Protein AF-A0A7J0BN53-F1 (afdb_monomer)

Radius of gyration: 25.48 Å; Cα contacts (8 Å, |Δi|>4): 730; chains: 1; bounding box: 55×75×59 Å

Structure (mmCIF, N/CA/C/O backbone):
data_AF-A0A7J0BN53-F1
#
_entry.id   AF-A0A7J0BN53-F1
#
loop_
_atom_site.group_PDB
_atom_site.id
_atom_site.type_symbol
_atom_site.label_atom_id
_atom_site.label_alt_id
_atom_site.label_comp_id
_atom_site.label_asym_id
_atom_site.label_entity_id
_atom_site.label_seq_id
_atom_site.pdbx_PDB_ins_code
_atom_site.Cartn_x
_atom_site.Cartn_y
_atom_site.Cartn_z
_atom_site.occupancy
_atom_site.B_iso_or_equiv
_atom_site.auth_seq_id
_atom_site.auth_comp_id
_atom_site.auth_asym_id
_atom_site.auth_atom_id
_atom_site.pdbx_PDB_model_num
ATOM 1 N N . MET A 1 1 ? 22.235 28.025 18.176 1.00 31.69 1 MET A N 1
ATOM 2 C CA . MET A 1 1 ? 21.928 28.427 16.786 1.00 31.69 1 MET A CA 1
ATOM 3 C C . MET A 1 1 ? 21.086 27.318 16.185 1.00 31.69 1 MET A C 1
ATOM 5 O O . MET A 1 1 ? 21.623 26.313 15.747 1.00 31.69 1 MET A O 1
ATOM 9 N N . GLY A 1 2 ? 19.771 27.432 16.381 1.00 27.69 2 GLY A N 1
ATOM 10 C CA . GLY A 1 2 ? 18.796 26.384 16.089 1.00 27.69 2 GLY A CA 1
ATOM 11 C C . GLY A 1 2 ? 18.442 26.322 14.608 1.00 27.69 2 GLY A C 1
ATOM 12 O O . GLY A 1 2 ? 18.461 27.334 13.913 1.00 27.69 2 GLY A O 1
ATOM 13 N N . MET A 1 3 ? 18.154 25.098 14.176 1.00 25.12 3 MET A N 1
ATOM 14 C CA . MET A 1 3 ? 17.828 24.659 12.826 1.00 25.12 3 MET A CA 1
ATOM 15 C C . MET A 1 3 ? 16.825 25.570 12.112 1.00 25.12 3 MET A C 1
ATOM 17 O O . MET A 1 3 ? 15.647 25.621 12.457 1.00 25.12 3 MET A O 1
ATOM 21 N N . ILE A 1 4 ? 17.292 26.210 11.043 1.00 26.47 4 ILE A N 1
ATOM 22 C CA . ILE A 1 4 ? 16.443 26.659 9.944 1.00 26.47 4 ILE A CA 1
ATOM 23 C C . ILE A 1 4 ? 16.169 25.405 9.108 1.00 26.47 4 ILE A C 1
ATOM 25 O O . ILE A 1 4 ? 16.934 25.057 8.211 1.00 26.47 4 ILE A O 1
ATOM 29 N N . VAL A 1 5 ? 15.120 24.663 9.466 1.00 30.67 5 VAL A N 1
ATOM 30 C CA . VAL A 1 5 ? 14.575 23.608 8.604 1.00 30.67 5 VAL A CA 1
ATOM 31 C C . VAL A 1 5 ? 13.958 24.300 7.386 1.00 30.67 5 VAL A C 1
ATOM 33 O O . VAL A 1 5 ? 13.208 25.264 7.529 1.00 30.67 5 VAL A O 1
ATOM 36 N N . SER A 1 6 ? 14.378 23.877 6.193 1.00 30.30 6 SER A N 1
ATOM 37 C CA . SER A 1 6 ? 14.307 24.676 4.966 1.00 30.30 6 SER A CA 1
ATOM 38 C C . SER A 1 6 ? 12.881 25.097 4.543 1.00 30.30 6 SER A C 1
ATOM 40 O O . SER A 1 6 ? 11.946 24.299 4.639 1.00 30.30 6 SER A O 1
ATOM 42 N N . PRO A 1 7 ? 12.704 26.314 3.990 1.00 29.11 7 PRO A N 1
ATOM 43 C CA . PRO A 1 7 ? 11.420 26.808 3.475 1.00 29.11 7 PRO A CA 1
ATOM 44 C C . PRO A 1 7 ? 10.870 26.014 2.274 1.00 29.11 7 PRO A C 1
ATOM 46 O O . PRO A 1 7 ? 9.691 26.137 1.956 1.00 29.11 7 PRO A O 1
ATOM 49 N N . LEU A 1 8 ? 11.682 25.162 1.637 1.00 31.66 8 LEU A N 1
ATOM 50 C CA . LEU A 1 8 ? 11.282 24.322 0.501 1.00 31.66 8 LEU A CA 1
ATOM 51 C C . LEU A 1 8 ? 10.323 23.191 0.906 1.00 31.66 8 LEU A C 1
ATOM 53 O O . LEU A 1 8 ? 9.391 22.897 0.162 1.00 31.66 8 LEU A O 1
ATOM 57 N N . ARG A 1 9 ? 10.477 22.629 2.116 1.00 38.94 9 ARG A N 1
ATOM 58 C CA . ARG A 1 9 ? 9.587 21.574 2.639 1.00 38.94 9 ARG A CA 1
ATOM 59 C C . ARG A 1 9 ? 8.156 22.079 2.851 1.00 38.94 9 ARG A C 1
ATOM 61 O O . ARG A 1 9 ? 7.205 21.359 2.586 1.00 38.94 9 ARG A O 1
ATOM 68 N N . ASN A 1 10 ? 8.003 23.342 3.257 1.00 37.62 10 ASN A N 1
ATOM 69 C CA . ASN A 1 10 ? 6.691 23.974 3.420 1.00 37.62 10 ASN A CA 1
ATOM 70 C C . ASN A 1 10 ? 6.034 24.320 2.077 1.00 37.62 10 ASN A C 1
ATOM 72 O O . ASN A 1 10 ? 4.812 24.294 1.990 1.00 37.62 10 ASN A O 1
ATOM 76 N N . ILE A 1 11 ? 6.820 24.628 1.038 1.00 39.84 11 ILE A N 1
ATOM 77 C CA . ILE A 1 11 ? 6.302 24.955 -0.300 1.00 39.84 11 ILE A CA 1
ATOM 78 C C . ILE A 1 11 ? 5.797 23.690 -1.012 1.00 39.84 11 ILE A C 1
ATOM 80 O O . ILE A 1 11 ? 4.721 23.732 -1.597 1.00 39.84 11 ILE A O 1
ATOM 84 N N . ALA A 1 12 ? 6.505 22.560 -0.906 1.00 40.72 12 ALA A N 1
ATOM 85 C CA . ALA A 1 12 ? 6.058 21.276 -1.461 1.00 40.72 12 ALA A CA 1
ATOM 86 C C . ALA A 1 12 ? 4.798 20.740 -0.754 1.00 40.72 12 ALA A C 1
ATOM 88 O O . ALA A 1 12 ? 3.837 20.381 -1.432 1.00 40.72 12 ALA A O 1
ATOM 89 N N . LEU A 1 13 ? 4.738 20.830 0.587 1.00 43.53 13 LEU A N 1
ATOM 90 C CA . LEU A 1 13 ? 3.511 20.571 1.358 1.00 43.53 13 LEU A CA 1
ATOM 91 C C . LEU A 1 13 ? 2.359 21.459 0.863 1.00 43.53 13 LEU A C 1
ATOM 93 O O . LEU A 1 13 ? 1.251 20.984 0.670 1.00 43.53 13 LEU A O 1
ATOM 97 N N . LEU A 1 14 ? 2.619 22.747 0.613 1.00 41.28 14 LEU A N 1
ATOM 98 C CA . LEU A 1 14 ? 1.638 23.692 0.067 1.00 41.28 14 LEU A CA 1
ATOM 99 C C . LEU A 1 14 ? 1.156 23.312 -1.345 1.00 41.28 14 LEU A C 1
ATOM 101 O O . LEU A 1 14 ? -0.019 23.519 -1.635 1.00 41.28 14 LEU A O 1
ATOM 105 N N . PHE A 1 15 ? 2.008 22.746 -2.205 1.00 42.41 15 PHE A N 1
ATOM 106 C CA . PHE A 1 15 ? 1.629 22.267 -3.545 1.00 42.41 15 PHE A CA 1
ATOM 107 C C . PHE A 1 15 ? 0.834 20.954 -3.508 1.00 42.41 15 PHE A C 1
ATOM 109 O O . PHE A 1 15 ? -0.191 20.856 -4.178 1.00 42.41 15 PHE A O 1
ATOM 116 N N . ALA A 1 16 ? 1.227 20.002 -2.660 1.00 45.97 16 ALA A N 1
ATOM 117 C CA . ALA A 1 16 ? 0.448 18.810 -2.312 1.00 45.97 16 ALA A CA 1
ATOM 118 C C . ALA A 1 16 ? -0.959 19.168 -1.791 1.00 45.97 16 ALA A C 1
ATOM 120 O O . ALA A 1 16 ? -1.972 18.582 -2.169 1.00 45.97 16 ALA A O 1
ATOM 121 N N . ILE A 1 17 ? -1.019 20.212 -0.965 1.00 47.09 17 ILE A N 1
ATOM 122 C CA . ILE A 1 17 ? -2.234 20.765 -0.372 1.00 47.09 17 ILE A CA 1
ATOM 123 C C . ILE A 1 17 ? -3.079 21.559 -1.389 1.00 47.09 17 ILE A C 1
ATOM 125 O O . ILE A 1 17 ? -4.299 21.610 -1.253 1.00 47.09 17 ILE A O 1
ATOM 129 N N . LEU A 1 18 ? -2.484 22.155 -2.429 1.00 38.28 18 LEU A N 1
ATOM 130 C CA . LEU A 1 18 ? -3.218 22.854 -3.497 1.00 38.28 18 LEU A CA 1
ATOM 131 C C . LEU A 1 18 ? -4.052 21.896 -4.368 1.00 38.28 18 LEU A C 1
ATOM 133 O O . LEU A 1 18 ? -5.080 22.312 -4.904 1.00 38.28 18 LEU A O 1
ATOM 137 N N . ILE A 1 19 ? -3.682 20.612 -4.445 1.00 47.91 19 ILE A N 1
ATOM 138 C CA . ILE A 1 19 ? -4.464 19.561 -5.126 1.00 47.91 19 ILE A CA 1
ATOM 139 C C . ILE A 1 19 ? -5.799 19.290 -4.396 1.00 47.91 19 ILE A C 1
ATOM 141 O O . ILE A 1 19 ? -6.758 18.826 -5.007 1.00 47.91 19 ILE A O 1
ATOM 145 N N . LEU A 1 20 ? -5.942 19.697 -3.125 1.00 47.75 20 LEU A N 1
ATOM 146 C CA . LEU A 1 20 ? -7.216 19.636 -2.386 1.00 47.75 20 LEU A CA 1
ATOM 147 C C . LEU A 1 20 ? -8.288 20.611 -2.918 1.00 47.75 20 LEU A C 1
ATOM 149 O O . LEU A 1 20 ? -9.418 20.569 -2.437 1.00 47.75 20 LEU A O 1
ATOM 153 N N . CYS A 1 21 ? -7.959 21.483 -3.881 1.00 45.25 21 CYS A N 1
ATOM 154 C CA . CYS A 1 21 ? -8.864 22.504 -4.426 1.00 45.25 21 CYS A CA 1
ATOM 155 C C . CYS A 1 21 ? -9.414 22.209 -5.833 1.00 45.25 21 CYS A C 1
ATOM 157 O O . CYS A 1 21 ? -10.263 22.967 -6.306 1.00 45.25 21 CYS A O 1
ATOM 159 N N . ALA A 1 22 ? -8.947 21.171 -6.528 1.00 36.03 22 ALA A N 1
ATOM 160 C CA . ALA A 1 22 ? -9.351 20.920 -7.911 1.00 36.03 22 ALA A CA 1
ATOM 161 C C . ALA A 1 22 ? -10.411 19.805 -7.992 1.00 36.03 22 ALA A C 1
ATOM 163 O O . ALA A 1 22 ? -10.065 18.632 -8.006 1.00 36.03 22 ALA A O 1
ATOM 164 N N . CYS A 1 23 ? -11.684 20.228 -8.096 1.00 35.75 23 CYS A N 1
ATOM 165 C CA . CYS A 1 23 ? -12.903 19.447 -8.418 1.00 35.75 23 CYS A CA 1
ATOM 166 C C . CYS A 1 23 ? -13.444 18.577 -7.251 1.00 35.75 23 CYS A C 1
ATOM 168 O O . CYS A 1 23 ? -12.688 17.856 -6.629 1.00 35.75 23 CYS A O 1
ATOM 170 N N . SER A 1 24 ? -14.720 18.583 -6.831 1.00 36.88 24 SER A N 1
ATOM 171 C CA . SER A 1 24 ? -16.016 18.963 -7.426 1.00 36.88 24 SER A CA 1
ATOM 172 C C . SER A 1 24 ? -16.977 19.560 -6.357 1.00 36.88 24 SER A C 1
ATOM 174 O O . SER A 1 24 ? -16.783 19.376 -5.159 1.00 36.88 24 SER A O 1
ATOM 176 N N . GLY A 1 25 ? -17.955 20.378 -6.774 1.00 37.12 25 GLY A N 1
ATOM 177 C CA . GLY A 1 25 ? -18.523 21.466 -5.956 1.00 37.12 25 GLY A CA 1
ATOM 178 C C . GLY A 1 25 ? -19.849 21.260 -5.201 1.00 37.12 25 GLY A C 1
ATOM 179 O O . GLY A 1 25 ? -20.620 20.335 -5.442 1.00 37.12 25 GLY A O 1
ATOM 180 N N . GLY A 1 26 ? -20.122 22.256 -4.351 1.00 32.41 26 GLY A N 1
ATOM 181 C CA . GLY A 1 26 ? -21.407 22.658 -3.767 1.00 32.41 26 GLY A CA 1
ATOM 182 C C . GLY A 1 26 ? -21.219 24.033 -3.089 1.00 32.41 26 GLY A C 1
ATOM 183 O O . GLY A 1 26 ? -20.193 24.212 -2.433 1.00 32.41 26 GLY A O 1
ATOM 184 N N . PRO A 1 27 ? -22.101 25.033 -3.285 1.00 34.97 27 PRO A N 1
ATOM 185 C CA . PRO A 1 27 ? -21.855 26.395 -2.815 1.00 34.97 27 PRO A CA 1
ATOM 186 C C . PRO A 1 27 ? -22.121 26.508 -1.307 1.00 34.97 27 PRO A C 1
ATOM 188 O O . PRO A 1 27 ? -23.239 26.267 -0.858 1.00 34.97 27 PRO A O 1
ATOM 191 N N . GLY A 1 28 ? -21.109 26.907 -0.533 1.00 36.97 28 GLY A N 1
ATOM 192 C CA . GLY A 1 28 ? -21.339 27.582 0.748 1.00 36.97 28 GLY A CA 1
ATOM 193 C C . GLY A 1 28 ? -21.868 28.998 0.492 1.00 36.97 28 GLY A C 1
ATOM 194 O O . GLY A 1 28 ? -21.529 29.596 -0.533 1.00 36.97 28 GLY A O 1
ATOM 195 N N . GLU A 1 29 ? -22.695 29.524 1.396 1.00 41.50 29 GLU A N 1
ATOM 196 C CA . GLU A 1 29 ? -23.428 30.802 1.281 1.00 41.50 29 GLU A CA 1
ATOM 197 C C . GLU A 1 29 ? -22.530 32.059 1.104 1.00 41.50 29 GLU A C 1
ATOM 199 O O . GLU A 1 29 ? -23.030 33.166 0.918 1.00 41.50 29 GLU A O 1
ATOM 204 N N . ASP A 1 30 ? -21.206 31.891 1.079 1.00 40.16 30 ASP A N 1
ATOM 205 C CA . ASP A 1 30 ? -20.190 32.938 1.199 1.00 40.16 30 ASP A CA 1
ATOM 206 C C . ASP A 1 30 ? -19.269 33.072 -0.034 1.00 40.16 30 ASP A C 1
ATOM 208 O O . ASP A 1 30 ? -18.421 33.963 -0.087 1.00 40.16 30 ASP A O 1
ATOM 212 N N . GLY A 1 31 ? -19.367 32.186 -1.032 1.00 43.84 31 GLY A N 1
ATOM 213 C CA . GLY A 1 31 ? -18.614 32.323 -2.291 1.00 43.84 31 GLY A CA 1
ATOM 214 C C . GLY A 1 31 ? -17.081 32.175 -2.210 1.00 43.84 31 GLY A C 1
ATOM 215 O O . GLY A 1 31 ? -16.400 32.467 -3.193 1.00 43.84 31 GLY A O 1
ATOM 216 N N . GLN A 1 32 ? -16.511 31.690 -1.099 1.00 47.44 32 GLN A N 1
ATOM 217 C CA . GLN A 1 32 ? -15.105 31.264 -1.029 1.00 47.44 32 GLN A CA 1
ATOM 218 C C . GLN A 1 32 ? -14.986 29.874 -0.397 1.00 47.44 32 GLN A C 1
ATOM 220 O O . GLN A 1 32 ? -15.110 29.724 0.816 1.00 47.44 32 GLN A O 1
ATOM 225 N N . ASN A 1 33 ? -14.690 28.851 -1.205 1.00 55.78 33 ASN A N 1
ATOM 226 C CA . ASN A 1 33 ? -14.294 27.544 -0.679 1.00 55.78 33 ASN A CA 1
ATOM 227 C C . ASN A 1 33 ? -12.961 27.695 0.067 1.00 55.78 33 ASN A C 1
ATOM 229 O O . ASN A 1 33 ? -11.905 27.860 -0.550 1.00 55.78 33 ASN A O 1
ATOM 233 N N . LYS A 1 34 ? -13.002 27.656 1.403 1.00 68.25 34 LYS A N 1
ATOM 234 C CA . LYS A 1 34 ? -11.794 27.535 2.222 1.00 68.25 34 LYS A CA 1
ATOM 235 C C . LYS A 1 34 ? -11.172 26.162 1.948 1.00 68.25 34 LYS A C 1
ATOM 237 O O . LYS A 1 34 ? -11.885 25.162 2.012 1.00 68.25 34 LYS A O 1
ATOM 242 N N . PRO A 1 35 ? -9.869 26.079 1.647 1.00 68.94 35 PRO A N 1
ATOM 243 C CA . PRO A 1 35 ? -9.236 24.788 1.426 1.00 68.94 35 PRO A CA 1
ATOM 244 C C . PRO A 1 35 ? -9.184 23.987 2.734 1.00 68.94 35 PRO A C 1
ATOM 246 O O . PRO A 1 35 ? -9.057 24.582 3.805 1.00 68.94 35 PRO A O 1
ATOM 249 N N . LEU A 1 36 ? -9.244 22.651 2.647 1.00 75.94 36 LEU A N 1
ATOM 250 C CA . LEU A 1 36 ? -9.410 21.746 3.802 1.00 75.94 36 LEU A CA 1
ATOM 251 C C . LEU A 1 36 ? -8.432 22.034 4.957 1.00 75.94 36 LEU A C 1
ATOM 253 O O . LEU A 1 36 ? -8.841 22.098 6.109 1.00 75.94 36 LEU A O 1
ATOM 257 N N . TYR A 1 37 ? -7.162 22.307 4.649 1.00 74.06 37 TYR A N 1
ATOM 258 C CA . TYR A 1 37 ? -6.110 22.617 5.631 1.00 74.06 37 TYR A CA 1
ATOM 259 C C . TYR A 1 37 ? -6.270 23.964 6.367 1.00 74.06 37 TYR A C 1
ATOM 261 O O . TYR A 1 37 ? -5.542 24.240 7.321 1.00 74.06 37 TYR A O 1
ATOM 269 N N . ARG A 1 38 ? -7.160 24.846 5.893 1.00 78.12 38 ARG A N 1
ATOM 270 C CA . ARG A 1 38 ? -7.490 26.137 6.524 1.00 78.12 38 ARG A CA 1
ATOM 271 C C . ARG A 1 38 ? -8.828 26.121 7.249 1.00 78.12 38 ARG A C 1
ATOM 273 O O . ARG A 1 38 ? -9.174 27.136 7.854 1.00 78.12 38 ARG A O 1
ATOM 280 N N . MET A 1 39 ? -9.579 25.028 7.160 1.00 86.00 39 MET A N 1
ATOM 281 C CA . MET A 1 39 ? -10.822 24.894 7.905 1.00 86.00 39 MET A CA 1
ATOM 282 C C . MET A 1 39 ? -10.509 24.722 9.392 1.00 86.00 39 MET A C 1
ATOM 284 O O . MET A 1 39 ? -9.505 24.113 9.759 1.00 86.00 39 MET A O 1
ATOM 288 N N . SER A 1 40 ? -11.352 25.271 10.261 1.00 91.94 40 SER A N 1
ATOM 289 C CA . SER A 1 40 ? -11.293 24.958 11.688 1.00 91.94 40 SER A CA 1
ATOM 290 C C . SER A 1 40 ? -11.886 23.570 11.953 1.00 91.94 40 SER A C 1
ATOM 292 O O . SER A 1 40 ? -12.632 23.026 11.137 1.00 91.94 40 SER A O 1
ATOM 294 N N . VAL A 1 41 ? -11.592 22.982 13.114 1.00 93.12 41 VAL A N 1
ATOM 295 C CA . VAL A 1 41 ? -12.184 21.685 13.483 1.00 93.12 41 VAL A CA 1
ATOM 296 C C . VAL A 1 41 ? -13.706 21.782 13.651 1.00 93.12 41 VAL A C 1
ATOM 298 O O . VAL A 1 41 ? -14.416 20.818 13.387 1.00 93.12 41 VAL A O 1
ATOM 301 N N . GLU A 1 42 ? -14.225 22.950 14.036 1.00 94.75 42 GLU A N 1
ATOM 302 C CA . GLU A 1 42 ? -15.662 23.231 14.111 1.00 94.75 42 GLU A CA 1
ATOM 303 C C . GLU A 1 42 ? -16.309 23.301 12.725 1.00 94.75 42 GLU A C 1
ATOM 305 O O . GLU A 1 42 ? -17.416 22.796 12.551 1.00 94.75 42 GLU A O 1
ATOM 310 N N . GLU A 1 43 ? -15.618 23.893 11.744 1.00 92.38 43 GLU A N 1
ATOM 311 C CA . GLU A 1 43 ? -16.060 23.910 10.344 1.00 92.38 43 GLU A CA 1
ATOM 312 C C . GLU A 1 43 ? -16.004 22.505 9.727 1.00 92.38 43 GLU A C 1
ATOM 314 O O . GLU A 1 43 ? -16.870 22.142 8.934 1.00 92.38 43 GLU A O 1
ATOM 319 N N . MET A 1 44 ? -15.000 21.704 10.101 1.00 91.75 44 MET A N 1
ATOM 320 C CA . MET A 1 44 ? -14.838 20.340 9.601 1.00 91.75 44 MET A CA 1
ATOM 321 C C . MET A 1 44 ? -15.834 19.362 10.230 1.00 91.75 44 MET A C 1
ATOM 323 O O . MET A 1 44 ? -16.378 18.519 9.534 1.00 91.75 44 MET A O 1
ATOM 327 N N . PHE A 1 45 ? -16.110 19.462 11.528 1.00 93.56 45 PHE A N 1
ATOM 328 C CA . PHE A 1 45 ? -16.999 18.545 12.248 1.00 93.56 45 PHE A CA 1
ATOM 329 C C . PHE A 1 45 ? -18.175 19.312 12.865 1.00 93.56 45 PHE A C 1
ATOM 331 O O . PHE A 1 45 ? -18.274 19.407 14.092 1.00 93.56 45 PHE A O 1
ATOM 338 N N . PRO A 1 46 ? -19.079 19.893 12.055 1.00 93.44 46 PRO A N 1
ATOM 339 C CA . PRO A 1 46 ? -20.179 20.697 12.572 1.00 93.44 46 PRO A CA 1
ATOM 340 C C . PRO A 1 46 ? -21.117 19.842 13.431 1.00 93.44 46 PRO A C 1
ATOM 342 O O . PRO A 1 46 ? -21.432 18.703 13.088 1.00 93.44 46 PRO A O 1
ATOM 345 N N . ASN A 1 47 ? -21.579 20.406 14.551 1.00 93.94 47 ASN A N 1
ATOM 346 C CA . ASN A 1 47 ? -22.480 19.756 15.516 1.00 93.94 47 ASN A CA 1
ATOM 347 C C . ASN A 1 47 ? -21.943 18.455 16.156 1.00 93.94 47 ASN A C 1
ATOM 349 O O . ASN A 1 47 ? -22.723 17.680 16.702 1.00 93.94 47 ASN A O 1
ATOM 353 N N . GLN A 1 48 ? -20.624 18.236 16.136 1.00 95.19 48 GLN A N 1
ATOM 354 C CA . GLN A 1 48 ? -19.952 17.056 16.704 1.00 95.19 48 GLN A CA 1
ATOM 355 C C . GLN A 1 48 ? -18.939 17.472 17.796 1.00 95.19 48 GLN A C 1
ATOM 357 O O . GLN A 1 48 ? -17.724 17.405 17.602 1.00 95.19 48 GLN A O 1
ATOM 362 N N . PRO A 1 49 ? -19.402 18.004 18.948 1.00 96.62 49 PRO A N 1
ATOM 363 C CA . PRO A 1 49 ? -18.529 18.650 19.933 1.00 96.62 49 PRO A CA 1
ATOM 364 C C . PRO A 1 49 ? -17.583 17.688 20.667 1.00 96.62 49 PRO A C 1
ATOM 366 O O . PRO A 1 49 ? -16.550 18.134 21.176 1.00 96.62 49 PRO A O 1
ATOM 369 N N . LEU A 1 50 ? -17.913 16.395 20.759 1.00 96.56 50 LEU A N 1
ATOM 370 C CA . LEU A 1 50 ? -17.026 15.391 21.356 1.00 96.56 50 LEU A CA 1
ATOM 371 C C . LEU A 1 50 ? -15.871 15.059 20.406 1.00 96.56 50 LEU A C 1
ATOM 373 O O . LEU A 1 50 ? -14.715 15.064 20.823 1.00 96.56 50 LEU A O 1
ATOM 377 N N . GLU A 1 51 ? -16.163 14.882 19.121 1.00 97.31 51 GLU A N 1
ATOM 378 C CA . GLU A 1 51 ? -15.194 14.617 18.056 1.00 97.31 51 GLU A CA 1
ATOM 379 C C . GLU A 1 51 ? -14.264 15.818 17.851 1.00 97.31 51 GLU A C 1
ATOM 381 O O . GLU A 1 51 ? -13.049 15.654 17.749 1.00 97.31 51 GLU A O 1
ATOM 386 N N . GLN A 1 52 ? -14.803 17.042 17.887 1.00 97.94 52 GLN A N 1
ATOM 387 C CA . GLN A 1 52 ? -14.003 18.270 17.852 1.00 97.94 52 GLN A CA 1
ATOM 388 C C . GLN A 1 52 ? -12.991 18.326 19.006 1.00 97.94 52 GLN A C 1
ATOM 390 O O . GLN A 1 52 ? -11.824 18.667 18.804 1.00 97.94 52 GLN A O 1
ATOM 395 N N . GLN A 1 53 ? -13.422 18.005 20.231 1.00 97.81 53 GLN A N 1
ATOM 396 C CA . GLN A 1 53 ? -12.532 17.970 21.395 1.00 97.81 53 GLN A CA 1
ATOM 397 C C . GLN A 1 53 ? -11.499 16.851 21.289 1.00 97.81 53 GLN A C 1
ATOM 399 O O . GLN A 1 53 ? -10.344 17.060 21.670 1.00 97.81 53 GLN A O 1
ATOM 404 N N . LEU A 1 54 ? -11.903 15.696 20.758 1.00 97.62 54 LEU A N 1
ATOM 405 C CA . LEU A 1 54 ? -11.040 14.539 20.559 1.00 97.62 54 LEU A CA 1
ATOM 406 C C . LEU A 1 54 ? -9.939 14.878 19.557 1.00 97.62 54 LEU A C 1
ATOM 408 O O . LEU A 1 54 ? -8.766 14.665 19.853 1.00 97.62 54 LEU A O 1
ATOM 412 N N . LEU A 1 55 ? -10.282 15.505 18.431 1.00 96.94 55 LEU A N 1
ATOM 413 C CA . LEU A 1 55 ? -9.313 15.952 17.433 1.00 96.94 55 LEU A CA 1
ATOM 414 C C . LEU A 1 55 ? -8.356 17.009 17.978 1.00 96.94 55 LEU A C 1
ATOM 416 O O . LEU A 1 55 ? -7.152 16.901 17.762 1.00 96.94 55 LEU A O 1
ATOM 420 N N . LYS A 1 56 ? -8.847 17.994 18.742 1.00 97.44 56 LYS A N 1
ATOM 421 C CA . LYS A 1 56 ? -7.970 18.973 19.413 1.00 97.44 56 LYS A CA 1
ATOM 422 C C . LYS A 1 56 ? -6.985 18.290 20.364 1.00 97.44 56 LYS A C 1
ATOM 424 O O . LYS A 1 56 ? -5.814 18.658 20.383 1.00 97.44 56 LYS A O 1
ATOM 429 N N . ALA A 1 57 ? -7.446 17.306 21.139 1.00 97.50 57 ALA A N 1
ATOM 430 C CA . ALA A 1 57 ? -6.595 16.541 22.047 1.00 97.50 57 ALA A CA 1
ATOM 431 C C . ALA A 1 57 ? -5.558 15.704 21.284 1.00 97.50 57 ALA A C 1
ATOM 433 O O . ALA A 1 57 ? -4.381 15.728 21.638 1.00 97.50 57 ALA A O 1
ATOM 434 N N . ALA A 1 58 ? -5.965 15.035 20.202 1.00 94.69 58 ALA A N 1
ATOM 435 C CA . ALA A 1 58 ? -5.081 14.209 19.388 1.00 94.69 58 ALA A CA 1
ATOM 436 C C . ALA A 1 58 ? -4.012 15.047 18.658 1.00 94.69 58 ALA A C 1
ATOM 438 O O . ALA A 1 58 ? -2.836 14.695 18.703 1.00 94.69 58 ALA A O 1
ATOM 439 N N . VAL A 1 59 ? -4.378 16.206 18.090 1.00 96.00 59 VAL A N 1
ATOM 440 C CA . VAL A 1 59 ? -3.421 17.173 17.506 1.00 96.00 59 VAL A CA 1
ATOM 441 C C . VAL A 1 59 ? -2.429 17.675 18.563 1.00 96.00 59 VAL A C 1
ATOM 443 O O . VAL A 1 59 ? -1.240 17.818 18.282 1.00 96.00 59 VAL A O 1
ATOM 446 N N . ALA A 1 60 ? -2.893 17.918 19.792 1.00 95.88 60 ALA A N 1
ATOM 447 C CA . ALA A 1 60 ? -2.044 18.356 20.900 1.00 95.88 60 ALA A CA 1
ATOM 448 C C . ALA A 1 60 ? -1.185 17.232 21.518 1.00 95.88 60 ALA A C 1
ATOM 450 O O . ALA A 1 60 ? -0.297 17.527 22.315 1.00 95.88 60 ALA A O 1
ATOM 451 N N . GLY A 1 61 ? -1.434 15.962 21.176 1.00 91.75 61 GLY A N 1
ATOM 452 C CA . GLY A 1 61 ? -0.782 14.804 21.795 1.00 91.75 61 GLY A CA 1
ATOM 453 C C . GLY A 1 61 ? -1.267 14.487 23.218 1.00 91.75 61 GLY A C 1
ATOM 454 O O . GLY A 1 61 ? -0.593 13.765 23.950 1.00 91.75 61 GLY A O 1
ATOM 455 N N . ASP A 1 62 ? -2.425 15.007 23.638 1.00 96.44 62 ASP A N 1
ATOM 456 C CA . ASP A 1 62 ? -3.026 14.722 24.948 1.00 96.44 62 ASP A CA 1
ATOM 457 C C . ASP A 1 62 ? -3.793 13.388 24.914 1.00 96.44 62 ASP A C 1
ATOM 459 O O . ASP A 1 62 ? -5.025 13.339 24.882 1.00 96.44 62 ASP A O 1
ATOM 463 N N . LEU A 1 63 ? -3.041 12.283 24.881 1.00 89.88 63 LEU A N 1
ATOM 464 C CA . LEU A 1 63 ? -3.581 10.929 24.691 1.00 89.88 63 LEU A CA 1
ATOM 465 C C . LEU A 1 63 ? -4.547 10.509 25.810 1.00 89.88 63 LEU A C 1
ATOM 467 O O . LEU A 1 63 ? -5.552 9.854 25.549 1.00 89.88 63 LEU A O 1
ATOM 471 N N . LYS A 1 64 ? -4.306 10.964 27.048 1.00 90.12 64 LYS A N 1
ATOM 472 C CA . LYS A 1 64 ? -5.208 10.710 28.184 1.00 90.12 64 LYS A CA 1
ATOM 473 C C . LYS A 1 64 ? -6.576 11.347 27.963 1.00 90.12 64 LYS A C 1
ATOM 475 O O . LYS A 1 64 ? -7.601 10.753 28.289 1.00 90.12 64 LYS A O 1
ATOM 480 N N . LYS A 1 65 ? -6.601 12.563 27.414 1.00 96.31 65 LYS A N 1
ATOM 481 C CA . LYS A 1 65 ? -7.852 13.234 27.069 1.00 96.31 65 LYS A CA 1
ATOM 482 C C . LYS A 1 65 ? -8.533 12.582 25.869 1.00 96.31 65 LYS A C 1
ATOM 484 O O . LYS A 1 65 ? -9.758 12.507 25.868 1.00 96.31 65 LYS A O 1
ATOM 489 N N . VAL A 1 66 ? -7.772 12.079 24.891 1.00 90.44 66 VAL A N 1
ATOM 490 C CA . VAL A 1 66 ? -8.326 11.261 23.797 1.00 90.44 66 VAL A CA 1
ATOM 491 C C . VAL A 1 66 ? -9.057 10.042 24.365 1.00 90.44 66 VAL A C 1
ATOM 493 O O . VAL A 1 66 ? -10.228 9.843 24.048 1.00 90.44 66 VAL A O 1
ATOM 496 N N . ASP A 1 67 ? -8.419 9.293 25.266 1.00 82.31 67 ASP A N 1
ATOM 497 C CA . ASP A 1 67 ? -9.010 8.110 25.903 1.00 82.31 67 ASP A CA 1
ATOM 498 C C . ASP A 1 67 ? -10.310 8.439 26.644 1.00 82.31 67 ASP A C 1
ATOM 500 O O . ASP A 1 67 ? -11.341 7.809 26.399 1.00 82.31 67 ASP A O 1
ATOM 504 N N . ALA A 1 68 ? -10.283 9.483 27.476 1.00 91.81 68 ALA A N 1
ATOM 505 C CA . ALA A 1 68 ? -11.447 9.928 28.234 1.00 91.81 68 ALA A CA 1
ATOM 506 C C . ALA A 1 68 ? -12.606 10.382 27.329 1.00 91.81 68 ALA A C 1
ATOM 508 O O . ALA A 1 68 ? -13.772 10.195 27.669 1.00 91.81 68 ALA A O 1
ATOM 509 N N . LEU A 1 69 ? -12.324 10.999 26.179 1.00 94.25 69 LEU A N 1
ATOM 510 C CA . LEU A 1 69 ? -13.365 11.437 25.243 1.00 94.25 69 LEU A CA 1
ATOM 511 C C . LEU A 1 69 ? -14.011 10.255 24.515 1.00 94.25 69 LEU A C 1
ATOM 513 O O . LEU A 1 69 ? -15.230 10.241 24.360 1.00 94.25 69 LEU A O 1
ATOM 517 N N . ILE A 1 70 ? -13.223 9.248 24.134 1.00 83.12 70 ILE A N 1
ATOM 518 C CA . ILE A 1 70 ? -13.736 8.002 23.546 1.00 83.12 70 ILE A CA 1
ATOM 519 C C . ILE A 1 70 ? -14.607 7.252 24.562 1.00 83.12 70 ILE A C 1
ATOM 521 O O . ILE A 1 70 ? -15.698 6.804 24.225 1.00 83.12 70 ILE A O 1
ATOM 525 N N . GLU A 1 71 ? -14.173 7.167 25.822 1.00 87.94 71 GLU A N 1
ATOM 526 C CA . GLU A 1 71 ? -14.955 6.561 26.913 1.00 87.94 71 GLU A CA 1
ATOM 527 C C . GLU A 1 71 ? -16.267 7.309 27.192 1.00 87.94 71 GLU A C 1
ATOM 529 O O . GLU A 1 71 ? -17.271 6.690 27.536 1.00 87.94 71 GLU A O 1
ATOM 534 N N . ASN A 1 72 ? -16.287 8.626 26.972 1.00 93.12 72 ASN A N 1
ATOM 535 C CA . ASN A 1 72 ? -17.492 9.456 27.048 1.00 93.12 72 ASN A CA 1
ATOM 536 C C . ASN A 1 72 ? -18.360 9.411 25.773 1.00 93.12 72 ASN A C 1
ATOM 538 O O . ASN A 1 72 ? -19.309 10.187 25.654 1.00 93.12 72 ASN A O 1
ATOM 542 N N . GLY A 1 73 ? -18.066 8.508 24.833 1.00 86.88 73 GLY A N 1
ATOM 543 C CA . GLY A 1 73 ? -18.906 8.235 23.669 1.00 86.88 73 GLY A CA 1
ATOM 544 C C . GLY A 1 73 ? -18.550 9.008 22.400 1.00 86.88 73 GLY A C 1
ATOM 545 O O . GLY A 1 73 ? -19.358 9.010 21.473 1.00 86.88 73 GLY A O 1
ATOM 546 N N . ALA A 1 74 ? -17.376 9.647 22.324 1.00 93.19 74 ALA A N 1
ATOM 547 C CA . ALA A 1 74 ? -16.896 10.208 21.060 1.00 93.19 74 ALA A CA 1
ATOM 548 C C . ALA A 1 74 ? -16.767 9.099 20.001 1.00 93.19 74 ALA A C 1
ATOM 550 O O . ALA A 1 74 ? -16.145 8.060 20.241 1.00 93.19 74 ALA A O 1
ATOM 551 N N . ASN A 1 75 ? -17.331 9.322 18.815 1.00 89.19 75 ASN A N 1
ATOM 552 C CA . ASN A 1 75 ? -17.265 8.361 17.726 1.00 89.19 75 ASN A CA 1
ATOM 553 C C . ASN A 1 75 ? -15.906 8.448 17.017 1.00 89.19 75 ASN A C 1
ATOM 555 O O . ASN A 1 75 ? -15.647 9.354 16.226 1.00 89.19 75 ASN A O 1
ATOM 559 N N . ILE A 1 76 ? -15.052 7.453 17.262 1.00 87.88 76 ILE A N 1
ATOM 560 C CA . ILE A 1 76 ? -13.699 7.364 16.694 1.00 87.88 76 ILE A CA 1
ATOM 561 C C . ILE A 1 76 ? -13.674 7.283 15.152 1.00 87.88 76 ILE A C 1
ATOM 563 O O . ILE A 1 76 ? -12.676 7.644 14.533 1.00 87.88 76 ILE A O 1
ATOM 567 N N . ASN A 1 77 ? -14.787 6.874 14.531 1.00 89.31 77 ASN A N 1
ATOM 568 C CA . ASN A 1 77 ? -14.967 6.753 13.079 1.00 89.31 77 ASN A CA 1
ATOM 569 C C . ASN A 1 77 ? -15.942 7.796 12.513 1.00 89.31 77 ASN A C 1
ATOM 571 O O . ASN A 1 77 ? -16.539 7.600 11.451 1.00 89.31 77 ASN A O 1
ATOM 575 N N . ALA A 1 78 ? -16.137 8.902 13.231 1.00 90.06 78 ALA A N 1
ATOM 576 C CA . ALA A 1 78 ? -16.945 10.011 12.757 1.00 90.06 78 ALA A CA 1
ATOM 577 C C . ALA A 1 78 ? -16.409 10.605 11.448 1.00 90.06 78 ALA A C 1
ATOM 579 O O . ALA A 1 78 ? -15.210 10.567 11.151 1.00 90.06 78 ALA A O 1
ATOM 580 N N . ARG A 1 79 ? -17.330 11.187 10.676 1.00 91.12 79 ARG A N 1
ATOM 581 C CA . ARG A 1 79 ? -17.048 11.828 9.392 1.00 91.12 79 ARG A CA 1
ATOM 582 C C . ARG A 1 79 ? -17.449 13.295 9.453 1.00 91.12 79 ARG A C 1
ATOM 584 O O . ARG A 1 79 ? -18.567 13.630 9.852 1.00 91.12 79 ARG A O 1
ATOM 591 N N . GLY A 1 80 ? -16.516 14.149 9.067 1.00 89.19 80 GLY A N 1
ATOM 592 C CA . GLY A 1 80 ? -16.711 15.580 8.922 1.00 89.19 80 GLY A CA 1
ATOM 593 C C . GLY A 1 80 ? -17.194 15.966 7.525 1.00 89.19 80 GLY A C 1
ATOM 594 O O . GLY A 1 80 ? -17.631 15.134 6.723 1.00 89.19 80 GLY A O 1
ATOM 595 N N . ALA A 1 81 ? -17.079 17.255 7.224 1.00 87.50 81 ALA A N 1
ATOM 596 C CA . ALA A 1 81 ? -17.234 17.811 5.894 1.00 87.50 81 ALA A CA 1
ATOM 597 C C . ALA A 1 81 ? -16.286 17.106 4.912 1.00 87.50 81 ALA A C 1
ATOM 599 O O . ALA A 1 81 ? -15.189 16.680 5.276 1.00 87.50 81 ALA A O 1
ATOM 600 N N . TYR A 1 82 ? -16.733 16.945 3.663 1.00 83.19 82 TYR A N 1
ATOM 601 C CA . TYR A 1 82 ? -15.999 16.200 2.625 1.00 83.19 82 TYR A CA 1
ATOM 602 C C . TYR A 1 82 ? -15.652 14.759 3.035 1.00 83.19 82 TYR A C 1
ATOM 604 O O . TYR A 1 82 ? -14.710 14.176 2.514 1.00 83.19 82 TYR A O 1
ATOM 612 N N . GLY A 1 83 ? -16.392 14.229 4.020 1.00 87.56 83 GLY A N 1
ATOM 613 C CA . GLY A 1 83 ? -16.257 12.898 4.593 1.00 87.56 83 GLY A CA 1
ATOM 614 C C . GLY A 1 83 ? -14.926 12.612 5.300 1.00 87.56 83 GLY A C 1
ATOM 615 O O . GLY A 1 83 ? -14.670 11.444 5.602 1.00 87.56 83 GLY A O 1
ATOM 616 N N . VAL A 1 84 ? -14.138 13.650 5.611 1.00 90.69 84 VAL A N 1
ATOM 617 C CA . VAL A 1 84 ? -12.889 13.584 6.390 1.00 90.69 84 VAL A CA 1
ATOM 618 C C . VAL A 1 84 ? -13.100 12.780 7.671 1.00 90.69 84 VAL A C 1
ATOM 620 O O . VAL A 1 84 ? -13.976 13.105 8.471 1.00 90.69 84 VAL A O 1
ATOM 623 N N . THR A 1 85 ? -12.299 11.736 7.880 1.00 93.19 85 THR A N 1
ATOM 624 C CA . THR A 1 85 ? -12.303 10.965 9.131 1.00 93.19 85 THR A CA 1
ATOM 625 C C . THR A 1 85 ? -11.283 11.525 10.120 1.00 93.19 85 THR A C 1
ATOM 627 O O . THR A 1 85 ? -10.452 12.374 9.786 1.00 93.19 85 THR A O 1
ATOM 630 N N . LEU A 1 86 ? -11.330 11.060 11.367 1.00 94.12 86 LEU A N 1
ATOM 631 C CA . LEU A 1 86 ? -10.440 11.558 12.415 1.00 94.12 86 LEU A CA 1
ATOM 632 C C . LEU A 1 86 ? -8.939 11.346 12.097 1.00 94.12 86 LEU A C 1
ATOM 634 O O . LEU A 1 86 ? -8.177 12.306 12.225 1.00 94.12 86 LEU A O 1
ATOM 638 N N . PRO A 1 87 ? -8.484 10.164 11.625 1.00 94.69 87 PRO A N 1
ATOM 639 C CA . PRO A 1 87 ? -7.091 9.975 11.202 1.00 94.69 87 PRO A CA 1
ATOM 640 C C . PRO A 1 87 ? -6.655 10.899 10.057 1.00 94.69 87 PRO A C 1
ATOM 642 O O . PRO A 1 87 ? -5.525 11.376 10.046 1.00 94.69 87 PRO A O 1
ATOM 645 N N . VAL A 1 88 ? -7.558 11.202 9.124 1.00 93.81 88 VAL A N 1
ATOM 646 C CA . VAL A 1 88 ? -7.302 12.097 7.979 1.00 93.81 88 VAL A CA 1
ATOM 647 C C . VAL A 1 88 ? -7.039 13.518 8.435 1.00 93.81 88 VAL A C 1
ATOM 649 O O . VAL A 1 88 ? -6.142 14.193 7.940 1.00 93.81 88 VAL A O 1
ATOM 652 N N . TRP A 1 89 ? -7.786 13.982 9.433 1.00 93.06 89 TRP A N 1
ATOM 653 C CA . TRP A 1 89 ? -7.528 15.286 10.025 1.00 93.06 89 TRP A CA 1
ATOM 654 C C . TRP A 1 89 ? -6.088 15.405 10.547 1.00 93.06 89 TRP A C 1
ATOM 656 O O . TRP A 1 89 ? -5.449 16.444 10.380 1.00 93.06 89 TRP A O 1
ATOM 666 N N . LEU A 1 90 ? -5.540 14.325 11.110 1.00 93.81 90 LEU A N 1
ATOM 667 C CA . LEU A 1 90 ? -4.160 14.286 11.591 1.00 93.81 90 LEU A CA 1
ATOM 668 C C . LEU A 1 90 ? -3.105 14.138 10.490 1.00 93.81 90 LEU A C 1
ATOM 670 O O . LEU A 1 90 ? -1.927 14.272 10.799 1.00 93.81 90 LEU A O 1
ATOM 674 N N . THR A 1 91 ? -3.476 13.945 9.221 1.00 91.44 91 THR A N 1
ATOM 675 C CA . THR A 1 91 ? -2.533 14.123 8.100 1.00 91.44 91 THR A CA 1
ATOM 676 C C . THR A 1 91 ? -2.485 15.574 7.620 1.00 91.44 91 THR A C 1
ATOM 678 O O . THR A 1 91 ? -1.491 15.999 7.041 1.00 91.44 91 THR A O 1
ATOM 681 N N . LEU A 1 92 ? -3.545 16.352 7.867 1.00 87.69 92 LEU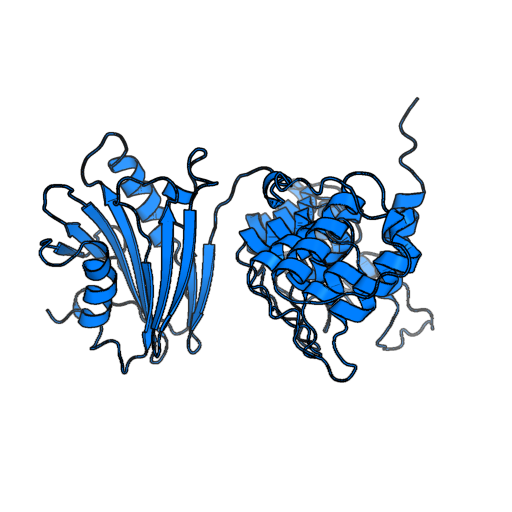 A N 1
ATOM 682 C CA . LEU A 1 92 ? -3.611 17.791 7.571 1.00 87.69 92 LEU A CA 1
ATOM 683 C C . LEU A 1 92 ? -3.039 18.644 8.714 1.00 87.69 92 LEU A C 1
ATOM 685 O O . LEU A 1 92 ? -2.482 19.716 8.476 1.00 87.69 92 LEU A O 1
ATOM 689 N N . HIS A 1 93 ? -3.144 18.146 9.948 1.00 88.62 93 HIS A N 1
ATOM 690 C CA . HIS A 1 93 ? -2.610 18.754 11.167 1.00 88.62 93 HIS A CA 1
ATOM 691 C C . HIS A 1 93 ? -1.711 17.744 11.904 1.00 88.62 93 HIS A C 1
ATOM 693 O O . HIS A 1 93 ? -2.151 17.133 12.881 1.00 88.62 93 HIS A O 1
ATOM 699 N N . PRO A 1 94 ? -0.464 17.544 11.426 1.00 89.25 94 PRO A N 1
ATOM 700 C CA . PRO A 1 94 ? 0.365 16.398 11.790 1.00 89.25 94 PRO A CA 1
ATOM 701 C C . PRO A 1 94 ? 0.681 16.281 13.283 1.00 89.25 94 PRO A C 1
ATOM 703 O O . PRO A 1 94 ? 1.355 17.133 13.861 1.00 89.25 94 PRO A O 1
ATOM 706 N N . ASN A 1 95 ? 0.266 15.163 13.878 1.00 93.75 95 ASN A N 1
ATOM 707 C CA . ASN A 1 95 ? 0.781 14.642 15.142 1.00 93.75 95 ASN A CA 1
ATOM 708 C C . ASN A 1 95 ? 0.792 13.108 15.075 1.00 93.75 95 ASN A C 1
ATOM 710 O O . ASN A 1 95 ? -0.254 12.468 15.184 1.00 93.75 95 ASN A O 1
ATOM 714 N N . ILE A 1 96 ? 1.977 12.518 14.891 1.00 92.62 96 ILE A N 1
ATOM 715 C CA . ILE A 1 96 ? 2.114 11.073 14.659 1.00 92.62 96 ILE A CA 1
ATOM 716 C C . ILE A 1 96 ? 1.684 10.235 15.870 1.00 92.62 96 ILE A C 1
ATOM 718 O O . ILE A 1 96 ? 1.091 9.173 15.702 1.00 92.62 96 ILE A O 1
ATOM 722 N N . GLU A 1 97 ? 1.927 10.709 17.091 1.00 89.94 97 GLU A N 1
ATOM 723 C CA . GLU A 1 97 ? 1.543 9.976 18.301 1.00 89.94 97 GLU A CA 1
ATOM 724 C C . GLU A 1 97 ? 0.028 10.024 18.506 1.00 89.94 97 GLU A C 1
ATOM 726 O O . GLU A 1 97 ? -0.584 8.995 18.782 1.00 89.94 97 GLU A O 1
ATOM 731 N N . GLY A 1 98 ? -0.602 11.176 18.252 1.00 89.56 98 GLY A N 1
ATOM 732 C CA . GLY A 1 98 ? -2.057 11.280 18.166 1.00 89.56 98 GLY A CA 1
ATOM 733 C C . GLY A 1 98 ? -2.635 10.341 17.105 1.00 89.56 98 GLY A C 1
ATOM 734 O O . GLY A 1 98 ? -3.586 9.618 17.385 1.00 89.56 98 GLY A O 1
ATOM 735 N N . PHE A 1 99 ? -2.028 10.289 15.917 1.00 96.69 99 PHE A N 1
ATOM 736 C CA . PHE A 1 99 ? -2.462 9.436 14.807 1.00 96.69 99 PHE A CA 1
ATOM 737 C C . PHE A 1 99 ? -2.415 7.949 15.161 1.00 96.69 99 PHE A C 1
ATOM 739 O O . PHE A 1 99 ? -3.432 7.263 15.061 1.00 96.69 99 PHE A O 1
ATOM 746 N N . LYS A 1 100 ? -1.269 7.462 15.653 1.00 83.00 100 LYS A N 1
ATOM 747 C CA . LYS A 1 100 ? -1.125 6.081 16.137 1.00 83.00 100 LYS A CA 1
ATOM 748 C C . LYS A 1 100 ? -2.138 5.767 17.230 1.00 83.00 100 LYS A C 1
ATOM 750 O O . LYS A 1 100 ? -2.727 4.691 17.221 1.00 83.00 100 LYS A O 1
ATOM 755 N N . HIS A 1 101 ? -2.360 6.699 18.156 1.00 85.50 101 HIS A N 1
ATOM 756 C CA . HIS A 1 101 ? -3.286 6.499 19.266 1.00 85.50 101 HIS A CA 1
ATOM 757 C C . HIS A 1 101 ? -4.736 6.370 18.807 1.00 85.50 101 HIS A C 1
ATOM 759 O O . HIS A 1 101 ? -5.443 5.489 19.288 1.00 85.50 101 HIS A O 1
ATOM 765 N N . LEU A 1 102 ? -5.170 7.161 17.820 1.00 82.31 102 LEU A N 1
ATOM 766 C CA . LEU A 1 102 ? -6.490 6.984 17.209 1.00 82.31 102 LEU A CA 1
ATOM 767 C C . LEU A 1 102 ? -6.638 5.592 16.578 1.00 82.31 102 LEU A C 1
ATOM 769 O O . LEU A 1 102 ? -7.648 4.929 16.814 1.00 82.31 102 LEU A O 1
ATOM 773 N N . LEU A 1 103 ? -5.627 5.120 15.839 1.00 78.69 103 LEU A N 1
ATOM 774 C CA . LEU A 1 103 ? -5.635 3.776 15.248 1.00 78.69 103 LEU A CA 1
ATOM 775 C C . LEU A 1 103 ? -5.685 2.676 16.322 1.00 78.69 103 LEU A C 1
ATOM 777 O O . LEU A 1 103 ? -6.525 1.784 16.238 1.00 78.69 103 LEU A O 1
ATOM 781 N N . MET A 1 104 ? -4.866 2.771 17.381 1.00 76.31 104 MET A N 1
ATOM 782 C CA . MET A 1 104 ? -4.887 1.827 18.515 1.00 76.31 104 MET A CA 1
ATOM 783 C C . MET A 1 104 ? -6.257 1.766 19.203 1.00 76.31 104 MET A C 1
ATOM 785 O O . MET A 1 104 ? -6.644 0.727 19.735 1.00 76.31 104 MET A O 1
ATOM 789 N N . ARG A 1 105 ? -6.999 2.877 19.195 1.00 79.94 105 ARG A N 1
ATOM 790 C CA . ARG A 1 105 ? -8.342 2.987 19.775 1.00 79.94 105 ARG A CA 1
ATOM 791 C C . ARG A 1 105 ? -9.469 2.609 18.803 1.00 79.94 105 ARG A C 1
ATOM 793 O O . ARG A 1 105 ? -10.635 2.754 19.165 1.00 79.94 105 ARG A O 1
ATOM 800 N N . GLY A 1 106 ? -9.144 2.090 17.617 1.00 75.06 106 GLY A N 1
ATOM 801 C CA . GLY A 1 106 ? -10.114 1.542 16.666 1.00 75.06 106 GLY A CA 1
ATOM 802 C C . GLY A 1 106 ? -10.588 2.512 15.583 1.00 75.06 106 GLY A C 1
ATOM 803 O O . GLY A 1 106 ? -11.637 2.271 14.980 1.00 75.06 106 GLY A O 1
ATOM 804 N N . ALA A 1 107 ? -9.849 3.598 15.328 1.00 82.12 107 ALA A N 1
ATOM 805 C CA . ALA A 1 107 ? -10.061 4.378 14.115 1.00 82.12 107 ALA A CA 1
ATOM 806 C C . ALA A 1 107 ? -9.739 3.511 12.887 1.00 82.12 107 ALA A C 1
ATOM 808 O O . ALA A 1 107 ? -8.643 2.961 12.790 1.00 82.12 107 ALA A O 1
ATOM 809 N N . ASP A 1 108 ? -10.686 3.391 11.961 1.00 80.69 108 ASP A N 1
ATOM 810 C CA . ASP A 1 108 ? -10.564 2.562 10.766 1.00 80.69 108 ASP A CA 1
ATOM 811 C C . ASP A 1 108 ? -9.939 3.375 9.616 1.00 80.69 108 ASP A C 1
ATOM 813 O O . ASP A 1 108 ? -10.586 4.281 9.073 1.00 80.69 108 ASP A O 1
ATOM 817 N N . PRO A 1 109 ? -8.687 3.078 9.211 1.00 83.50 109 PRO A N 1
ATOM 818 C CA . PRO A 1 109 ? -8.026 3.783 8.117 1.00 83.50 109 PRO A CA 1
ATOM 819 C C . PRO A 1 109 ? -8.591 3.415 6.734 1.00 83.50 109 PRO A C 1
ATOM 821 O O . PRO A 1 109 ? -8.204 4.034 5.743 1.00 83.50 109 PRO A O 1
ATOM 824 N N . ASN A 1 110 ? -9.480 2.419 6.647 1.00 83.06 110 ASN A N 1
ATOM 825 C CA . ASN A 1 110 ? -10.047 1.926 5.391 1.00 83.06 110 ASN A CA 1
ATOM 826 C C . ASN A 1 110 ? -11.323 2.657 4.971 1.00 83.06 110 ASN A C 1
ATOM 828 O O . ASN A 1 110 ? -11.863 2.374 3.903 1.00 83.06 110 ASN A O 1
ATOM 832 N N . ILE A 1 111 ? -11.823 3.586 5.789 1.00 83.12 111 ILE A N 1
ATOM 833 C CA . ILE A 1 111 ? -12.965 4.421 5.422 1.00 83.12 111 ILE A CA 1
ATOM 834 C C . ILE A 1 111 ? -12.486 5.437 4.371 1.00 83.12 111 ILE A C 1
ATOM 836 O O . ILE A 1 111 ? -11.676 6.307 4.706 1.00 83.12 111 ILE A O 1
ATOM 840 N N . PRO A 1 112 ? -12.982 5.382 3.116 1.00 83.25 112 PRO A N 1
ATOM 841 C CA . PRO A 1 112 ? -12.679 6.408 2.126 1.00 83.25 112 PRO A CA 1
ATOM 842 C C . PRO A 1 112 ? -13.230 7.735 2.629 1.00 83.25 112 PRO A C 1
ATOM 844 O O . PRO A 1 112 ? -14.405 7.810 3.012 1.00 83.25 112 PRO A O 1
ATOM 847 N N . TRP A 1 113 ? -12.393 8.767 2.665 1.00 80.12 113 TRP A N 1
ATOM 848 C CA . TRP A 1 113 ? -12.796 10.031 3.259 1.00 80.12 113 TRP A CA 1
ATOM 849 C C . TRP A 1 113 ? -13.592 10.870 2.267 1.00 80.12 113 TRP A C 1
ATOM 851 O O . TRP A 1 113 ? -14.637 11.387 2.626 1.00 80.12 113 TRP A O 1
ATOM 861 N N . ASP A 1 114 ? -13.195 10.884 1.002 1.00 74.50 114 ASP A N 1
ATOM 862 C CA . ASP A 1 114 ? -13.935 11.493 -0.103 1.00 74.50 114 ASP A CA 1
ATOM 863 C C . ASP A 1 114 ? -14.237 10.406 -1.138 1.00 74.50 114 ASP A C 1
ATOM 865 O O . ASP A 1 114 ? -13.709 9.294 -1.034 1.00 74.50 114 ASP A O 1
ATOM 869 N N . LYS A 1 115 ? -15.063 10.717 -2.142 1.00 66.44 115 LYS A N 1
ATOM 870 C CA . LYS A 1 115 ? -15.362 9.799 -3.257 1.00 66.44 115 LYS A CA 1
ATOM 871 C C . LYS A 1 115 ? -14.088 9.234 -3.897 1.00 66.44 115 LYS A C 1
ATOM 873 O O . LYS A 1 115 ? -14.074 8.070 -4.294 1.00 66.44 115 LYS A O 1
ATOM 878 N N . ASP A 1 116 ? -13.017 10.029 -3.838 1.00 67.06 116 ASP A N 1
ATOM 879 C CA . ASP A 1 116 ? -11.794 9.820 -4.606 1.00 67.06 116 ASP A CA 1
ATOM 880 C C . ASP A 1 116 ? -10.535 9.748 -3.719 1.00 67.06 116 ASP A C 1
ATOM 882 O O . ASP A 1 116 ? -9.418 10.026 -4.158 1.00 67.06 116 ASP A O 1
ATOM 886 N N . LYS A 1 117 ? -10.681 9.515 -2.404 1.00 77.69 117 LYS A N 1
ATOM 887 C CA . LYS A 1 117 ? -9.537 9.618 -1.477 1.00 77.69 117 LYS A CA 1
ATOM 888 C C . LYS A 1 117 ? -9.565 8.554 -0.393 1.00 77.69 117 LYS A C 1
ATOM 890 O O . LYS A 1 117 ? -10.469 8.514 0.445 1.00 77.69 117 LYS A O 1
ATOM 895 N N . SER A 1 118 ? -8.518 7.730 -0.373 1.00 87.12 118 SER A N 1
ATOM 896 C CA . SER A 1 118 ? -8.209 6.827 0.735 1.00 87.12 118 SER A CA 1
ATOM 897 C C . SER A 1 118 ? -7.043 7.363 1.560 1.00 87.12 118 SER A C 1
ATOM 899 O O . SER A 1 118 ? -6.115 7.983 1.036 1.00 87.12 118 SER A O 1
ATOM 901 N N . LEU A 1 119 ? -7.077 7.107 2.869 1.00 92.00 119 LEU A N 1
ATOM 902 C CA . LEU A 1 119 ? -6.019 7.542 3.777 1.00 92.00 119 LEU A CA 1
ATOM 903 C C . LEU A 1 119 ? -4.674 6.891 3.441 1.00 92.00 119 LEU A C 1
ATOM 905 O O . LEU A 1 119 ? -3.642 7.554 3.471 1.00 92.00 119 LEU A O 1
ATOM 909 N N . ILE A 1 120 ? -4.687 5.604 3.093 1.00 92.00 120 ILE A N 1
ATOM 910 C CA . ILE A 1 120 ? -3.470 4.874 2.746 1.00 92.00 120 ILE A CA 1
ATOM 911 C C . ILE A 1 120 ? -2.852 5.373 1.431 1.00 92.00 120 ILE A C 1
ATOM 913 O O . ILE A 1 120 ? -1.640 5.576 1.392 1.00 92.00 120 ILE A O 1
ATOM 917 N N . ALA A 1 121 ? -3.648 5.662 0.393 1.00 90.81 121 ALA A N 1
ATOM 918 C CA . ALA A 1 121 ? -3.134 6.252 -0.846 1.00 90.81 121 ALA A CA 1
ATOM 919 C C . ALA A 1 121 ? -2.584 7.662 -0.600 1.00 90.81 121 ALA A C 1
ATOM 921 O O . ALA A 1 121 ? -1.496 7.986 -1.066 1.00 90.81 121 ALA A O 1
ATOM 922 N N . TRP A 1 122 ? -3.283 8.471 0.203 1.00 90.38 122 TRP A N 1
ATOM 923 C CA . TRP A 1 122 ? -2.824 9.807 0.583 1.00 90.38 122 TRP A CA 1
ATOM 924 C C . TRP A 1 122 ? -1.476 9.774 1.313 1.00 90.38 122 TRP A C 1
ATOM 926 O O . TRP A 1 122 ? -0.537 10.463 0.919 1.00 90.38 122 TRP A O 1
ATOM 936 N N . CYS A 1 123 ? -1.353 8.948 2.355 1.00 92.94 123 CYS A N 1
ATOM 937 C CA . CYS A 1 123 ? -0.103 8.802 3.100 1.00 92.94 123 CYS A CA 1
ATOM 938 C C . CYS A 1 123 ? 1.018 8.173 2.267 1.00 92.94 123 CYS A C 1
ATOM 940 O O . CYS A 1 123 ? 2.182 8.386 2.588 1.00 92.94 123 CYS A O 1
ATOM 942 N N . THR A 1 124 ? 0.685 7.420 1.215 1.00 92.75 124 THR A N 1
ATOM 943 C CA . THR A 1 124 ? 1.672 6.899 0.262 1.00 92.75 124 THR A CA 1
ATOM 944 C C . THR A 1 124 ? 2.188 8.011 -0.637 1.00 92.75 124 THR A C 1
ATOM 946 O O . THR A 1 124 ? 3.392 8.244 -0.679 1.00 92.75 124 THR A O 1
ATOM 949 N N . LEU A 1 125 ? 1.285 8.736 -1.305 1.00 88.31 125 LEU A N 1
ATOM 950 C CA . LEU A 1 125 ? 1.641 9.816 -2.222 1.00 88.31 125 LEU A CA 1
ATOM 951 C C . LEU A 1 125 ? 2.505 10.878 -1.534 1.00 88.31 125 LEU A C 1
ATOM 953 O O . LEU A 1 125 ? 3.512 11.300 -2.091 1.00 88.31 125 LEU A O 1
ATOM 957 N N . PHE A 1 126 ? 2.130 11.263 -0.312 1.00 87.44 126 PHE A N 1
ATOM 958 C CA . PHE A 1 126 ? 2.784 12.327 0.452 1.00 87.44 126 PHE A CA 1
ATOM 959 C C . PHE A 1 126 ? 3.750 11.819 1.522 1.00 87.44 126 PHE A C 1
ATOM 961 O O . PHE A 1 126 ? 4.069 12.563 2.446 1.00 87.44 126 PHE A O 1
ATOM 968 N N . ALA A 1 127 ? 4.219 10.571 1.448 1.00 90.19 127 ALA A N 1
ATOM 969 C CA . ALA A 1 127 ? 5.188 10.037 2.406 1.00 90.19 127 ALA A CA 1
ATOM 970 C C . ALA A 1 127 ? 6.452 10.915 2.596 1.00 90.19 127 ALA A C 1
ATOM 972 O O . ALA A 1 127 ? 6.859 11.084 3.752 1.00 90.19 127 ALA A O 1
ATOM 973 N N . PRO A 1 128 ? 7.057 11.526 1.551 1.00 85.31 128 PRO A N 1
ATOM 974 C CA . PRO A 1 128 ? 8.260 12.351 1.694 1.00 85.31 128 PRO A CA 1
ATOM 975 C C . PRO A 1 128 ? 7.994 13.640 2.481 1.00 85.31 128 PRO A C 1
ATOM 977 O O . PRO A 1 128 ? 8.866 14.146 3.191 1.00 85.31 128 PRO A O 1
ATOM 980 N N . GLU A 1 129 ? 6.780 14.175 2.363 1.00 83.44 129 GLU A N 1
ATOM 981 C CA . GLU A 1 129 ? 6.328 15.403 3.008 1.00 83.44 129 GLU A CA 1
ATOM 982 C C . GLU A 1 129 ? 5.753 15.180 4.412 1.00 83.44 129 GLU A C 1
ATOM 984 O O . GLU A 1 129 ? 6.098 15.902 5.352 1.00 83.44 129 GLU A O 1
ATOM 989 N N . LEU A 1 130 ? 4.843 14.214 4.539 1.00 87.44 130 LEU A N 1
ATOM 990 C CA . LEU A 1 130 ? 4.080 13.904 5.748 1.00 87.44 130 LEU A CA 1
ATOM 991 C C . LEU A 1 130 ? 4.902 13.082 6.750 1.00 87.44 130 LEU A C 1
ATOM 993 O O . LEU A 1 130 ? 4.744 13.256 7.961 1.00 87.44 130 LEU A O 1
ATOM 997 N N . GLY A 1 131 ? 5.785 12.219 6.246 1.00 88.94 131 GLY A N 1
ATOM 998 C CA . GLY A 1 131 ? 6.547 11.242 7.016 1.00 88.94 131 GLY A CA 1
ATOM 999 C C . GLY A 1 131 ? 6.042 9.819 6.784 1.00 88.94 131 GLY A C 1
ATOM 1000 O O . GLY A 1 131 ? 4.846 9.527 6.901 1.00 88.94 131 GLY A O 1
ATOM 1001 N N . ILE A 1 132 ? 6.976 8.913 6.497 1.00 89.31 132 ILE A N 1
ATOM 1002 C CA . ILE A 1 132 ? 6.702 7.496 6.233 1.00 89.31 132 ILE A CA 1
ATOM 1003 C C . ILE A 1 132 ? 6.035 6.789 7.427 1.00 89.31 132 ILE A C 1
ATOM 1005 O O . ILE A 1 132 ? 5.348 5.780 7.273 1.00 89.31 132 ILE A O 1
ATOM 1009 N N . GLU A 1 133 ? 6.192 7.334 8.633 1.00 89.75 133 GLU A N 1
ATOM 1010 C CA . GLU A 1 133 ? 5.635 6.814 9.878 1.00 89.75 133 GLU A CA 1
ATOM 1011 C C . GLU A 1 133 ? 4.104 6.754 9.868 1.00 89.75 133 GLU A C 1
ATOM 1013 O O . GLU A 1 133 ? 3.534 5.889 10.532 1.00 89.75 133 GLU A O 1
ATOM 1018 N N . TYR A 1 134 ? 3.430 7.625 9.109 1.00 95.50 134 TYR A N 1
ATOM 1019 C CA . TYR A 1 134 ? 1.973 7.569 8.960 1.00 95.50 134 TYR A CA 1
ATOM 1020 C C . TYR A 1 134 ? 1.544 6.339 8.163 1.00 95.50 134 TYR A C 1
ATOM 1022 O O . TYR A 1 134 ? 0.633 5.627 8.583 1.00 95.50 134 TYR A O 1
ATOM 1030 N N . LEU A 1 135 ? 2.228 6.051 7.050 1.00 94.38 135 LEU A N 1
ATOM 1031 C CA . LEU A 1 135 ? 1.979 4.848 6.259 1.00 94.38 135 LEU A CA 1
ATOM 1032 C C . LEU A 1 135 ? 2.294 3.581 7.068 1.00 94.38 135 LEU A C 1
ATOM 1034 O O . LEU A 1 135 ? 1.473 2.665 7.102 1.00 94.38 135 LEU A O 1
ATOM 1038 N N . LYS A 1 136 ? 3.422 3.562 7.797 1.00 87.56 136 LYS A N 1
ATOM 1039 C CA . LYS A 1 136 ? 3.765 2.465 8.724 1.00 87.56 136 LYS A CA 1
ATOM 1040 C C . LYS A 1 136 ? 2.664 2.245 9.760 1.00 87.56 136 LYS A C 1
ATOM 1042 O O . LYS A 1 136 ? 2.183 1.130 9.914 1.00 87.56 136 LYS A O 1
ATOM 1047 N N . ALA A 1 137 ? 2.197 3.307 10.419 1.00 81.69 137 ALA A N 1
ATOM 1048 C CA . ALA A 1 137 ? 1.144 3.207 11.427 1.00 81.69 137 ALA A CA 1
ATOM 1049 C C . ALA A 1 137 ? -0.185 2.687 10.849 1.00 81.69 137 ALA A C 1
ATOM 1051 O O . ALA A 1 137 ? -0.844 1.866 11.487 1.00 81.69 137 ALA A O 1
ATOM 1052 N N . ILE A 1 138 ? -0.570 3.112 9.640 1.00 86.62 138 ILE A N 1
ATOM 1053 C CA . ILE A 1 138 ? -1.766 2.597 8.954 1.00 86.62 138 ILE A CA 1
ATOM 1054 C C . ILE A 1 138 ? -1.672 1.081 8.763 1.00 86.62 138 ILE A C 1
ATOM 1056 O O . ILE A 1 138 ? -2.622 0.369 9.087 1.00 86.62 138 ILE A O 1
ATOM 1060 N N . LEU A 1 139 ? -0.537 0.599 8.259 1.00 80.00 139 LEU A N 1
ATOM 1061 C CA . LEU A 1 139 ? -0.324 -0.811 7.943 1.00 80.00 139 LEU A CA 1
ATOM 1062 C C . LEU A 1 139 ? -0.187 -1.676 9.206 1.00 80.00 139 LEU A C 1
ATOM 1064 O O . LEU A 1 139 ? -0.826 -2.719 9.304 1.00 80.00 139 LEU A O 1
ATOM 1068 N N . GLU A 1 140 ? 0.604 -1.232 10.183 1.00 77.69 140 GLU A N 1
ATOM 1069 C CA . GLU A 1 140 ? 0.991 -2.038 11.350 1.00 77.69 140 GLU A CA 1
ATOM 1070 C C . GLU A 1 140 ? -0.007 -1.966 12.514 1.00 77.69 140 GLU A C 1
ATOM 1072 O O . GLU A 1 140 ? -0.166 -2.935 13.253 1.00 77.69 140 GLU A O 1
ATOM 1077 N N . ILE A 1 141 ? -0.668 -0.820 12.707 1.00 76.19 141 ILE A N 1
ATOM 1078 C CA . ILE A 1 141 ? -1.575 -0.580 13.845 1.00 76.19 141 ILE A CA 1
ATOM 1079 C C . ILE A 1 141 ? -3.028 -0.585 13.373 1.00 76.19 141 ILE A C 1
ATOM 1081 O O . ILE A 1 141 ? -3.891 -1.205 13.992 1.00 76.19 141 ILE A O 1
ATOM 1085 N N . GLY A 1 142 ? -3.301 0.124 12.277 1.00 67.81 142 GLY A N 1
ATOM 1086 C CA . GLY A 1 142 ? -4.656 0.351 11.779 1.00 67.81 142 GLY A CA 1
ATOM 1087 C C . GLY A 1 142 ? -5.247 -0.799 10.962 1.00 67.81 142 GLY A C 1
ATOM 1088 O O . GLY A 1 142 ? -6.427 -0.740 10.628 1.00 67.81 142 GLY A O 1
ATOM 1089 N N . ASN A 1 143 ? -4.464 -1.834 10.629 1.00 74.00 143 ASN A N 1
ATOM 1090 C CA . ASN A 1 143 ? -4.843 -2.871 9.659 1.00 74.00 143 ASN A CA 1
ATOM 1091 C C . ASN A 1 143 ? -5.332 -2.266 8.327 1.00 74.00 143 ASN A C 1
ATOM 1093 O O . ASN A 1 143 ? -6.366 -2.667 7.782 1.00 74.00 143 ASN A O 1
ATOM 1097 N N . GLY A 1 144 ? -4.625 -1.248 7.834 1.00 78.56 144 GLY A N 1
ATOM 1098 C CA . GLY A 1 144 ? -4.919 -0.632 6.547 1.00 78.56 144 GLY A CA 1
ATOM 1099 C C . GLY A 1 144 ? -4.790 -1.636 5.407 1.00 78.56 144 GLY A C 1
ATOM 1100 O O . GLY A 1 144 ? -3.848 -2.421 5.364 1.00 78.56 144 GLY A O 1
ATOM 1101 N N . ASN A 1 145 ? -5.741 -1.605 4.479 1.00 78.69 145 ASN A N 1
ATOM 1102 C CA . ASN A 1 145 ? -5.770 -2.464 3.308 1.00 78.69 145 ASN A CA 1
ATOM 1103 C C . ASN A 1 145 ? -4.790 -1.931 2.244 1.00 78.69 145 ASN A C 1
ATOM 1105 O O . ASN A 1 145 ? -5.098 -0.921 1.602 1.00 78.69 145 ASN A O 1
ATOM 1109 N N . PRO A 1 146 ? -3.655 -2.610 1.991 1.00 82.19 146 PRO A N 1
ATOM 1110 C CA . PRO A 1 146 ? -2.674 -2.173 0.999 1.00 82.19 146 PRO A CA 1
ATOM 1111 C C . PRO A 1 146 ? -3.182 -2.294 -0.446 1.00 82.19 146 PRO A C 1
ATOM 1113 O O . PRO A 1 146 ? -2.561 -1.739 -1.342 1.00 82.19 146 PRO A O 1
ATOM 1116 N N . ASN A 1 147 ? -4.316 -2.972 -0.666 1.00 80.69 147 ASN A N 1
ATOM 1117 C CA . ASN A 1 147 ? -4.969 -3.172 -1.965 1.00 80.69 147 ASN A CA 1
ATOM 1118 C C . ASN A 1 147 ? -6.292 -2.404 -2.081 1.00 80.69 147 ASN A C 1
ATOM 1120 O O . ASN A 1 147 ? -7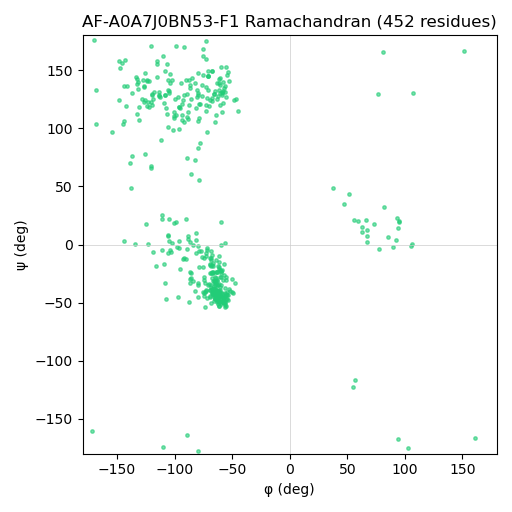.206 -2.821 -2.791 1.00 80.69 147 ASN A O 1
ATOM 1124 N N . MET A 1 148 ? -6.451 -1.313 -1.332 1.00 81.19 148 MET A N 1
ATOM 1125 C CA . MET A 1 148 ? -7.670 -0.513 -1.392 1.00 81.19 148 MET A CA 1
ATOM 1126 C C . MET A 1 148 ? -7.842 0.122 -2.779 1.00 81.19 148 MET A C 1
ATOM 1128 O O . MET A 1 148 ? -7.097 1.022 -3.146 1.00 81.19 148 MET A O 1
ATOM 1132 N N . VAL A 1 149 ? -8.843 -0.334 -3.529 1.00 81.56 149 VAL A N 1
ATOM 1133 C CA . VAL A 1 149 ? -9.107 0.142 -4.891 1.00 81.56 149 VAL A CA 1
ATOM 1134 C C . VAL A 1 149 ? -9.836 1.481 -4.858 1.00 81.56 149 VAL A C 1
ATOM 1136 O O . VAL A 1 149 ? -10.869 1.625 -4.198 1.00 81.56 149 VAL A O 1
ATOM 1139 N N . HIS A 1 150 ? -9.310 2.448 -5.600 1.00 77.38 150 HIS A N 1
ATOM 1140 C CA . HIS A 1 150 ? -9.945 3.729 -5.841 1.00 77.38 150 HIS A CA 1
ATOM 1141 C C . HIS A 1 150 ? -11.210 3.542 -6.703 1.00 77.38 150 HIS A C 1
ATOM 1143 O O . HIS A 1 150 ? -11.110 3.007 -7.811 1.00 77.38 150 HIS A O 1
ATOM 1149 N N . PRO A 1 151 ? -12.402 3.979 -6.246 1.00 69.75 151 PRO A N 1
ATOM 1150 C CA . PRO A 1 151 ? -13.659 3.680 -6.933 1.00 69.75 151 PRO A CA 1
ATOM 1151 C C . PRO A 1 151 ? -13.759 4.206 -8.368 1.00 69.75 151 PRO A C 1
ATOM 1153 O O . PRO A 1 151 ? -14.367 3.543 -9.205 1.00 69.75 151 PRO A O 1
ATOM 1156 N N . GLU A 1 152 ? -13.202 5.386 -8.659 1.00 72.69 152 GLU A N 1
ATOM 1157 C CA . GLU A 1 152 ? -13.372 6.003 -9.984 1.00 72.69 152 GLU A CA 1
ATOM 1158 C C . GLU A 1 152 ? -12.391 5.501 -11.040 1.00 72.69 152 GLU A C 1
ATOM 1160 O O . GLU A 1 152 ? -12.725 5.485 -12.223 1.00 72.69 152 GLU A O 1
ATOM 1165 N N . ASP A 1 153 ? -11.177 5.123 -10.646 1.00 73.69 153 ASP A N 1
ATOM 1166 C CA . ASP A 1 153 ? -10.097 4.907 -11.607 1.00 73.69 153 ASP A CA 1
ATOM 1167 C C . ASP A 1 153 ? -9.298 3.625 -11.392 1.00 73.69 153 ASP A C 1
ATOM 1169 O O . ASP A 1 153 ? -8.403 3.331 -12.179 1.00 73.69 153 ASP A O 1
ATOM 1173 N N . GLY A 1 154 ? -9.665 2.837 -10.380 1.00 78.56 154 GLY A N 1
ATOM 1174 C CA . GLY A 1 154 ? -9.066 1.539 -10.113 1.00 78.56 154 GLY A CA 1
ATOM 1175 C C . GLY A 1 154 ? -7.700 1.597 -9.434 1.00 78.56 154 GLY A C 1
ATOM 1176 O O . GLY A 1 154 ? -7.193 0.536 -9.072 1.00 78.56 154 GLY A O 1
ATOM 1177 N N . SER A 1 155 ? -7.133 2.791 -9.216 1.00 82.38 155 SER A N 1
ATOM 1178 C CA . SER A 1 155 ? -5.797 2.941 -8.636 1.00 82.38 155 SER A CA 1
ATOM 1179 C C . SER A 1 155 ? -5.731 2.351 -7.229 1.00 82.38 155 SER A C 1
ATOM 1181 O O . SER A 1 155 ? -6.661 2.462 -6.428 1.00 82.38 155 SER A O 1
ATOM 1183 N N . ARG A 1 156 ? -4.605 1.735 -6.901 1.00 87.12 156 ARG A N 1
ATOM 1184 C CA . ARG A 1 156 ? -4.288 1.132 -5.608 1.00 87.12 156 ARG A CA 1
ATOM 1185 C C . ARG A 1 156 ? -3.208 1.956 -4.911 1.00 87.12 156 ARG A C 1
ATOM 1187 O O . ARG A 1 156 ? -2.498 2.716 -5.561 1.00 87.12 156 ARG A O 1
ATOM 1194 N N . PRO A 1 157 ? -3.025 1.810 -3.587 1.00 89.50 157 PRO A N 1
ATOM 1195 C CA . PRO A 1 157 ? -2.036 2.580 -2.836 1.00 89.50 157 PRO A CA 1
ATOM 1196 C C . PRO A 1 157 ? -0.635 2.500 -3.446 1.00 89.50 157 PRO A C 1
ATOM 1198 O O . PRO A 1 157 ? 0.053 3.512 -3.509 1.00 89.50 157 PRO A O 1
ATOM 1201 N N . LEU A 1 158 ? -0.245 1.327 -3.953 1.00 88.19 158 LEU A N 1
ATOM 1202 C CA . LEU A 1 158 ? 1.065 1.101 -4.560 1.00 88.19 158 LEU A CA 1
ATOM 1203 C C . LEU A 1 158 ? 1.297 1.942 -5.827 1.00 88.19 158 LEU A C 1
ATOM 1205 O O . LEU A 1 158 ? 2.424 2.389 -6.021 1.00 88.19 158 LEU A O 1
ATOM 1209 N N . ASP A 1 159 ? 0.255 2.271 -6.596 1.00 85.31 159 ASP A N 1
ATOM 1210 C CA . ASP A 1 159 ? 0.363 3.125 -7.792 1.00 85.31 159 ASP A CA 1
ATOM 1211 C C . ASP A 1 159 ? 0.803 4.553 -7.427 1.00 85.31 159 ASP A C 1
ATOM 1213 O O . ASP A 1 159 ? 1.581 5.192 -8.140 1.00 85.31 159 ASP A O 1
ATOM 1217 N N . TYR A 1 160 ? 0.396 5.034 -6.248 1.00 87.31 160 TYR A N 1
ATOM 1218 C CA . TYR A 1 160 ? 0.808 6.334 -5.710 1.00 87.31 160 TYR A CA 1
ATOM 1219 C C . TYR A 1 160 ? 2.251 6.340 -5.178 1.00 87.31 160 TYR A C 1
ATOM 1221 O O . TYR A 1 160 ? 2.815 7.410 -4.927 1.00 87.31 160 TYR A O 1
ATOM 1229 N N . ALA A 1 161 ? 2.886 5.171 -5.036 1.00 89.69 161 ALA A N 1
ATOM 1230 C CA . ALA A 1 161 ? 4.304 5.069 -4.696 1.00 89.69 161 ALA A CA 1
ATOM 1231 C C . ALA A 1 161 ? 5.225 5.293 -5.913 1.00 89.69 161 ALA A C 1
ATOM 1233 O O . ALA A 1 161 ? 6.447 5.305 -5.760 1.00 89.69 161 ALA A O 1
ATOM 1234 N N . SER A 1 162 ? 4.657 5.523 -7.105 1.00 85.69 162 SER A N 1
ATOM 1235 C CA . SER A 1 162 ? 5.420 5.813 -8.325 1.00 85.69 162 SER A CA 1
ATOM 1236 C C . SER A 1 162 ? 6.206 7.116 -8.265 1.00 85.69 162 SER A C 1
ATOM 1238 O O . SER A 1 162 ? 7.198 7.261 -8.976 1.00 85.69 162 SER A O 1
ATOM 1240 N N . ALA A 1 163 ? 5.783 8.062 -7.420 1.00 81.50 163 ALA A N 1
ATOM 1241 C CA . ALA A 1 163 ? 6.431 9.358 -7.294 1.00 81.50 163 ALA A CA 1
ATOM 1242 C C . ALA A 1 163 ? 7.929 9.230 -6.966 1.00 81.50 163 ALA A C 1
ATOM 1244 O O . ALA A 1 163 ? 8.391 8.266 -6.344 1.00 81.50 163 ALA A O 1
ATOM 1245 N N . ARG A 1 164 ? 8.700 10.238 -7.382 1.00 73.88 164 ARG A N 1
ATOM 1246 C CA . ARG A 1 164 ? 10.117 10.346 -7.032 1.00 73.88 164 ARG A CA 1
ATOM 1247 C C . ARG A 1 164 ? 10.281 10.248 -5.510 1.00 73.88 164 ARG A C 1
ATOM 1249 O O . ARG A 1 164 ? 9.481 10.805 -4.769 1.00 73.88 164 ARG A O 1
ATOM 1256 N N . ASP A 1 165 ? 11.321 9.549 -5.063 1.00 78.69 165 ASP A N 1
ATOM 1257 C CA . ASP A 1 165 ? 11.678 9.373 -3.647 1.00 78.69 165 ASP A CA 1
ATOM 1258 C C . ASP A 1 165 ? 10.684 8.542 -2.792 1.00 78.69 165 ASP A C 1
ATOM 1260 O O . ASP A 1 165 ? 10.920 8.361 -1.598 1.00 78.69 165 ASP A O 1
ATOM 1264 N N . ASN A 1 166 ? 9.657 7.915 -3.389 1.00 87.75 166 ASN A N 1
ATOM 1265 C CA . ASN A 1 166 ? 8.700 7.031 -2.692 1.00 87.75 166 ASN A CA 1
ATOM 1266 C C . ASN A 1 166 ? 9.093 5.543 -2.636 1.00 87.75 166 ASN A C 1
ATOM 1268 O O . ASN A 1 166 ? 8.250 4.675 -2.402 1.00 87.75 166 ASN A O 1
ATOM 1272 N N . VAL A 1 167 ? 10.381 5.220 -2.782 1.00 89.00 167 VAL A N 1
ATOM 1273 C CA . VAL A 1 167 ? 10.871 3.827 -2.740 1.00 89.00 167 VAL A CA 1
ATOM 1274 C C . VAL A 1 167 ? 10.526 3.140 -1.413 1.00 89.00 167 VAL A C 1
ATOM 1276 O O . VAL A 1 167 ? 10.088 1.993 -1.409 1.00 89.00 167 VAL A O 1
ATOM 1279 N N . GLU A 1 168 ? 10.675 3.834 -0.280 1.00 88.69 168 GLU A N 1
ATOM 1280 C CA . GLU A 1 168 ? 10.347 3.256 1.033 1.00 88.69 168 GLU A CA 1
ATOM 1281 C C . GLU A 1 168 ? 8.842 2.967 1.163 1.00 88.69 168 GLU A C 1
ATOM 1283 O O . GLU A 1 168 ? 8.457 1.926 1.694 1.00 88.69 168 GLU A O 1
ATOM 1288 N N . ALA A 1 169 ? 7.985 3.840 0.625 1.00 91.81 169 ALA A N 1
ATOM 1289 C CA . ALA A 1 169 ? 6.538 3.642 0.628 1.00 91.81 169 ALA A CA 1
ATOM 1290 C C . ALA A 1 169 ? 6.125 2.450 -0.248 1.00 91.81 169 ALA A C 1
ATOM 1292 O O . ALA A 1 169 ? 5.322 1.622 0.189 1.00 91.81 169 ALA A O 1
ATOM 1293 N N . PHE A 1 170 ? 6.738 2.310 -1.430 1.00 91.44 170 PHE A N 1
ATOM 1294 C CA . PHE A 1 170 ? 6.572 1.136 -2.289 1.00 91.44 170 PHE A CA 1
ATOM 1295 C C . PHE A 1 170 ? 6.936 -0.148 -1.538 1.00 91.44 170 PHE A C 1
ATOM 1297 O O . PHE A 1 170 ? 6.145 -1.087 -1.488 1.00 91.44 170 PHE A O 1
ATOM 1304 N N . VAL A 1 171 ? 8.111 -0.169 -0.903 1.00 85.12 171 VAL A N 1
ATOM 1305 C CA . VAL A 1 171 ? 8.611 -1.324 -0.146 1.00 85.12 171 VAL A CA 1
ATOM 1306 C C . VAL A 1 171 ? 7.675 -1.697 1.004 1.00 85.12 171 VAL A C 1
ATOM 1308 O O . VAL A 1 171 ? 7.384 -2.877 1.191 1.00 85.12 171 VAL A O 1
ATOM 1311 N N . LEU A 1 172 ? 7.174 -0.7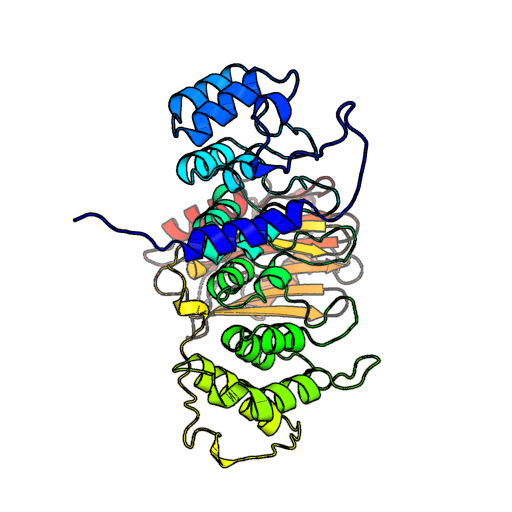20 1.764 1.00 82.25 172 LEU A N 1
ATOM 1312 C CA . LEU A 1 172 ? 6.240 -0.982 2.863 1.00 82.25 172 LEU A CA 1
ATOM 1313 C C . LEU A 1 172 ? 4.926 -1.584 2.379 1.00 82.25 172 LEU A C 1
ATOM 1315 O O . LEU A 1 172 ? 4.455 -2.556 2.963 1.00 82.25 172 LEU A O 1
ATOM 1319 N N . LEU A 1 173 ? 4.346 -1.026 1.318 1.00 84.88 173 LEU A N 1
ATOM 1320 C CA . LEU A 1 173 ? 3.106 -1.536 0.741 1.00 84.88 173 LEU A CA 1
ATOM 1321 C C . LEU A 1 173 ? 3.293 -2.937 0.169 1.00 84.88 173 LEU A C 1
ATOM 1323 O O . LEU A 1 173 ? 2.500 -3.828 0.468 1.00 84.88 173 LEU A O 1
ATOM 1327 N N . TYR A 1 174 ? 4.362 -3.148 -0.598 1.00 82.19 174 TYR A N 1
ATOM 1328 C CA . TYR A 1 174 ? 4.699 -4.451 -1.160 1.00 82.19 174 TYR A CA 1
ATOM 1329 C C . TYR A 1 174 ? 4.861 -5.504 -0.057 1.00 82.19 174 TYR A C 1
ATOM 1331 O O . TYR A 1 174 ? 4.230 -6.559 -0.102 1.00 82.19 174 TYR A O 1
ATOM 1339 N N . ASN A 1 175 ? 5.618 -5.181 0.996 1.00 72.88 175 ASN A N 1
ATOM 1340 C CA . ASN A 1 175 ? 5.775 -6.057 2.156 1.00 72.88 175 ASN A CA 1
ATOM 1341 C C . ASN A 1 175 ? 4.456 -6.259 2.914 1.00 72.88 175 ASN A C 1
ATOM 1343 O O . ASN A 1 175 ? 4.215 -7.337 3.440 1.00 72.88 175 ASN A O 1
ATOM 1347 N N . ALA A 1 176 ? 3.554 -5.280 2.938 1.00 69.06 176 ALA A N 1
ATOM 1348 C CA . ALA A 1 176 ? 2.223 -5.461 3.512 1.00 69.06 176 ALA A CA 1
ATOM 1349 C C . ALA A 1 176 ? 1.291 -6.344 2.656 1.00 69.06 176 ALA A C 1
ATOM 1351 O O . ALA A 1 176 ? 0.175 -6.637 3.080 1.00 69.06 176 ALA A O 1
ATOM 1352 N N . GLY A 1 177 ? 1.735 -6.806 1.482 1.00 69.38 177 GLY A N 1
ATOM 1353 C CA . GLY A 1 177 ? 0.951 -7.644 0.577 1.00 69.38 177 GLY A CA 1
ATOM 1354 C C . GLY A 1 177 ? 0.187 -6.858 -0.486 1.00 69.38 177 GLY A C 1
ATOM 1355 O O . GLY A 1 177 ? -0.816 -7.361 -0.996 1.00 69.38 177 GLY A O 1
ATOM 1356 N N . ALA A 1 178 ? 0.629 -5.638 -0.813 1.00 78.25 178 ALA A N 1
ATOM 1357 C CA . ALA A 1 178 ? 0.134 -4.934 -1.987 1.00 78.25 178 ALA A CA 1
ATOM 1358 C C . ALA A 1 178 ? 0.410 -5.755 -3.254 1.00 78.25 178 ALA A C 1
ATOM 1360 O O . ALA A 1 178 ? 1.522 -6.224 -3.495 1.00 78.25 178 ALA A O 1
ATOM 1361 N N . GLU A 1 179 ? -0.620 -5.911 -4.067 1.00 76.12 179 GLU A N 1
ATOM 1362 C CA . GLU A 1 179 ? -0.550 -6.486 -5.397 1.00 76.12 179 GLU A CA 1
ATOM 1363 C C . GLU A 1 179 ? -0.058 -5.413 -6.368 1.00 76.12 179 GLU A C 1
ATOM 1365 O O . GLU A 1 179 ? -0.564 -4.289 -6.374 1.00 76.12 179 GLU A O 1
ATOM 1370 N N . ILE A 1 180 ? 0.914 -5.777 -7.200 1.00 74.94 180 ILE A N 1
ATOM 1371 C CA . ILE A 1 180 ? 1.379 -4.928 -8.295 1.00 74.94 180 ILE A CA 1
ATOM 1372 C C . ILE A 1 180 ? 0.492 -5.217 -9.499 1.00 74.94 180 ILE A C 1
ATOM 1374 O O . ILE A 1 180 ? 0.470 -6.353 -9.977 1.00 74.94 180 ILE A O 1
ATOM 1378 N N . ASP A 1 181 ? -0.203 -4.196 -9.997 1.00 75.75 181 ASP A N 1
ATOM 1379 C CA . ASP A 1 181 ? -0.675 -4.235 -11.374 1.00 75.75 181 ASP A CA 1
ATOM 1380 C C . ASP A 1 181 ? 0.492 -3.843 -12.280 1.00 75.75 181 ASP A C 1
ATOM 1382 O O . ASP A 1 181 ? 1.176 -2.841 -12.072 1.00 75.75 181 ASP A O 1
ATOM 1386 N N . PHE A 1 182 ? 0.770 -4.682 -13.267 1.00 78.44 182 PHE A N 1
ATOM 1387 C CA . PHE A 1 182 ? 1.830 -4.411 -14.226 1.00 78.44 182 PHE A CA 1
ATOM 1388 C C . PHE A 1 182 ? 1.402 -3.408 -15.291 1.00 78.44 182 PHE A C 1
ATOM 1390 O O . PHE A 1 182 ? 2.246 -3.008 -16.096 1.00 78.44 182 PHE A O 1
ATOM 1397 N N . TYR A 1 183 ? 0.133 -2.999 -15.295 1.00 79.94 183 TYR A N 1
ATOM 1398 C CA . TYR A 1 183 ? -0.404 -2.037 -16.237 1.00 79.94 183 TYR A CA 1
ATOM 1399 C C . TYR A 1 183 ? -1.252 -0.978 -15.536 1.00 79.94 183 TYR A C 1
ATOM 1401 O O . TYR A 1 183 ? -1.974 -1.267 -14.589 1.00 79.94 183 TYR A O 1
ATOM 1409 N N . ASP A 1 184 ? -1.188 0.252 -16.037 1.00 73.50 184 ASP A N 1
ATOM 1410 C CA . ASP A 1 184 ? -2.085 1.319 -15.614 1.00 73.50 184 ASP A CA 1
ATOM 1411 C C . ASP A 1 184 ? -3.512 1.107 -16.168 1.00 73.50 184 ASP A C 1
ATOM 1413 O O . ASP A 1 184 ? -3.784 0.235 -17.005 1.00 73.50 184 ASP A O 1
ATOM 1417 N N . LYS A 1 185 ? -4.446 1.971 -15.757 1.00 72.38 185 LYS A N 1
ATOM 1418 C CA . LYS A 1 185 ? -5.841 1.962 -16.239 1.00 72.38 185 LYS A CA 1
ATOM 1419 C C . LYS A 1 185 ? -6.004 2.198 -17.747 1.00 72.38 185 LYS A C 1
ATOM 1421 O O . LYS A 1 185 ? -7.083 1.965 -18.290 1.00 72.38 185 LYS A O 1
ATOM 1426 N N . TYR A 1 186 ? -4.966 2.682 -18.427 1.00 74.50 186 TYR A N 1
ATOM 1427 C CA . TYR A 1 186 ? -4.933 2.887 -19.875 1.00 74.50 186 TYR A CA 1
ATOM 1428 C C . TYR A 1 186 ? -4.279 1.706 -20.615 1.00 74.50 186 TYR A C 1
ATOM 1430 O O . TYR A 1 186 ? -4.266 1.682 -21.848 1.00 74.50 186 TYR A O 1
ATOM 1438 N N . GLY A 1 187 ? -3.789 0.705 -19.879 1.00 77.62 187 GLY A N 1
ATOM 1439 C CA . GLY A 1 187 ? -3.131 -0.489 -20.391 1.00 77.62 187 GLY A CA 1
ATOM 1440 C C . GLY A 1 187 ? -1.633 -0.328 -20.659 1.00 77.62 187 GLY A C 1
ATOM 1441 O O . GLY A 1 187 ? -1.045 -1.271 -21.204 1.00 77.62 187 GLY A O 1
ATOM 1442 N N . ASN A 1 188 ? -1.028 0.809 -20.294 1.00 79.50 188 ASN A N 1
ATOM 1443 C CA . ASN A 1 188 ? 0.412 1.041 -20.405 1.00 79.50 188 ASN A CA 1
ATOM 1444 C C . ASN A 1 188 ? 1.154 0.281 -19.301 1.00 79.50 188 ASN A C 1
ATOM 1446 O O . ASN A 1 188 ? 0.629 0.169 -18.198 1.00 79.50 188 ASN A O 1
ATOM 1450 N N . PRO A 1 189 ? 2.369 -0.232 -19.548 1.00 84.56 189 PRO A N 1
ATOM 1451 C CA . PRO A 1 189 ? 3.163 -0.874 -18.505 1.00 84.56 189 PRO A CA 1
ATOM 1452 C C . PRO A 1 189 ? 3.441 0.069 -17.324 1.00 84.56 189 PRO A C 1
ATOM 1454 O O . PRO A 1 189 ? 3.946 1.164 -17.534 1.00 84.56 189 PRO A O 1
ATOM 1457 N N . TYR A 1 190 ? 3.228 -0.377 -16.085 1.00 82.25 190 TYR A N 1
ATOM 1458 C CA . TYR A 1 190 ? 3.461 0.403 -14.855 1.00 82.25 190 TYR A CA 1
ATOM 1459 C C . TYR A 1 190 ? 4.895 0.961 -14.737 1.00 82.25 190 TYR A C 1
ATOM 1461 O O . TYR A 1 190 ? 5.142 2.014 -14.151 1.00 82.25 190 TYR A O 1
ATOM 1469 N N . VAL A 1 191 ? 5.870 0.282 -15.354 1.00 88.94 191 VAL A N 1
ATOM 1470 C CA . VAL A 1 191 ? 7.257 0.767 -15.447 1.00 88.94 191 VAL A CA 1
ATOM 1471 C C . VAL A 1 191 ? 7.378 2.119 -16.168 1.00 88.94 191 VAL A C 1
ATOM 1473 O O . VAL A 1 191 ? 8.325 2.860 -15.910 1.00 88.94 191 VAL A O 1
ATOM 1476 N N . ASP A 1 192 ? 6.424 2.469 -17.030 1.00 87.69 192 ASP A N 1
ATOM 1477 C CA . ASP A 1 192 ? 6.382 3.752 -17.728 1.00 87.69 192 ASP A CA 1
ATOM 1478 C C . ASP A 1 192 ? 6.231 4.932 -16.758 1.00 87.69 192 ASP A C 1
ATOM 1480 O O . ASP A 1 192 ? 7.042 5.863 -16.780 1.00 87.69 192 ASP A O 1
ATOM 1484 N N . ASP A 1 193 ? 5.271 4.850 -15.833 1.00 85.69 193 ASP A N 1
ATOM 1485 C CA . ASP A 1 193 ? 5.058 5.861 -14.792 1.00 85.69 193 ASP A CA 1
ATOM 1486 C C . ASP A 1 193 ? 6.288 5.997 -13.889 1.00 85.69 193 ASP A C 1
ATOM 1488 O O . ASP A 1 193 ? 6.720 7.107 -13.566 1.00 85.69 193 ASP A O 1
ATOM 1492 N N . LEU A 1 194 ? 6.924 4.874 -13.544 1.00 91.06 194 LEU A N 1
ATOM 1493 C CA . LEU A 1 194 ? 8.125 4.848 -12.708 1.00 91.06 194 LEU A CA 1
ATOM 1494 C C . LEU A 1 194 ? 9.322 5.520 -13.390 1.00 91.06 194 LEU A C 1
ATOM 1496 O O . LEU A 1 194 ? 10.022 6.330 -12.774 1.00 91.06 194 LEU A O 1
ATOM 1500 N N . ILE A 1 195 ? 9.555 5.229 -14.672 1.00 91.06 195 ILE A N 1
ATOM 1501 C CA . ILE A 1 195 ? 10.611 5.880 -15.455 1.00 91.06 195 ILE A CA 1
ATOM 1502 C C . ILE A 1 195 ? 10.286 7.371 -15.604 1.00 91.06 195 ILE A C 1
ATOM 1504 O O . ILE A 1 195 ? 11.152 8.218 -15.347 1.00 91.06 195 ILE A O 1
ATOM 1508 N N . SER A 1 196 ? 9.041 7.710 -15.955 1.00 88.00 196 SER A N 1
ATOM 1509 C CA . SER A 1 196 ? 8.516 9.079 -16.064 1.00 88.00 196 SER A CA 1
ATOM 1510 C C . SER A 1 196 ? 8.744 9.893 -14.792 1.00 88.00 196 SER A C 1
ATOM 1512 O O . SER A 1 196 ? 9.257 11.012 -14.877 1.00 88.00 196 SER A O 1
ATOM 1514 N N . ALA A 1 197 ? 8.500 9.302 -13.625 1.00 87.44 197 ALA A N 1
ATOM 1515 C CA . ALA A 1 197 ? 8.662 9.919 -12.314 1.00 87.44 197 ALA A CA 1
ATOM 1516 C C . ALA A 1 197 ? 10.095 9.870 -11.745 1.00 87.44 197 ALA A C 1
ATOM 1518 O O . ALA A 1 197 ? 10.334 10.415 -10.671 1.00 87.44 197 ALA A O 1
ATOM 1519 N N . HIS A 1 198 ? 11.066 9.279 -12.456 1.00 89.50 198 HIS A N 1
ATOM 1520 C CA . HIS A 1 198 ? 12.454 9.083 -11.996 1.00 89.50 198 HIS A CA 1
ATOM 1521 C C . HIS A 1 198 ? 12.591 8.109 -10.815 1.00 89.50 198 HIS A C 1
ATOM 1523 O O . HIS A 1 198 ? 13.606 8.105 -10.116 1.00 89.50 198 HIS A O 1
ATOM 1529 N N . ASN A 1 199 ? 11.602 7.244 -10.599 1.00 90.56 199 ASN A N 1
ATOM 1530 C CA . ASN A 1 199 ? 11.662 6.190 -9.595 1.00 90.56 199 ASN A CA 1
ATOM 1531 C C . ASN A 1 199 ? 12.343 4.935 -10.172 1.00 90.56 199 ASN A C 1
ATOM 1533 O O . ASN A 1 199 ? 11.759 3.859 -10.296 1.00 90.56 199 ASN A O 1
ATOM 1537 N N . PHE A 1 200 ? 13.605 5.098 -10.580 1.00 90.81 200 PHE A N 1
ATOM 1538 C CA . PHE A 1 200 ? 14.353 4.072 -11.313 1.00 90.81 200 PHE A CA 1
ATOM 1539 C C . PHE A 1 200 ? 14.664 2.825 -10.479 1.00 90.81 200 PHE A C 1
ATOM 1541 O O . PHE A 1 200 ? 14.869 1.750 -11.035 1.00 90.81 200 PHE A O 1
ATOM 1548 N N . GLU A 1 201 ? 14.695 2.948 -9.153 1.00 90.88 201 GLU A N 1
ATOM 1549 C CA . GLU A 1 201 ? 14.924 1.807 -8.266 1.00 90.88 201 GLU A CA 1
ATOM 1550 C C . GLU A 1 201 ? 13.742 0.835 -8.306 1.00 90.88 201 GLU A C 1
ATOM 1552 O O . GLU A 1 201 ? 13.910 -0.358 -8.568 1.00 90.88 201 GLU A O 1
ATOM 1557 N N . VAL A 1 202 ? 12.529 1.369 -8.139 1.00 89.88 202 VAL A N 1
ATOM 1558 C CA . VAL A 1 202 ? 11.296 0.589 -8.260 1.00 89.88 202 VAL A CA 1
ATOM 1559 C C . VAL A 1 202 ? 11.090 0.149 -9.709 1.00 89.88 202 VAL A C 1
ATOM 1561 O O . VAL A 1 202 ? 10.736 -1.005 -9.935 1.00 89.88 202 VAL A O 1
ATOM 1564 N N . ALA A 1 203 ? 11.393 0.999 -10.701 1.00 91.62 203 ALA A N 1
ATOM 1565 C CA . ALA A 1 203 ? 11.335 0.615 -12.116 1.00 91.62 203 ALA A CA 1
ATOM 1566 C C . ALA A 1 203 ? 12.195 -0.623 -12.390 1.00 91.62 203 ALA A C 1
ATOM 1568 O O . ALA A 1 203 ? 11.735 -1.585 -13.004 1.00 91.62 203 ALA A O 1
ATOM 1569 N N . ARG A 1 204 ? 13.432 -0.641 -11.879 1.00 89.31 204 ARG A N 1
ATOM 1570 C CA . ARG A 1 204 ? 14.333 -1.775 -12.061 1.00 89.31 204 ARG A CA 1
ATOM 1571 C C . ARG A 1 204 ? 13.818 -3.037 -11.377 1.00 89.31 204 ARG A C 1
ATOM 1573 O O . ARG A 1 204 ? 13.967 -4.116 -11.954 1.00 89.31 204 ARG A O 1
ATOM 1580 N N . PHE A 1 205 ? 13.222 -2.913 -10.192 1.00 87.75 205 PHE A N 1
ATOM 1581 C CA . PHE A 1 205 ? 12.567 -4.026 -9.506 1.00 87.75 205 PHE A CA 1
ATOM 1582 C C . PHE A 1 205 ? 11.387 -4.577 -10.320 1.00 87.75 205 PHE A C 1
ATOM 1584 O O . PHE A 1 205 ? 11.353 -5.770 -10.606 1.00 87.75 205 PHE A O 1
ATOM 1591 N N . VAL A 1 206 ? 10.465 -3.717 -10.764 1.00 84.69 206 VAL A N 1
ATOM 1592 C CA . VAL A 1 206 ? 9.281 -4.106 -11.552 1.00 84.69 206 VAL A CA 1
ATOM 1593 C C . VAL A 1 206 ? 9.678 -4.769 -12.873 1.00 84.69 206 VAL A C 1
ATOM 1595 O O . VAL A 1 206 ? 9.106 -5.798 -13.228 1.00 84.69 206 VAL A O 1
ATOM 1598 N N . LEU A 1 207 ? 10.712 -4.255 -13.549 1.00 85.06 207 LEU A N 1
ATOM 1599 C CA . LEU A 1 207 ? 11.316 -4.891 -14.724 1.00 85.06 207 LEU A CA 1
ATOM 1600 C C . LEU A 1 207 ? 11.748 -6.336 -14.434 1.00 85.06 207 LEU A C 1
ATOM 1602 O O . LEU A 1 207 ? 11.414 -7.241 -15.191 1.00 85.06 207 LEU A O 1
ATOM 1606 N N . GLY A 1 208 ? 12.436 -6.563 -13.310 1.00 80.88 208 GLY A N 1
ATOM 1607 C CA . GLY A 1 208 ? 12.862 -7.899 -12.880 1.00 80.88 208 GLY A CA 1
ATOM 1608 C C . GLY A 1 208 ? 11.721 -8.832 -12.457 1.00 80.88 208 GLY A C 1
ATOM 1609 O O . GLY A 1 208 ? 11.918 -10.045 -12.439 1.00 80.88 208 GLY A O 1
ATOM 1610 N N . SER A 1 209 ? 10.544 -8.286 -12.152 1.00 73.56 209 SER A N 1
ATOM 1611 C CA . SER A 1 209 ? 9.359 -9.033 -11.711 1.00 73.56 209 SER A CA 1
ATOM 1612 C C . SER A 1 209 ? 8.494 -9.564 -12.863 1.00 73.56 209 SER A C 1
ATOM 1614 O O . SER A 1 209 ? 7.473 -10.196 -12.605 1.00 73.56 209 SER A O 1
ATOM 1616 N N . GLY A 1 210 ? 8.901 -9.358 -14.123 1.00 72.81 210 GLY A N 1
ATOM 1617 C CA . GLY A 1 210 ? 8.267 -9.982 -15.292 1.00 72.81 210 GLY A CA 1
ATOM 1618 C C . GLY A 1 210 ? 7.190 -9.148 -15.993 1.00 72.81 210 GLY A C 1
ATOM 1619 O O . GLY A 1 210 ? 6.386 -9.711 -16.733 1.00 72.81 210 GLY A O 1
ATOM 1620 N N . VAL A 1 211 ? 7.169 -7.825 -15.794 1.00 80.19 211 VAL A N 1
ATOM 1621 C CA . VAL A 1 211 ? 6.323 -6.911 -16.586 1.00 80.19 211 VAL A CA 1
ATOM 1622 C C . VAL A 1 211 ? 6.605 -7.065 -18.088 1.00 80.19 211 VAL A C 1
ATOM 1624 O O . VAL A 1 211 ? 7.765 -7.089 -18.505 1.00 80.19 211 VAL A O 1
ATOM 1627 N N . ASP A 1 212 ? 5.564 -7.104 -18.926 1.00 81.94 212 ASP A N 1
ATOM 1628 C CA . ASP A 1 212 ? 5.737 -6.964 -20.378 1.00 81.94 212 ASP A CA 1
ATOM 1629 C C . ASP A 1 212 ? 5.911 -5.483 -20.734 1.00 81.94 212 ASP A C 1
ATOM 1631 O O . ASP A 1 212 ? 4.977 -4.771 -21.107 1.00 81.94 212 ASP A O 1
ATOM 1635 N N . PHE A 1 213 ? 7.145 -5.005 -20.598 1.00 85.19 213 PHE A N 1
ATOM 1636 C CA . PHE A 1 213 ? 7.526 -3.626 -20.902 1.00 85.19 213 PHE A CA 1
ATOM 1637 C C . PHE A 1 213 ? 7.556 -3.316 -22.412 1.00 85.19 213 PHE A C 1
ATOM 1639 O O . PHE A 1 213 ? 7.784 -2.167 -22.792 1.00 85.19 213 PHE A O 1
ATOM 1646 N N . LYS A 1 214 ? 7.339 -4.311 -23.287 1.00 85.38 214 LYS A N 1
ATOM 1647 C CA . LYS A 1 214 ? 7.252 -4.118 -24.745 1.00 85.38 214 LYS A CA 1
ATOM 1648 C C . LYS A 1 214 ? 5.826 -3.899 -25.224 1.00 85.38 214 LYS A C 1
ATOM 1650 O O . LYS A 1 214 ? 5.643 -3.505 -26.375 1.00 85.38 214 LYS A O 1
ATOM 1655 N N . LYS A 1 215 ? 4.833 -4.149 -24.368 1.00 81.00 215 LYS A N 1
ATOM 1656 C CA . LYS A 1 215 ? 3.431 -3.935 -24.701 1.00 81.00 215 LYS A CA 1
ATOM 1657 C C . LYS A 1 215 ? 3.214 -2.497 -25.163 1.00 81.00 215 LYS A C 1
ATOM 1659 O O . LYS A 1 215 ? 3.579 -1.537 -24.484 1.00 81.00 215 LYS A O 1
ATOM 1664 N N . GLU A 1 216 ? 2.610 -2.367 -26.334 1.00 76.12 216 GLU A N 1
ATOM 1665 C CA . GLU A 1 216 ? 2.283 -1.074 -26.916 1.00 76.12 216 GLU A CA 1
ATOM 1666 C C . GLU A 1 216 ? 0.898 -0.632 -26.445 1.00 76.12 216 GLU A C 1
ATOM 1668 O O . GLU A 1 216 ? -0.077 -1.385 -26.528 1.00 76.12 216 GLU A O 1
ATOM 1673 N N . GLY A 1 217 ? 0.820 0.601 -25.945 1.00 68.56 217 GLY A N 1
ATOM 1674 C CA . GLY A 1 217 ? -0.451 1.278 -25.728 1.00 68.56 217 GLY A CA 1
ATOM 1675 C C . GLY A 1 217 ? -0.993 1.859 -27.042 1.00 68.56 217 GLY A C 1
ATOM 1676 O O . GLY A 1 217 ? -0.356 1.751 -28.094 1.00 68.56 217 GLY A O 1
ATOM 1677 N N . PRO A 1 218 ? -2.137 2.561 -27.010 1.00 62.47 218 PRO A N 1
ATOM 1678 C CA . PRO A 1 218 ? -2.716 3.217 -28.190 1.00 62.47 218 PRO A CA 1
ATOM 1679 C C . PRO A 1 218 ? -1.793 4.231 -28.898 1.00 62.47 218 PRO A C 1
ATOM 1681 O O . PRO A 1 218 ? -2.057 4.603 -30.039 1.00 62.47 218 PRO A O 1
ATOM 1684 N N . LEU A 1 219 ? -0.730 4.689 -28.228 1.00 60.84 219 LEU A N 1
ATOM 1685 C CA . LEU A 1 219 ? 0.270 5.633 -28.739 1.00 60.84 219 LEU A CA 1
ATOM 1686 C C . LEU A 1 219 ? 1.621 4.966 -29.090 1.00 60.84 219 LEU A C 1
ATOM 1688 O O . LEU A 1 219 ? 2.579 5.673 -29.393 1.00 60.84 219 LEU A O 1
ATOM 1692 N N . GLY A 1 220 ? 1.710 3.629 -29.070 1.00 68.88 220 GLY A N 1
ATOM 1693 C CA . GLY A 1 220 ? 2.955 2.866 -29.242 1.00 68.88 220 GLY A CA 1
ATOM 1694 C C . GLY A 1 220 ? 3.630 2.502 -27.911 1.00 68.88 220 GLY A C 1
ATOM 1695 O O . GLY A 1 220 ? 3.020 2.606 -26.844 1.00 68.88 220 GLY A O 1
ATOM 1696 N N . SER A 1 221 ? 4.889 2.044 -27.951 1.00 72.44 221 SER A N 1
ATOM 1697 C CA . SER A 1 221 ? 5.665 1.753 -26.732 1.00 72.44 221 SER A CA 1
ATOM 1698 C C . SER A 1 221 ? 6.070 3.050 -26.022 1.00 72.44 221 SER A C 1
ATOM 1700 O O . SER A 1 221 ? 7.081 3.674 -26.360 1.00 72.44 221 SER A O 1
ATOM 1702 N N . MET A 1 222 ? 5.283 3.446 -25.019 1.00 81.31 222 MET A N 1
ATOM 1703 C CA . MET A 1 222 ? 5.573 4.633 -24.211 1.00 81.31 222 MET A CA 1
ATOM 1704 C C . MET A 1 222 ? 6.876 4.467 -23.416 1.00 81.31 222 MET A C 1
ATOM 1706 O O . MET A 1 222 ? 7.708 5.371 -23.414 1.00 81.31 222 MET A O 1
ATOM 1710 N N . VAL A 1 223 ? 7.134 3.261 -22.892 1.00 88.88 223 VAL A N 1
ATOM 1711 C CA . VAL A 1 223 ? 8.379 2.913 -22.184 1.00 88.88 223 VAL A CA 1
ATOM 1712 C C . VAL A 1 223 ? 9.614 3.227 -23.030 1.00 88.88 223 VAL A C 1
ATOM 1714 O O . VAL A 1 223 ? 10.547 3.870 -22.540 1.00 88.88 223 VAL A O 1
ATOM 1717 N N . LYS A 1 224 ? 9.627 2.814 -24.308 1.00 90.31 224 LYS A N 1
ATOM 1718 C CA . LYS A 1 224 ? 10.740 3.116 -25.216 1.00 90.31 224 LYS A CA 1
ATOM 1719 C C . LYS A 1 224 ? 10.894 4.622 -25.410 1.00 90.31 224 LYS A C 1
ATOM 1721 O O . LYS A 1 224 ? 11.976 5.162 -25.185 1.00 90.31 224 LYS A O 1
ATOM 1726 N N . PHE A 1 225 ? 9.808 5.288 -25.791 1.00 87.38 225 PHE A N 1
ATOM 1727 C CA . PHE A 1 225 ? 9.798 6.715 -26.098 1.00 87.38 225 PHE A CA 1
ATOM 1728 C C . PHE A 1 225 ? 10.266 7.579 -24.914 1.00 87.38 225 PHE A C 1
ATOM 1730 O O . PHE A 1 225 ? 11.169 8.405 -25.059 1.00 87.38 225 PHE A O 1
ATOM 1737 N N . VAL A 1 226 ? 9.714 7.350 -23.721 1.00 88.56 226 VAL A N 1
ATOM 1738 C CA . VAL A 1 226 ? 10.067 8.081 -22.495 1.00 88.56 226 VAL A CA 1
ATOM 1739 C C . VAL A 1 226 ? 11.518 7.816 -22.091 1.00 88.56 226 VAL A C 1
ATOM 1741 O O . VAL A 1 226 ? 12.223 8.741 -21.673 1.00 88.56 226 VAL A O 1
ATOM 1744 N N . THR A 1 227 ? 11.992 6.575 -22.235 1.00 91.44 227 THR A N 1
ATOM 1745 C CA . THR A 1 227 ? 13.384 6.216 -21.931 1.00 91.44 227 THR A CA 1
ATOM 1746 C C . THR A 1 227 ? 14.361 6.924 -22.868 1.00 91.44 227 THR A C 1
ATOM 1748 O O . THR A 1 227 ? 15.358 7.467 -22.393 1.00 91.44 227 THR A O 1
ATOM 1751 N N . GLU A 1 228 ? 14.071 6.988 -24.172 1.00 90.38 228 GLU A N 1
ATOM 1752 C CA . GLU A 1 228 ? 14.903 7.703 -25.151 1.00 90.38 228 GLU A CA 1
ATOM 1753 C C . GLU A 1 228 ? 14.947 9.208 -24.875 1.00 90.38 228 GLU A C 1
ATOM 1755 O O . GLU A 1 228 ? 16.033 9.786 -24.870 1.00 90.38 228 GLU A O 1
ATOM 1760 N N . ILE A 1 229 ? 13.805 9.839 -24.574 1.00 88.06 229 ILE A N 1
ATOM 1761 C CA . ILE A 1 229 ? 13.765 11.258 -24.178 1.00 88.06 229 ILE A CA 1
ATOM 1762 C C . ILE A 1 229 ? 14.627 11.485 -22.939 1.00 88.06 229 ILE A C 1
ATOM 1764 O O . ILE A 1 229 ? 15.478 12.374 -22.919 1.00 88.06 229 ILE A O 1
ATOM 1768 N N . LYS A 1 230 ? 14.459 10.662 -21.900 1.00 88.25 230 LYS A N 1
ATOM 1769 C CA . LYS A 1 230 ? 15.238 10.807 -20.665 1.00 88.25 230 LYS A CA 1
ATOM 1770 C C . LYS A 1 230 ? 16.722 10.595 -20.895 1.00 88.25 230 LYS A C 1
ATOM 1772 O O . LYS A 1 230 ? 17.516 11.365 -20.364 1.00 88.25 230 LYS A O 1
ATOM 1777 N N . ALA A 1 231 ? 17.099 9.597 -21.688 1.00 86.56 231 ALA A N 1
ATOM 1778 C CA . ALA A 1 231 ? 18.489 9.340 -22.030 1.00 86.56 231 ALA A CA 1
ATOM 1779 C C . ALA A 1 231 ? 19.108 10.524 -22.790 1.00 86.56 231 ALA A C 1
ATOM 1781 O O . ALA A 1 231 ? 20.174 10.999 -22.404 1.00 86.56 231 ALA A O 1
ATOM 1782 N N . ASN A 1 232 ? 18.419 11.029 -23.814 1.00 82.81 232 ASN A N 1
ATOM 1783 C CA . ASN A 1 232 ? 18.948 12.038 -24.731 1.00 82.81 232 ASN A CA 1
ATOM 1784 C C . ASN A 1 232 ? 18.909 13.465 -24.167 1.00 82.81 232 ASN A C 1
ATOM 1786 O O . ASN A 1 232 ? 19.791 14.265 -24.469 1.00 82.81 232 ASN A O 1
ATOM 1790 N N . GLU A 1 233 ? 17.891 13.801 -23.373 1.00 79.62 233 GLU A N 1
ATOM 1791 C CA . GLU A 1 233 ? 17.654 15.180 -22.928 1.00 79.62 233 GLU A CA 1
ATOM 1792 C C . GLU A 1 233 ? 17.976 15.393 -21.447 1.00 79.62 233 GLU A C 1
ATOM 1794 O O . GLU A 1 233 ? 18.421 16.476 -21.055 1.00 79.62 233 GLU A O 1
ATOM 1799 N N . LEU A 1 234 ? 17.758 14.372 -20.608 1.00 77.56 234 LEU A N 1
ATOM 1800 C CA . LEU A 1 234 ? 17.722 14.541 -19.153 1.00 77.56 234 LEU A CA 1
ATOM 1801 C C . LEU A 1 234 ? 18.833 13.802 -18.396 1.00 77.56 234 LEU A C 1
ATOM 1803 O O . LEU A 1 234 ? 19.128 14.168 -17.257 1.00 77.56 234 LEU A O 1
ATOM 1807 N N . SER A 1 235 ? 19.481 12.807 -19.005 1.00 77.00 235 SER A N 1
ATOM 1808 C CA . SER A 1 235 ? 20.400 11.901 -18.302 1.00 77.00 235 SER A CA 1
ATOM 1809 C C . SER A 1 235 ? 21.646 12.594 -17.754 1.00 77.00 235 SER A C 1
ATOM 1811 O O . SER A 1 235 ? 22.121 12.241 -16.672 1.00 77.00 235 SER A O 1
ATOM 1813 N N . GLN A 1 236 ? 22.117 13.643 -18.433 1.00 75.00 236 GLN A N 1
ATOM 1814 C CA . GLN A 1 236 ? 23.202 14.516 -17.974 1.00 75.00 236 GLN A CA 1
ATOM 1815 C C . GLN A 1 236 ? 22.899 15.215 -16.635 1.00 75.00 236 GLN A C 1
ATOM 1817 O O . GLN A 1 236 ? 23.817 15.625 -15.923 1.00 75.00 236 GLN A O 1
ATOM 1822 N N . TYR A 1 237 ? 21.620 15.354 -16.268 1.00 80.12 237 TYR A N 1
ATOM 1823 C CA . TYR A 1 237 ? 21.202 15.972 -15.010 1.00 80.12 237 TYR A CA 1
ATOM 1824 C C . TYR A 1 237 ? 21.028 14.959 -13.870 1.00 80.12 237 TYR A C 1
ATOM 1826 O O . TYR A 1 237 ? 20.913 15.376 -12.714 1.00 80.12 237 TYR A O 1
ATOM 1834 N N . PHE A 1 238 ? 21.038 13.650 -14.154 1.00 82.50 238 PHE A N 1
ATOM 1835 C CA . PHE A 1 238 ? 20.947 12.611 -13.126 1.00 82.50 238 PHE A CA 1
ATOM 1836 C C . PHE A 1 238 ? 22.253 12.551 -12.328 1.00 82.50 238 PHE A C 1
ATOM 1838 O O . PHE A 1 238 ? 23.350 12.527 -12.891 1.00 82.50 238 PHE A O 1
ATOM 1845 N N . LYS A 1 239 ? 22.159 12.506 -10.995 1.00 77.94 239 LYS A N 1
ATOM 1846 C CA . LYS A 1 239 ? 23.330 12.541 -10.101 1.00 77.94 239 LYS A CA 1
ATOM 1847 C C . LYS A 1 239 ? 23.483 11.238 -9.322 1.00 77.94 239 LYS A C 1
ATOM 1849 O O . LYS A 1 239 ? 22.499 10.651 -8.888 1.00 77.94 239 LYS A O 1
ATOM 1854 N N . GLY A 1 240 ? 24.731 10.826 -9.087 1.00 81.94 240 GLY A N 1
ATOM 1855 C CA . GLY A 1 240 ? 25.062 9.722 -8.179 1.00 81.94 240 GLY A CA 1
ATOM 1856 C C . GLY A 1 240 ? 24.342 8.411 -8.516 1.00 81.94 240 GLY A C 1
ATOM 1857 O O . GLY A 1 240 ? 24.480 7.898 -9.626 1.00 81.94 240 GLY A O 1
ATOM 1858 N N . GLU A 1 241 ? 23.594 7.881 -7.546 1.00 80.00 241 GLU A N 1
ATOM 1859 C CA . GLU A 1 241 ? 22.857 6.611 -7.645 1.00 80.00 241 GLU A CA 1
ATOM 1860 C C . GLU A 1 241 ? 21.676 6.663 -8.628 1.00 80.00 241 GLU A C 1
ATOM 1862 O O . GLU A 1 241 ? 21.462 5.689 -9.343 1.00 80.00 241 GLU A O 1
ATOM 1867 N N . GLU A 1 242 ? 20.966 7.795 -8.759 1.00 83.44 242 GLU A N 1
ATOM 1868 C CA . GLU A 1 242 ? 19.837 7.948 -9.705 1.00 83.44 242 GLU A CA 1
ATOM 1869 C C . GLU A 1 242 ? 20.276 7.596 -11.134 1.00 83.44 242 GLU A C 1
ATOM 1871 O O . GLU A 1 242 ? 19.616 6.834 -11.841 1.00 83.44 242 GLU A O 1
ATOM 1876 N N . ARG A 1 243 ? 21.461 8.081 -11.528 1.00 85.19 243 ARG A N 1
ATOM 1877 C CA . ARG A 1 243 ? 22.054 7.790 -12.837 1.00 85.19 243 ARG A CA 1
ATOM 1878 C C . ARG A 1 243 ? 22.357 6.300 -13.006 1.00 85.19 243 ARG A C 1
ATOM 1880 O O . ARG A 1 243 ? 22.126 5.760 -14.083 1.00 85.19 243 ARG A O 1
ATOM 1887 N N . LYS A 1 244 ? 22.871 5.627 -11.972 1.00 85.12 244 LYS A N 1
ATOM 1888 C CA . LYS A 1 244 ? 23.181 4.188 -12.035 1.00 85.12 244 LYS A CA 1
ATOM 1889 C C . LYS A 1 244 ? 21.913 3.353 -12.210 1.00 85.12 244 LYS A C 1
ATOM 1891 O O . LYS A 1 244 ? 21.887 2.472 -13.065 1.00 85.12 244 LYS A O 1
ATOM 1896 N N . TRP A 1 245 ? 20.863 3.663 -11.451 1.00 87.81 245 TRP A N 1
ATOM 1897 C CA . TRP A 1 245 ? 19.582 2.963 -11.538 1.00 87.81 245 TRP A CA 1
ATOM 1898 C C . TRP A 1 245 ? 18.895 3.154 -12.888 1.00 87.81 245 TRP A C 1
ATOM 1900 O O . TRP A 1 245 ? 18.428 2.172 -13.467 1.00 87.81 245 TRP A O 1
ATOM 1910 N N . PHE A 1 246 ? 18.899 4.375 -13.435 1.00 90.56 246 PHE A N 1
ATOM 1911 C CA . PHE A 1 246 ? 18.362 4.636 -14.773 1.00 90.56 246 PHE A CA 1
ATOM 1912 C C . PHE A 1 246 ? 19.031 3.751 -15.830 1.00 90.56 246 PHE A C 1
ATOM 1914 O O . PHE A 1 246 ? 18.362 3.004 -16.543 1.00 90.56 246 PHE A O 1
ATOM 1921 N N . TRP A 1 247 ? 20.365 3.772 -15.887 1.00 89.00 247 TRP A N 1
ATOM 1922 C CA . TRP A 1 247 ? 21.104 2.987 -16.874 1.00 89.00 247 TRP A CA 1
ATOM 1923 C C . TRP A 1 247 ? 21.010 1.474 -16.630 1.00 89.00 247 TRP A C 1
ATOM 1925 O O . TRP A 1 247 ? 21.091 0.703 -17.583 1.00 89.00 247 TRP A O 1
ATOM 1935 N N . SER A 1 248 ? 20.762 1.031 -15.395 1.00 89.12 248 SER A N 1
ATOM 1936 C CA . SER A 1 248 ? 20.424 -0.369 -15.111 1.00 89.12 248 SER A CA 1
ATOM 1937 C C . SER A 1 248 ? 19.072 -0.784 -15.690 1.00 89.12 248 SER A C 1
ATOM 1939 O O . SER A 1 24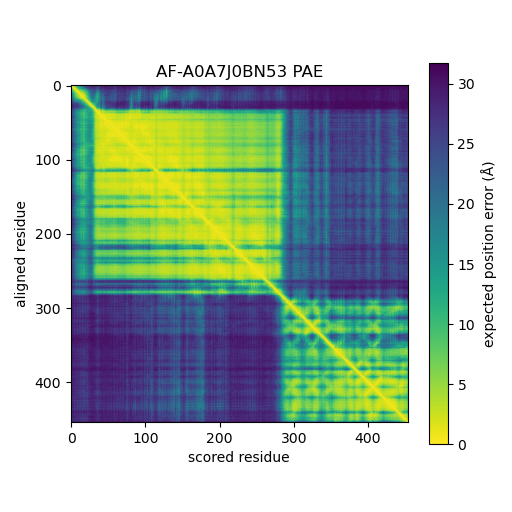8 ? 18.961 -1.891 -16.217 1.00 89.12 248 SER A O 1
ATOM 1941 N N . CYS A 1 249 ? 18.062 0.094 -15.651 1.00 91.69 249 CYS A N 1
ATOM 1942 C CA . CYS A 1 249 ? 16.782 -0.151 -16.323 1.00 91.69 249 CYS A CA 1
ATOM 1943 C C . CYS A 1 249 ? 16.986 -0.301 -17.834 1.00 91.69 249 CYS A C 1
ATOM 1945 O O . CYS A 1 249 ? 16.529 -1.282 -18.414 1.00 91.69 249 CYS A O 1
ATOM 1947 N N . VAL A 1 250 ? 17.728 0.632 -18.447 1.00 91.81 250 VAL A N 1
ATOM 1948 C 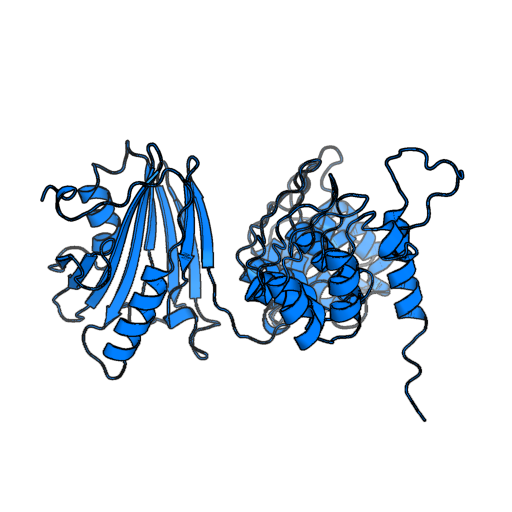CA . VAL A 1 250 ? 18.068 0.598 -19.881 1.00 91.81 250 VAL A CA 1
ATOM 1949 C C . VAL A 1 250 ? 18.756 -0.714 -20.248 1.00 91.81 250 VAL A C 1
ATOM 1951 O O . VAL A 1 250 ? 18.279 -1.422 -21.130 1.00 91.81 250 VAL A O 1
ATOM 1954 N N . ARG A 1 251 ? 19.825 -1.080 -19.528 1.00 89.62 251 ARG A N 1
ATOM 1955 C CA . ARG A 1 251 ? 20.563 -2.324 -19.781 1.00 89.62 251 ARG A CA 1
ATOM 1956 C C . ARG A 1 251 ? 19.658 -3.552 -19.675 1.00 89.62 251 ARG A C 1
ATOM 1958 O O . ARG A 1 251 ? 19.703 -4.397 -20.559 1.00 89.62 251 ARG A O 1
ATOM 1965 N N . TYR A 1 252 ? 18.827 -3.643 -18.634 1.00 90.00 252 TYR A N 1
ATOM 1966 C CA . TYR A 1 252 ? 17.915 -4.778 -18.480 1.00 90.00 252 TYR A CA 1
ATOM 1967 C C . TYR A 1 252 ? 16.941 -4.888 -19.659 1.00 90.00 252 TYR A C 1
ATOM 1969 O O . TYR A 1 252 ? 16.713 -5.982 -20.170 1.00 90.00 252 TYR A O 1
ATOM 1977 N N . MET A 1 253 ? 16.382 -3.764 -20.115 1.00 92.25 253 MET A N 1
ATOM 1978 C CA . MET A 1 253 ? 15.475 -3.747 -21.265 1.00 92.25 253 MET A CA 1
ATOM 1979 C C . MET A 1 253 ? 16.190 -4.153 -22.568 1.00 92.25 253 MET A C 1
ATOM 1981 O O . MET A 1 253 ? 15.633 -4.939 -23.335 1.00 92.25 253 MET A O 1
ATOM 1985 N N . GLU A 1 254 ? 17.428 -3.698 -22.793 1.00 91.56 254 GLU A N 1
ATOM 1986 C CA . GLU A 1 254 ? 18.265 -4.094 -23.943 1.00 91.56 254 GLU A CA 1
ATOM 1987 C C . GLU A 1 254 ? 18.609 -5.590 -23.931 1.00 91.56 254 GLU A C 1
ATOM 1989 O O . GLU A 1 254 ? 18.411 -6.276 -24.933 1.00 91.56 254 GLU A O 1
ATOM 1994 N N . GLU A 1 255 ? 19.059 -6.121 -22.788 1.00 89.75 255 GLU A N 1
ATOM 1995 C CA . GLU A 1 255 ? 19.352 -7.551 -22.596 1.00 89.75 255 GLU A CA 1
ATOM 1996 C C . GLU A 1 255 ? 18.117 -8.429 -22.836 1.00 89.75 255 GLU A C 1
ATOM 1998 O O . GLU A 1 255 ? 18.234 -9.575 -23.269 1.00 89.75 255 GLU A O 1
ATOM 2003 N N . ASN A 1 256 ? 16.925 -7.873 -22.614 1.00 89.81 256 ASN A N 1
ATOM 2004 C CA . ASN A 1 256 ? 15.646 -8.523 -22.873 1.00 89.81 256 ASN A CA 1
ATOM 2005 C C . ASN A 1 256 ? 15.014 -8.089 -24.211 1.00 89.81 256 ASN A C 1
ATOM 2007 O O . ASN A 1 256 ? 13.824 -8.309 -24.445 1.00 89.81 256 ASN A O 1
ATOM 2011 N N . GLY A 1 257 ? 15.804 -7.529 -25.134 1.00 89.56 257 GLY A N 1
ATOM 2012 C CA . GLY A 1 257 ? 15.457 -7.341 -26.544 1.00 89.56 257 GLY A CA 1
ATOM 2013 C C . GLY A 1 257 ? 14.602 -6.113 -26.860 1.00 89.56 257 GLY A C 1
ATOM 2014 O O . GLY A 1 257 ? 13.748 -6.197 -27.745 1.00 89.56 257 GLY A O 1
ATOM 2015 N N . MET A 1 258 ? 14.753 -5.016 -26.116 1.00 91.19 258 MET A N 1
ATOM 2016 C CA . MET A 1 258 ? 14.277 -3.687 -26.517 1.00 91.19 258 MET A CA 1
ATOM 2017 C C . MET A 1 258 ? 15.440 -2.869 -27.079 1.00 91.19 258 MET A C 1
ATOM 2019 O O . MET A 1 258 ? 16.457 -2.686 -26.423 1.00 91.19 258 MET A O 1
ATOM 2023 N N . GLU A 1 259 ? 15.279 -2.364 -28.298 1.00 90.06 259 GLU A N 1
ATOM 2024 C CA . GLU A 1 259 ? 16.291 -1.541 -28.961 1.00 90.06 259 GLU A CA 1
ATOM 2025 C C . GLU A 1 259 ? 15.977 -0.054 -28.779 1.00 90.06 259 GLU A C 1
ATOM 2027 O O . GLU A 1 259 ? 14.876 0.396 -29.126 1.00 90.06 259 GLU A O 1
ATOM 2032 N N . PHE A 1 260 ? 16.958 0.706 -28.293 1.00 88.44 260 PHE A N 1
ATOM 2033 C CA . PHE A 1 260 ? 16.885 2.157 -28.132 1.00 88.44 260 PHE A CA 1
ATOM 2034 C C . PHE A 1 260 ? 17.758 2.880 -29.159 1.00 88.44 260 PHE A C 1
ATOM 2036 O O . PHE A 1 260 ? 18.808 2.383 -29.563 1.00 88.44 260 PHE A O 1
ATOM 2043 N N . ASN A 1 261 ? 17.344 4.083 -29.551 1.00 85.62 261 ASN A N 1
ATOM 2044 C CA . ASN A 1 261 ? 18.119 4.984 -30.393 1.00 85.62 261 ASN A CA 1
ATOM 2045 C C . ASN A 1 261 ? 18.557 6.219 -29.591 1.00 85.62 261 ASN A C 1
ATOM 2047 O O . ASN A 1 261 ? 17.854 7.231 -29.520 1.00 85.62 261 ASN A O 1
ATOM 2051 N N . PHE A 1 262 ? 19.730 6.129 -28.965 1.00 84.00 262 PHE A N 1
ATOM 2052 C CA . PHE A 1 262 ? 20.310 7.244 -28.222 1.00 84.00 262 PHE A CA 1
ATOM 2053 C C . PHE A 1 262 ? 21.124 8.152 -29.147 1.00 84.00 262 PHE A C 1
ATOM 2055 O O . PHE A 1 262 ? 21.933 7.687 -29.946 1.00 84.00 262 PHE A O 1
ATOM 2062 N N . SER A 1 263 ? 20.942 9.466 -29.024 1.00 71.50 263 SER A N 1
ATOM 2063 C CA . SER A 1 263 ? 21.665 10.453 -29.832 1.00 71.50 263 SER A CA 1
ATOM 2064 C C . SER A 1 263 ? 23.122 10.638 -29.386 1.00 71.50 263 SER A C 1
ATOM 2066 O O . SER A 1 263 ? 23.938 11.119 -30.175 1.00 71.50 263 SER A O 1
ATOM 2068 N N . GLN A 1 264 ? 23.468 10.249 -28.149 1.00 63.34 264 GLN A N 1
ATOM 2069 C CA . GLN A 1 264 ? 24.828 10.293 -27.598 1.00 63.34 264 GLN A CA 1
ATOM 2070 C C . GLN A 1 264 ? 25.104 9.096 -26.666 1.00 63.34 264 GLN A C 1
ATOM 2072 O O . GLN A 1 264 ? 24.666 9.072 -25.521 1.00 63.34 264 GLN A O 1
ATOM 2077 N N . GLU A 1 265 ? 25.904 8.121 -27.113 1.00 60.75 265 GLU A N 1
ATOM 2078 C CA . GLU A 1 265 ? 26.386 7.014 -26.258 1.00 60.75 265 GLU A CA 1
ATOM 2079 C C . GLU A 1 265 ? 27.359 7.471 -25.151 1.00 60.75 265 GLU A C 1
ATOM 2081 O O . GLU A 1 265 ? 27.582 6.745 -24.182 1.00 60.75 265 GLU A O 1
ATOM 2086 N N . ALA A 1 266 ? 27.937 8.674 -25.272 1.00 51.97 266 ALA A N 1
ATOM 2087 C CA . ALA A 1 266 ? 28.992 9.188 -24.392 1.00 51.97 266 ALA A CA 1
ATOM 2088 C C . ALA A 1 266 ? 28.568 9.354 -22.916 1.00 51.97 266 ALA A C 1
ATOM 2090 O O . ALA A 1 266 ? 29.430 9.387 -22.036 1.00 51.97 266 ALA A O 1
ATOM 2091 N N . ASP A 1 267 ? 27.262 9.397 -22.636 1.00 63.22 267 ASP A N 1
ATOM 2092 C CA . ASP A 1 267 ? 26.706 9.527 -21.286 1.00 63.22 267 ASP A CA 1
ATOM 2093 C C . ASP A 1 267 ? 26.307 8.193 -20.639 1.00 63.22 267 ASP A C 1
ATOM 2095 O O . ASP A 1 267 ? 25.826 8.181 -19.498 1.00 63.22 267 ASP A O 1
ATOM 2099 N N . ARG A 1 268 ? 26.552 7.057 -21.303 1.00 74.06 268 ARG A N 1
ATOM 2100 C CA . ARG A 1 268 ? 26.364 5.731 -20.705 1.00 74.06 268 ARG A CA 1
ATOM 2101 C C . ARG A 1 268 ? 27.519 5.412 -19.738 1.00 74.06 268 ARG A C 1
ATOM 2103 O O . ARG A 1 268 ? 28.686 5.516 -20.114 1.00 74.06 268 ARG A O 1
ATOM 2110 N N . PRO A 1 269 ? 27.254 5.012 -18.480 1.00 69.06 269 PRO A N 1
ATOM 2111 C CA . PRO A 1 269 ? 28.298 4.582 -17.558 1.00 69.06 269 PRO A CA 1
ATOM 2112 C C . PRO A 1 269 ? 29.044 3.364 -18.116 1.00 69.06 269 PRO A C 1
ATOM 2114 O O . PRO A 1 269 ? 28.416 2.374 -18.482 1.00 69.06 269 PRO A O 1
ATOM 2117 N N . ALA A 1 270 ? 30.380 3.412 -18.125 1.00 62.75 270 ALA A N 1
ATOM 2118 C CA . ALA A 1 270 ? 31.222 2.305 -18.593 1.00 62.75 270 ALA A CA 1
ATOM 2119 C C . ALA A 1 270 ? 31.067 1.022 -17.751 1.00 62.75 270 ALA A C 1
ATOM 2121 O O . ALA A 1 270 ? 31.338 -0.072 -18.234 1.00 62.75 270 ALA A O 1
ATOM 2122 N N . ILE A 1 271 ? 30.637 1.159 -16.492 1.00 58.53 271 ILE A N 1
ATOM 2123 C CA . ILE A 1 271 ? 30.323 0.052 -15.589 1.00 58.53 271 ILE A CA 1
ATOM 2124 C C . ILE A 1 271 ? 28.966 0.355 -14.954 1.00 58.53 271 ILE A C 1
ATOM 2126 O O . ILE A 1 271 ? 28.834 1.293 -14.164 1.00 58.53 271 ILE A O 1
ATOM 2130 N N . ILE A 1 272 ? 27.960 -0.440 -15.305 1.00 64.69 272 ILE A N 1
ATOM 2131 C CA . ILE A 1 272 ? 26.676 -0.493 -14.607 1.00 64.69 272 ILE A CA 1
ATOM 2132 C C . ILE A 1 272 ? 26.815 -1.664 -13.641 1.00 64.69 272 ILE A C 1
ATOM 2134 O O . ILE A 1 272 ? 26.772 -2.814 -14.060 1.00 64.69 272 ILE A O 1
ATOM 2138 N N . SER A 1 273 ? 27.110 -1.369 -12.376 1.00 54.00 273 SER A N 1
ATOM 2139 C CA . SER A 1 273 ? 27.277 -2.403 -11.353 1.00 54.00 273 SER A CA 1
ATOM 2140 C C . SER A 1 273 ? 25.997 -3.232 -11.228 1.00 54.00 273 SER A C 1
ATOM 2142 O O . SER A 1 273 ? 24.924 -2.656 -11.056 1.00 54.00 273 SER A O 1
ATOM 2144 N N . ASP A 1 274 ? 26.121 -4.560 -11.284 1.00 53.44 274 ASP A N 1
ATOM 2145 C CA . ASP A 1 274 ? 25.057 -5.503 -10.914 1.00 53.44 274 ASP A CA 1
ATOM 2146 C C . ASP A 1 274 ? 24.779 -5.501 -9.401 1.00 53.44 274 ASP A C 1
ATOM 2148 O O . ASP A 1 274 ? 23.695 -5.893 -8.975 1.00 53.44 274 ASP A O 1
ATOM 2152 N N . ASP A 1 275 ? 25.711 -4.973 -8.599 1.00 57.47 275 ASP A N 1
ATOM 2153 C CA . ASP A 1 275 ? 25.561 -4.781 -7.151 1.00 57.47 275 ASP A CA 1
ATOM 2154 C C . ASP A 1 275 ? 24.718 -3.535 -6.833 1.00 57.47 275 ASP A C 1
ATOM 2156 O O . ASP A 1 275 ? 25.169 -2.602 -6.160 1.00 57.47 275 ASP A O 1
ATOM 2160 N N . LEU A 1 276 ? 23.505 -3.461 -7.378 1.00 60.69 276 LEU A N 1
ATOM 2161 C CA . LEU A 1 276 ? 22.562 -2.427 -6.970 1.00 60.69 276 LEU A CA 1
ATOM 2162 C C . LEU A 1 276 ? 22.030 -2.758 -5.572 1.00 60.69 276 LEU A C 1
ATOM 2164 O O . LEU A 1 276 ? 21.706 -3.920 -5.310 1.00 60.69 276 LEU A O 1
ATOM 2168 N N . PRO A 1 277 ? 21.944 -1.773 -4.659 1.00 64.12 277 PRO A N 1
ATOM 2169 C CA . PRO A 1 277 ? 21.414 -2.013 -3.328 1.00 64.12 277 PRO A CA 1
ATOM 2170 C C . PRO A 1 277 ? 20.007 -2.584 -3.426 1.00 64.12 277 PRO A C 1
ATOM 2172 O O . PRO A 1 277 ? 19.175 -2.058 -4.165 1.00 64.12 277 PRO A O 1
ATOM 2175 N N . ASP A 1 278 ? 19.731 -3.628 -2.652 1.00 71.94 278 ASP A N 1
ATOM 2176 C CA . ASP A 1 278 ? 18.366 -4.106 -2.523 1.00 71.94 278 ASP A CA 1
ATOM 2177 C C . ASP A 1 278 ? 17.485 -2.959 -1.998 1.00 71.94 278 ASP A C 1
ATOM 2179 O O . ASP A 1 278 ? 17.760 -2.396 -0.931 1.00 71.94 278 ASP A O 1
ATOM 2183 N N . ILE A 1 279 ? 16.442 -2.595 -2.753 1.00 71.81 279 ILE A N 1
ATOM 2184 C CA . ILE A 1 279 ? 15.488 -1.552 -2.361 1.00 71.81 279 ILE A CA 1
ATOM 2185 C C . ILE A 1 279 ? 14.848 -1.877 -1.004 1.00 71.81 279 ILE A C 1
ATOM 2187 O O . ILE A 1 279 ? 14.518 -0.964 -0.246 1.00 71.81 279 ILE A O 1
ATOM 2191 N N . PHE A 1 280 ? 14.772 -3.164 -0.642 1.00 68.31 280 PHE A N 1
ATOM 2192 C CA . PHE A 1 280 ? 14.251 -3.639 0.637 1.00 68.31 280 PHE A CA 1
ATOM 2193 C C . PHE A 1 280 ? 15.147 -3.288 1.840 1.00 68.31 280 PHE A C 1
ATOM 2195 O O . PHE A 1 280 ? 14.653 -3.242 2.966 1.00 68.31 280 PHE A O 1
ATOM 2202 N N . ASN A 1 281 ? 16.419 -2.919 1.635 1.00 65.31 281 ASN A N 1
ATOM 2203 C CA . ASN A 1 281 ? 17.305 -2.455 2.715 1.00 65.31 281 ASN A CA 1
ATOM 2204 C C . ASN A 1 281 ? 16.965 -1.046 3.233 1.00 65.31 281 ASN A C 1
ATOM 2206 O O . ASN A 1 281 ? 17.525 -0.608 4.240 1.00 65.31 281 ASN A O 1
ATOM 2210 N N . LYS A 1 282 ? 16.068 -0.310 2.562 1.00 60.66 282 LYS A N 1
ATOM 2211 C CA . LYS A 1 282 ? 15.680 1.059 2.942 1.00 60.66 282 LYS A CA 1
ATOM 2212 C C . LYS A 1 282 ? 14.629 1.131 4.062 1.00 60.66 282 LYS A C 1
ATOM 2214 O O . LYS A 1 282 ? 14.228 2.232 4.421 1.00 60.66 282 LYS A O 1
ATOM 2219 N N . SER A 1 283 ? 14.212 0.005 4.654 1.00 46.78 283 SER A N 1
ATOM 2220 C CA . SER A 1 283 ? 13.236 -0.037 5.757 1.00 46.78 283 SER A CA 1
ATOM 2221 C C . SER A 1 283 ? 13.704 -0.916 6.930 1.00 46.78 283 SER A C 1
ATOM 2223 O O . SER A 1 283 ? 14.170 -2.038 6.744 1.00 46.78 283 SER A O 1
ATOM 2225 N N . TYR A 1 284 ? 13.570 -0.402 8.161 1.00 33.88 284 TYR A N 1
ATOM 2226 C CA . TYR A 1 284 ? 13.829 -1.132 9.411 1.00 33.88 284 TYR A CA 1
ATOM 2227 C C . TYR A 1 284 ? 12.727 -2.174 9.673 1.00 33.88 284 TYR A C 1
ATOM 2229 O O . TYR A 1 284 ? 11.546 -1.840 9.745 1.00 33.88 284 TYR A O 1
ATOM 2237 N N . LYS A 1 285 ? 13.126 -3.435 9.873 1.00 36.97 285 LYS A N 1
ATOM 2238 C CA . LYS A 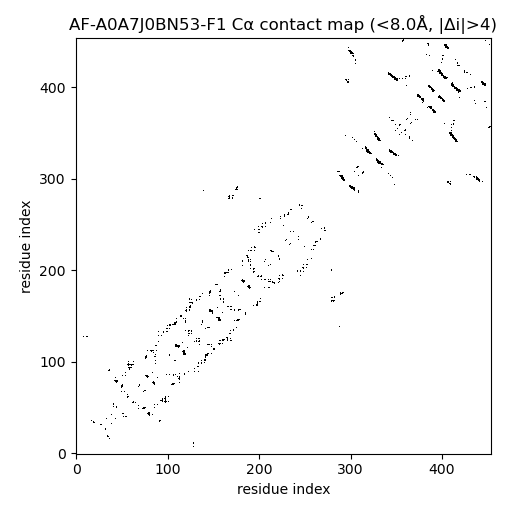1 285 ? 12.241 -4.573 10.169 1.00 36.97 285 LYS A CA 1
ATOM 2239 C C . LYS A 1 285 ? 11.541 -4.459 11.527 1.00 36.97 285 LYS A C 1
ATOM 2241 O O . LYS A 1 285 ? 12.201 -4.427 12.564 1.00 36.97 285 LYS A O 1
ATOM 2246 N N . LYS A 1 286 ? 10.218 -4.633 11.511 1.00 32.34 286 LYS A N 1
ATOM 2247 C CA . LYS A 1 286 ? 9.522 -5.673 12.289 1.00 32.34 286 LYS A CA 1
ATOM 2248 C C . LYS A 1 286 ? 8.203 -5.990 11.585 1.00 32.34 286 LYS A C 1
ATOM 2250 O O . LYS A 1 286 ? 7.224 -5.278 11.754 1.00 32.34 286 LYS A O 1
ATOM 2255 N N . VAL A 1 287 ? 8.196 -7.040 10.770 1.00 40.06 287 VAL A N 1
ATOM 2256 C CA . VAL A 1 287 ? 7.017 -7.396 9.977 1.00 40.06 287 VAL A CA 1
ATOM 2257 C C . VAL A 1 287 ? 6.207 -8.474 10.691 1.00 40.06 287 VAL A C 1
ATOM 2259 O O . VAL A 1 287 ? 6.702 -9.576 10.916 1.00 40.06 287 VAL A O 1
ATOM 2262 N N . VAL A 1 288 ? 4.962 -8.155 11.047 1.00 37.56 288 VAL A N 1
ATOM 2263 C CA . VAL A 1 288 ? 3.920 -9.148 11.338 1.00 37.56 288 VAL A CA 1
ATOM 2264 C C . VAL A 1 288 ? 2.990 -9.114 10.139 1.00 37.56 288 VAL A C 1
ATOM 2266 O O . VAL A 1 288 ? 2.212 -8.180 9.979 1.00 37.56 288 VAL A O 1
ATOM 2269 N N . TYR A 1 289 ? 3.120 -10.084 9.244 1.00 44.84 289 TYR A N 1
ATOM 2270 C CA . TYR A 1 289 ? 2.286 -10.112 8.054 1.00 44.84 289 TYR A CA 1
ATOM 2271 C C . TYR A 1 289 ? 0.966 -10.829 8.369 1.00 44.84 289 TYR A C 1
ATOM 2273 O O . TYR A 1 289 ? 0.939 -11.915 8.957 1.00 44.84 289 TYR A O 1
ATOM 2281 N N . SER A 1 290 ? -0.129 -10.265 7.873 1.00 41.25 290 SER A N 1
ATOM 2282 C CA . SER A 1 290 ? -1.346 -11.020 7.593 1.00 41.25 290 SER A CA 1
ATOM 2283 C C . SER A 1 290 ? -1.642 -10.869 6.105 1.00 41.25 290 SER A C 1
ATOM 2285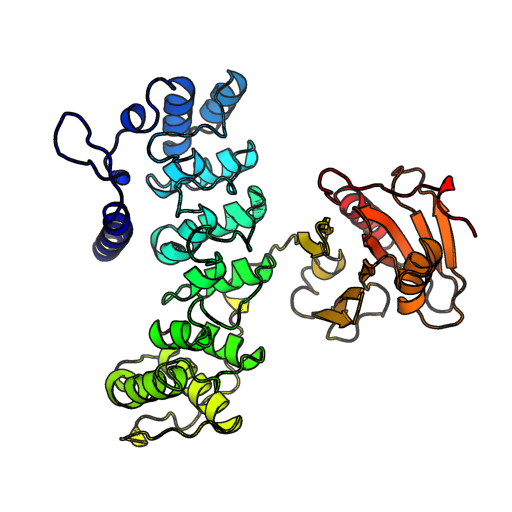 O O . SER A 1 290 ? -1.713 -9.745 5.613 1.00 41.25 290 SER A O 1
ATOM 2287 N N . LYS A 1 291 ? -1.741 -11.975 5.364 1.00 45.34 291 LYS A N 1
ATOM 2288 C CA . LYS A 1 291 ? -2.045 -11.959 3.931 1.00 45.34 291 LYS A CA 1
ATOM 2289 C C . LYS A 1 291 ? -3.551 -12.077 3.749 1.00 45.34 291 LYS A C 1
ATOM 2291 O O . LYS A 1 291 ? -4.181 -12.971 4.307 1.00 45.34 291 LYS A O 1
ATOM 2296 N N . VAL A 1 292 ? -4.128 -11.169 2.971 1.00 42.56 292 VAL A N 1
ATOM 2297 C CA . VAL A 1 292 ? -5.534 -11.232 2.567 1.00 42.56 292 VAL A CA 1
ATOM 2298 C C . VAL A 1 292 ? -5.602 -11.937 1.218 1.00 42.56 292 VAL A C 1
ATOM 2300 O O . VAL A 1 292 ? -4.977 -11.495 0.261 1.00 42.56 292 VAL A O 1
ATOM 2303 N N . MET A 1 293 ? -6.332 -13.043 1.144 1.00 48.69 293 MET A N 1
ATOM 2304 C CA . MET A 1 293 ? -6.589 -13.782 -0.090 1.00 48.69 293 MET A CA 1
ATOM 2305 C C . MET A 1 293 ? -8.026 -13.526 -0.537 1.00 48.69 293 MET A C 1
ATOM 2307 O O . MET A 1 293 ? -8.944 -13.631 0.280 1.00 48.69 293 MET A O 1
ATOM 2311 N N . TYR A 1 294 ? -8.211 -13.225 -1.823 1.00 44.66 294 TYR A N 1
ATOM 2312 C CA . TYR A 1 294 ? -9.518 -13.108 -2.467 1.00 44.66 294 TYR A CA 1
ATOM 2313 C C . TYR A 1 294 ? -9.722 -14.295 -3.412 1.00 44.66 294 TYR A C 1
ATOM 2315 O O . TYR A 1 294 ? -8.931 -14.485 -4.330 1.00 44.66 294 TYR A O 1
ATOM 2323 N N . MET A 1 295 ? -10.776 -15.094 -3.225 1.00 53.31 295 MET A N 1
ATOM 2324 C CA . MET A 1 295 ? -11.133 -16.139 -4.195 1.00 53.31 295 MET A CA 1
ATOM 2325 C C . MET A 1 295 ? -12.643 -16.378 -4.232 1.00 53.31 295 MET A C 1
ATOM 2327 O O . MET A 1 295 ? -13.243 -16.649 -3.199 1.00 53.31 295 MET A O 1
ATOM 2331 N N . HIS A 1 296 ? -13.265 -16.272 -5.415 1.00 45.25 296 HIS A N 1
ATOM 2332 C CA . HIS A 1 296 ? -14.700 -16.537 -5.644 1.00 45.25 296 HIS A CA 1
ATOM 2333 C C . HIS A 1 296 ? -15.660 -15.874 -4.623 1.00 45.25 296 HIS A C 1
ATOM 2335 O O . HIS A 1 296 ? -16.697 -16.432 -4.268 1.00 45.25 296 HIS A O 1
ATOM 2341 N N . GLY A 1 297 ? -15.317 -14.674 -4.140 1.00 42.16 297 GLY A N 1
ATOM 2342 C CA . GLY A 1 297 ? -16.092 -13.939 -3.130 1.00 42.16 297 GLY A CA 1
ATOM 2343 C C . GLY A 1 297 ? -15.710 -14.227 -1.671 1.00 42.16 297 GLY A C 1
ATOM 2344 O O . GLY A 1 297 ? -16.261 -13.597 -0.774 1.00 42.16 297 GLY A O 1
ATOM 2345 N N . ALA A 1 298 ? -14.757 -15.126 -1.415 1.00 45.62 298 ALA A N 1
ATOM 2346 C CA . ALA A 1 298 ? -14.152 -15.342 -0.106 1.00 45.62 298 ALA A CA 1
ATOM 2347 C C . ALA A 1 298 ? -12.986 -14.371 0.111 1.00 45.62 298 ALA A C 1
ATOM 2349 O O . ALA A 1 298 ? -12.044 -14.356 -0.681 1.00 45.62 298 ALA A O 1
ATOM 2350 N N . LYS A 1 299 ? -13.027 -13.606 1.205 1.00 53.84 299 LYS A N 1
ATOM 2351 C CA . LYS A 1 299 ? -11.885 -12.850 1.723 1.00 53.84 299 LYS A CA 1
ATOM 2352 C C . LYS A 1 299 ? -11.372 -13.523 2.989 1.00 53.84 299 LYS A C 1
ATOM 2354 O O . LYS A 1 299 ? -12.089 -13.629 3.984 1.00 53.84 299 LYS A O 1
ATOM 2359 N N . VAL A 1 300 ? -10.132 -13.994 2.935 1.00 55.19 300 VAL A N 1
ATOM 2360 C CA . VAL A 1 300 ? -9.502 -14.758 4.017 1.00 55.19 300 VAL A CA 1
ATOM 2361 C C . VAL A 1 300 ? -8.230 -14.051 4.443 1.00 55.19 300 VAL A C 1
ATOM 2363 O O . VAL A 1 300 ? -7.341 -13.852 3.622 1.00 55.19 300 VAL A O 1
ATOM 2366 N N . THR A 1 301 ? -8.123 -13.688 5.718 1.00 55.47 301 THR A N 1
ATOM 2367 C CA . THR A 1 301 ? -6.897 -13.109 6.279 1.00 55.47 301 THR A CA 1
ATOM 2368 C C . THR A 1 301 ? -6.129 -14.192 7.028 1.00 55.47 301 THR A C 1
ATOM 2370 O O . THR A 1 301 ? -6.563 -14.623 8.098 1.00 55.47 301 THR A O 1
ATOM 2373 N N . CYS A 1 302 ? -4.998 -14.639 6.476 1.00 59.03 302 CYS A N 1
ATOM 2374 C CA . CYS A 1 302 ? -4.134 -15.647 7.086 1.00 59.03 302 CYS A CA 1
ATOM 2375 C C . CYS A 1 302 ? -2.850 -15.024 7.671 1.00 59.03 302 CYS A C 1
ATOM 2377 O O . CYS A 1 302 ? -2.291 -14.095 7.086 1.00 59.03 302 CYS A O 1
ATOM 2379 N N . PRO A 1 303 ? -2.366 -15.504 8.827 1.00 55.59 303 PRO A N 1
ATOM 2380 C CA . PRO A 1 303 ? -1.063 -15.105 9.360 1.00 55.59 303 PRO A CA 1
ATOM 2381 C C . PRO A 1 303 ? 0.073 -15.632 8.468 1.00 55.59 303 PRO A C 1
ATOM 2383 O O . PRO A 1 303 ? -0.051 -16.710 7.882 1.00 55.59 303 PRO A O 1
ATOM 2386 N N . THR A 1 304 ? 1.202 -14.921 8.380 1.00 57.12 304 THR A N 1
ATOM 2387 C CA . THR A 1 304 ? 2.414 -15.525 7.798 1.00 57.12 304 THR A CA 1
ATOM 2388 C C . THR A 1 304 ? 3.058 -16.545 8.720 1.00 57.12 304 THR A C 1
ATOM 2390 O O . THR A 1 304 ? 2.858 -16.484 9.935 1.00 57.12 304 THR A O 1
ATOM 2393 N N . PRO A 1 305 ? 3.888 -17.451 8.167 1.00 57.91 305 PRO A N 1
ATOM 2394 C CA . PRO A 1 305 ? 4.570 -18.440 8.982 1.00 57.91 305 PRO A CA 1
ATOM 2395 C C . PRO A 1 305 ? 5.431 -17.823 10.069 1.00 57.91 305 PRO A C 1
ATOM 2397 O O . PRO A 1 305 ? 6.177 -16.877 9.814 1.00 57.91 305 PRO A O 1
ATOM 2400 N N . LEU A 1 306 ? 5.406 -18.431 11.253 1.00 57.75 306 LEU A N 1
ATOM 2401 C CA . LEU A 1 306 ? 6.216 -18.017 12.398 1.00 57.75 306 LEU A CA 1
ATOM 2402 C C . LEU A 1 306 ? 7.706 -17.846 12.058 1.00 57.75 306 LEU A C 1
ATOM 2404 O O . LEU A 1 306 ? 8.345 -16.902 12.511 1.00 57.75 306 LEU A O 1
ATOM 2408 N N . TRP A 1 307 ? 8.275 -18.740 11.252 1.00 54.62 307 TRP A N 1
ATOM 2409 C CA . TRP A 1 307 ? 9.689 -18.669 10.878 1.00 54.62 307 TRP A CA 1
ATOM 2410 C C . TRP A 1 307 ? 10.012 -17.458 9.991 1.00 54.62 307 TRP A C 1
ATOM 2412 O O . TRP A 1 307 ? 11.078 -16.886 10.148 1.00 54.62 307 TRP A O 1
ATOM 2422 N N . THR A 1 308 ? 9.073 -16.949 9.180 1.00 51.56 308 THR A N 1
ATOM 2423 C CA . THR A 1 308 ? 9.280 -15.691 8.421 1.00 51.56 308 THR A CA 1
ATOM 2424 C C . THR A 1 308 ? 9.368 -14.447 9.312 1.00 51.56 308 THR A C 1
ATOM 2426 O O . THR A 1 308 ? 9.683 -13.360 8.836 1.00 51.56 308 THR A O 1
ATOM 2429 N N . GLN A 1 309 ? 9.063 -14.594 10.604 1.00 52.53 309 GLN A N 1
ATOM 2430 C CA . GLN A 1 309 ? 9.046 -13.516 11.592 1.00 52.53 309 GLN A CA 1
ATOM 2431 C C . GLN A 1 309 ? 10.299 -13.536 12.488 1.00 52.53 309 GLN A C 1
ATOM 2433 O O . GLN A 1 309 ? 10.420 -12.708 13.396 1.00 52.53 309 GLN A O 1
ATOM 2438 N N . ARG A 1 310 ? 11.238 -14.473 12.268 1.00 52.91 310 ARG A N 1
ATOM 2439 C CA . ARG A 1 310 ? 12.521 -14.523 12.986 1.00 52.91 310 ARG A CA 1
ATOM 2440 C C . ARG A 1 310 ? 13.516 -13.561 12.345 1.00 52.91 310 ARG A C 1
ATOM 2442 O O . ARG A 1 310 ? 13.635 -13.507 11.126 1.00 52.91 310 ARG A O 1
ATOM 2449 N N . ALA A 1 311 ? 14.279 -12.852 13.185 1.00 43.53 311 ALA A N 1
ATOM 2450 C CA . ALA A 1 311 ? 15.311 -11.883 12.782 1.00 43.53 311 ALA A CA 1
ATOM 2451 C C . ALA A 1 311 ? 16.268 -12.417 11.693 1.00 43.53 311 ALA A C 1
ATOM 2453 O O . ALA A 1 311 ? 16.723 -11.661 10.838 1.00 43.53 311 ALA A O 1
ATOM 2454 N N . GLU A 1 312 ? 16.528 -13.720 11.747 1.00 46.06 312 GLU A N 1
ATOM 2455 C CA . GLU A 1 312 ? 17.522 -14.474 10.985 1.00 46.06 312 GLU A CA 1
ATOM 2456 C C . GLU A 1 312 ? 17.007 -14.927 9.605 1.00 46.06 312 GLU A C 1
ATOM 2458 O O . GLU A 1 312 ? 17.800 -15.089 8.682 1.00 46.06 312 GLU A O 1
ATOM 2463 N N . ASP A 1 313 ? 15.684 -15.056 9.453 1.00 48.06 313 ASP A N 1
ATOM 2464 C CA . ASP A 1 313 ? 15.014 -15.680 8.299 1.00 48.06 313 ASP A CA 1
ATOM 2465 C C . ASP A 1 313 ? 14.244 -14.665 7.426 1.00 48.06 313 ASP A C 1
ATOM 2467 O O . ASP A 1 313 ? 13.702 -15.008 6.375 1.00 48.06 313 ASP A O 1
ATOM 2471 N N . PHE A 1 314 ? 14.193 -13.393 7.844 1.00 44.53 314 PHE A N 1
ATOM 2472 C CA . PHE A 1 314 ? 13.433 -12.333 7.166 1.00 44.53 314 PHE A CA 1
ATOM 2473 C C . PHE A 1 314 ? 13.846 -12.072 5.700 1.00 44.53 314 PHE A C 1
ATOM 2475 O O . PHE A 1 314 ? 13.036 -11.516 4.965 1.00 44.53 314 PHE A O 1
ATOM 2482 N N . ASP A 1 315 ? 15.069 -12.426 5.283 1.00 41.03 315 ASP A N 1
ATOM 2483 C CA . ASP A 1 315 ? 15.614 -12.087 3.948 1.00 41.03 315 ASP A CA 1
ATOM 2484 C C . ASP A 1 315 ? 15.639 -13.265 2.967 1.00 41.03 315 ASP A C 1
ATOM 2486 O O . ASP A 1 315 ? 16.157 -13.153 1.855 1.00 41.03 315 ASP A O 1
ATOM 2490 N N . ASP A 1 316 ? 15.120 -14.422 3.373 1.00 49.56 316 ASP A N 1
ATOM 2491 C CA . ASP A 1 316 ? 15.534 -15.667 2.746 1.00 49.56 316 ASP A CA 1
ATOM 2492 C C . ASP A 1 316 ? 14.364 -16.615 2.493 1.00 49.56 316 ASP A C 1
ATOM 2494 O O . ASP A 1 316 ? 14.422 -17.799 2.802 1.00 49.56 316 ASP A O 1
ATOM 2498 N N . PHE A 1 317 ? 13.283 -16.107 1.894 1.00 47.91 317 PHE A N 1
ATOM 2499 C CA . PHE A 1 317 ? 12.191 -16.941 1.392 1.00 47.91 317 PHE A CA 1
ATOM 2500 C C . PHE A 1 317 ? 11.585 -16.430 0.081 1.00 47.91 317 PHE A C 1
ATOM 2502 O O . PHE A 1 317 ? 11.742 -15.278 -0.314 1.00 47.91 317 PHE A O 1
ATOM 2509 N N . ILE A 1 318 ? 10.919 -17.331 -0.635 1.00 48.94 318 ILE A N 1
ATOM 2510 C CA . ILE A 1 318 ? 10.149 -17.070 -1.847 1.00 48.94 318 ILE A CA 1
ATOM 2511 C C . ILE A 1 318 ? 8.686 -17.337 -1.511 1.00 48.94 318 ILE A C 1
ATOM 2513 O O . ILE A 1 318 ? 8.348 -18.380 -0.946 1.00 48.94 318 ILE A O 1
ATOM 2517 N N . VAL A 1 319 ? 7.815 -16.396 -1.866 1.00 52.81 319 VAL A N 1
ATOM 2518 C CA . VAL A 1 319 ? 6.370 -16.616 -1.857 1.00 52.81 319 VAL A CA 1
ATOM 2519 C C . VAL A 1 319 ? 5.979 -17.093 -3.246 1.00 52.81 319 VAL A C 1
ATOM 2521 O O . VAL A 1 319 ? 5.955 -16.315 -4.196 1.00 52.81 319 VAL A O 1
ATOM 2524 N N . ASN A 1 320 ? 5.688 -18.381 -3.369 1.00 50.75 320 ASN A N 1
ATOM 2525 C CA . ASN A 1 320 ? 5.174 -18.953 -4.601 1.00 50.75 320 ASN A CA 1
ATOM 2526 C C . ASN A 1 320 ? 3.651 -18.844 -4.580 1.00 50.75 320 ASN A C 1
ATOM 2528 O O . ASN A 1 320 ? 2.989 -19.563 -3.830 1.00 50.75 320 ASN A O 1
ATOM 2532 N N . ASN A 1 321 ? 3.111 -17.950 -5.406 1.00 52.28 321 ASN A N 1
ATOM 2533 C CA . ASN A 1 321 ? 1.693 -17.933 -5.744 1.00 52.28 321 ASN A CA 1
ATOM 2534 C C . ASN A 1 321 ? 1.538 -18.747 -7.028 1.00 52.28 321 ASN A C 1
ATOM 2536 O O . ASN A 1 321 ? 1.973 -18.308 -8.091 1.00 52.28 321 ASN A O 1
ATOM 2540 N N . LYS A 1 322 ? 0.983 -19.952 -6.926 1.00 52.00 322 LYS A N 1
ATOM 2541 C CA . LYS A 1 322 ? 0.675 -20.762 -8.103 1.00 52.00 322 LYS A CA 1
ATOM 2542 C C . LYS A 1 322 ? -0.832 -20.758 -8.306 1.00 52.00 322 LYS A C 1
ATOM 2544 O O . LYS A 1 322 ? -1.563 -21.306 -7.481 1.00 52.00 322 LYS A O 1
ATOM 2549 N N . GLU A 1 323 ? -1.268 -20.124 -9.386 1.00 49.41 323 GLU A N 1
ATOM 2550 C CA . GLU A 1 323 ? -2.630 -20.252 -9.892 1.00 49.41 323 GLU A CA 1
ATOM 2551 C C . GLU A 1 323 ? -2.667 -21.450 -10.843 1.00 49.41 323 GLU A C 1
ATOM 2553 O O . GLU A 1 323 ? -1.996 -21.478 -11.876 1.00 49.41 323 GLU A O 1
ATOM 2558 N N . GLU A 1 324 ? -3.403 -22.479 -10.449 1.00 57.88 324 GLU A N 1
ATOM 2559 C CA . GLU A 1 324 ? -3.768 -23.607 -11.296 1.00 57.88 324 GLU A CA 1
ATOM 2560 C C . GLU A 1 324 ? -5.258 -23.449 -11.649 1.00 57.88 324 GLU A C 1
ATOM 2562 O O . GLU A 1 324 ? -5.988 -22.771 -10.916 1.00 57.88 324 GLU A O 1
ATOM 2567 N N . PRO A 1 325 ? -5.749 -24.020 -12.765 1.00 47.44 325 PRO A N 1
ATOM 2568 C CA . PRO A 1 325 ? -7.190 -24.102 -12.995 1.00 47.44 325 PRO A CA 1
ATOM 2569 C C . PRO A 1 325 ? -7.867 -24.614 -11.717 1.00 47.44 325 PRO A C 1
ATOM 2571 O O . PRO A 1 325 ? -7.378 -25.580 -11.151 1.00 47.44 325 PRO A O 1
ATOM 2574 N N . GLY A 1 326 ? -8.855 -23.866 -11.208 1.00 54.75 326 GLY A N 1
ATOM 2575 C CA . GLY A 1 326 ? -9.663 -24.200 -10.027 1.00 54.75 326 GLY A CA 1
ATOM 2576 C C . GLY A 1 326 ? -8.973 -24.226 -8.650 1.00 54.75 326 GLY A C 1
ATOM 2577 O O . GLY A 1 326 ? -9.677 -24.447 -7.654 1.00 54.75 326 GLY A O 1
ATOM 2578 N N . ARG A 1 327 ? -7.670 -23.907 -8.548 1.00 61.22 327 ARG A N 1
ATOM 2579 C CA . ARG A 1 327 ? -6.917 -23.857 -7.280 1.00 61.22 327 ARG A CA 1
ATOM 2580 C C . ARG A 1 327 ? -5.910 -22.703 -7.220 1.00 61.22 327 ARG A C 1
ATOM 2582 O O . ARG A 1 327 ? -5.122 -22.501 -8.137 1.00 61.22 327 ARG A O 1
ATOM 2589 N N . ILE A 1 328 ? -5.851 -22.009 -6.083 1.00 55.34 328 ILE A N 1
ATOM 2590 C CA . ILE A 1 328 ? -4.755 -21.077 -5.765 1.00 55.34 328 ILE A CA 1
ATOM 2591 C C . ILE A 1 328 ? -3.974 -21.629 -4.584 1.00 55.34 328 ILE A C 1
ATOM 2593 O O . ILE A 1 328 ? -4.547 -21.926 -3.533 1.00 55.34 328 ILE A O 1
ATOM 2597 N N . VAL A 1 329 ? -2.657 -21.736 -4.748 1.00 61.03 329 VAL A N 1
ATOM 2598 C CA . VAL A 1 329 ? -1.752 -22.171 -3.688 1.00 61.03 329 VAL A CA 1
ATOM 2599 C C . VAL A 1 329 ? -0.737 -21.082 -3.385 1.00 61.03 329 VAL A C 1
ATOM 2601 O O . VAL A 1 329 ? 0.065 -20.711 -4.241 1.00 61.03 329 VAL A O 1
ATOM 2604 N N . VAL A 1 330 ? -0.737 -20.613 -2.138 1.00 57.38 330 VAL A N 1
ATOM 2605 C CA . VAL A 1 330 ? 0.305 -19.742 -1.593 1.00 57.38 330 VAL A CA 1
ATOM 2606 C C . VAL A 1 330 ? 1.248 -20.590 -0.751 1.00 57.38 330 VAL A C 1
ATOM 2608 O O . VAL A 1 330 ? 0.853 -21.112 0.294 1.00 57.38 330 VAL A O 1
ATOM 2611 N N . LYS A 1 331 ? 2.497 -20.710 -1.208 1.00 61.38 331 LYS A N 1
ATOM 2612 C CA . LYS A 1 331 ? 3.584 -21.413 -0.516 1.00 61.38 331 LYS A CA 1
ATOM 2613 C C . LYS A 1 331 ? 4.666 -20.435 -0.085 1.00 61.38 331 LYS A C 1
ATOM 2615 O O . LYS A 1 331 ? 5.196 -19.702 -0.915 1.00 61.38 331 LYS A O 1
ATOM 2620 N N . TYR A 1 332 ? 5.041 -20.485 1.187 1.00 56.50 332 TYR A N 1
ATOM 2621 C CA . TYR A 1 332 ? 6.237 -19.815 1.699 1.00 56.50 332 TYR A CA 1
ATOM 2622 C C . TYR A 1 332 ? 7.393 -20.822 1.709 1.00 56.50 332 TYR A C 1
ATOM 2624 O O . TYR A 1 332 ? 7.299 -21.843 2.388 1.00 56.50 332 TYR A O 1
ATOM 2632 N N . VAL A 1 333 ? 8.453 -20.560 0.938 1.00 56.31 333 VAL A N 1
ATOM 2633 C CA . VAL A 1 333 ? 9.591 -21.479 0.749 1.00 56.31 333 VAL A CA 1
ATOM 2634 C C . VAL A 1 333 ? 10.902 -20.795 1.153 1.00 56.31 333 VAL A C 1
ATOM 2636 O O . VAL A 1 333 ? 11.262 -19.813 0.510 1.00 56.31 333 VAL A O 1
ATOM 2639 N N . PRO A 1 334 ? 11.645 -21.285 2.160 1.00 55.31 334 PRO A N 1
ATOM 2640 C CA . PRO A 1 334 ? 12.965 -20.747 2.508 1.00 55.31 334 PRO A CA 1
ATOM 2641 C C . PRO A 1 334 ? 13.978 -20.883 1.349 1.00 55.31 334 PRO A C 1
ATOM 2643 O O . PRO A 1 334 ? 14.016 -21.917 0.684 1.00 55.31 334 PRO A O 1
ATOM 2646 N N . ARG A 1 335 ? 14.817 -19.869 1.101 1.00 49.38 335 ARG A N 1
ATOM 2647 C CA . ARG A 1 335 ? 15.834 -19.814 0.031 1.00 49.38 335 ARG A CA 1
ATOM 2648 C C . ARG A 1 335 ? 17.103 -20.597 0.391 1.00 49.38 335 ARG A C 1
ATOM 2650 O O . ARG A 1 335 ? 17.576 -21.373 -0.438 1.00 49.38 335 ARG A O 1
ATOM 2657 N N . ARG A 1 336 ? 17.653 -20.469 1.603 1.00 49.81 336 ARG A N 1
ATOM 2658 C CA . ARG A 1 336 ? 18.794 -21.269 2.087 1.00 49.81 336 ARG A CA 1
ATOM 2659 C C . ARG A 1 336 ? 18.294 -22.531 2.752 1.00 49.81 336 ARG A C 1
ATOM 2661 O O . ARG A 1 336 ? 18.329 -22.625 3.970 1.00 49.81 336 ARG A O 1
ATOM 2668 N N . GLY A 1 337 ? 17.842 -23.492 1.946 1.00 45.88 337 GLY A N 1
ATOM 2669 C CA . GLY A 1 337 ? 17.687 -24.890 2.364 1.00 45.88 337 GLY A CA 1
ATOM 2670 C C . GLY A 1 337 ? 17.204 -25.060 3.804 1.00 45.88 337 GLY A C 1
ATOM 2671 O O . GLY A 1 337 ? 17.840 -25.786 4.569 1.00 45.88 337 GLY A O 1
ATOM 2672 N N . GLY A 1 338 ? 16.136 -24.337 4.170 1.00 47.00 338 GLY A N 1
ATOM 2673 C CA . GLY A 1 338 ? 15.499 -24.483 5.468 1.00 47.00 338 GLY A CA 1
ATOM 2674 C C . GLY A 1 338 ? 15.158 -25.953 5.652 1.00 47.00 338 GLY A C 1
ATOM 2675 O O . GLY A 1 338 ? 14.898 -26.670 4.686 1.00 47.00 338 GLY A O 1
ATOM 2676 N N . ASP A 1 339 ? 15.185 -26.411 6.888 1.00 45.88 339 ASP A N 1
ATOM 2677 C CA . ASP A 1 339 ? 15.169 -27.793 7.359 1.00 45.88 339 ASP A CA 1
ATOM 2678 C C . ASP A 1 339 ? 13.975 -28.658 6.879 1.00 45.88 339 ASP A C 1
ATOM 2680 O O . ASP A 1 339 ? 13.933 -29.867 7.137 1.00 45.88 339 ASP A O 1
ATOM 2684 N N . GLY A 1 340 ? 13.086 -28.087 6.059 1.00 48.22 340 GLY A N 1
ATOM 2685 C CA . GLY A 1 340 ? 12.028 -28.757 5.301 1.00 48.22 340 GLY A CA 1
ATOM 2686 C C . GLY A 1 340 ? 10.698 -28.809 6.045 1.00 48.22 340 GLY A C 1
ATOM 2687 O O . GLY A 1 340 ? 9.748 -29.404 5.552 1.00 48.22 340 GLY A O 1
ATOM 2688 N N . TYR A 1 341 ? 10.625 -28.194 7.228 1.00 45.25 341 TYR A N 1
ATOM 2689 C CA . TYR A 1 341 ? 9.579 -28.464 8.216 1.00 45.25 341 TYR A CA 1
ATOM 2690 C C . TYR A 1 341 ? 8.470 -27.430 8.314 1.00 45.25 341 TYR A C 1
ATOM 2692 O O . TYR A 1 341 ? 7.510 -27.637 9.054 1.00 45.25 341 TYR A O 1
ATOM 2700 N N . SER A 1 342 ? 8.585 -26.311 7.613 1.00 48.28 342 SER A N 1
ATOM 2701 C CA . SER A 1 342 ? 7.697 -25.184 7.845 1.00 48.28 342 SER A CA 1
ATOM 2702 C C . SER A 1 342 ? 7.267 -24.555 6.528 1.00 48.28 342 SER A C 1
ATOM 2704 O O . SER A 1 342 ? 7.660 -23.451 6.175 1.00 48.28 342 SER A O 1
ATOM 2706 N N . MET A 1 343 ? 6.439 -25.271 5.775 1.00 48.47 343 MET A N 1
ATOM 2707 C CA . MET A 1 343 ? 5.708 -24.692 4.653 1.00 48.47 343 MET A CA 1
ATOM 2708 C C . MET A 1 343 ? 4.319 -24.315 5.161 1.00 48.47 343 MET A C 1
ATOM 2710 O O . MET A 1 343 ? 3.564 -25.179 5.588 1.00 48.47 343 MET A O 1
ATOM 2714 N N . ILE A 1 344 ? 3.954 -23.030 5.119 1.00 49.50 344 ILE A N 1
ATOM 2715 C CA . ILE A 1 344 ? 2.523 -22.720 5.078 1.00 49.50 344 ILE A CA 1
ATOM 2716 C C . ILE A 1 344 ? 2.076 -22.944 3.651 1.00 49.50 344 ILE A C 1
ATOM 2718 O O . ILE A 1 344 ? 2.561 -22.276 2.734 1.00 49.50 344 ILE A O 1
ATOM 2722 N N . ILE A 1 345 ? 1.120 -23.851 3.504 1.00 53.69 345 ILE A N 1
ATOM 2723 C CA . ILE A 1 345 ? 0.219 -23.882 2.368 1.00 53.69 345 ILE A CA 1
ATOM 2724 C C . ILE A 1 345 ? -1.072 -23.215 2.825 1.00 53.69 345 ILE A C 1
ATOM 2726 O O . ILE A 1 345 ? -1.794 -23.732 3.677 1.00 53.69 345 ILE A O 1
ATOM 2730 N N . SER A 1 346 ? -1.348 -22.043 2.264 1.00 52.72 346 SER A N 1
ATOM 2731 C CA . SER A 1 346 ? -2.726 -21.578 2.150 1.00 52.72 346 SER A CA 1
ATOM 2732 C C . SER A 1 346 ? -3.207 -22.026 0.780 1.00 52.72 346 SER A C 1
ATOM 2734 O O . SER A 1 346 ? -2.673 -21.575 -0.235 1.00 52.72 346 SER A O 1
ATOM 2736 N N . SER A 1 347 ? -4.140 -22.971 0.752 1.00 54.00 347 SER A N 1
ATOM 2737 C CA . SER A 1 347 ? -4.706 -23.497 -0.483 1.00 54.00 347 SER A CA 1
ATOM 2738 C C . SER A 1 347 ? -6.210 -23.253 -0.512 1.00 54.00 347 SER A C 1
ATOM 2740 O O . SER A 1 347 ? -6.933 -23.529 0.448 1.00 54.00 347 SER A O 1
ATOM 2742 N N . CYS A 1 348 ? -6.674 -22.680 -1.617 1.00 49.09 348 CYS A N 1
ATOM 2743 C CA . CYS A 1 348 ? -8.082 -22.419 -1.868 1.00 49.09 348 CYS A CA 1
ATOM 2744 C C . CYS A 1 348 ? -8.513 -23.218 -3.100 1.00 49.09 348 CYS A C 1
ATOM 2746 O O . CYS A 1 348 ? -7.836 -23.173 -4.129 1.00 49.09 348 CYS A O 1
ATOM 2748 N N . TYR A 1 349 ? -9.631 -23.934 -2.989 1.00 54.03 349 TYR A N 1
ATOM 2749 C CA . TYR A 1 349 ? -10.129 -24.855 -4.012 1.00 54.03 349 TYR A CA 1
ATOM 2750 C C . TYR A 1 349 ? -11.549 -24.490 -4.429 1.00 54.03 349 TYR A C 1
ATOM 2752 O O . TYR A 1 349 ? -12.403 -24.179 -3.591 1.00 54.03 349 TYR A O 1
ATOM 2760 N N . SER A 1 350 ? -11.835 -24.597 -5.722 1.00 47.88 350 SER A N 1
ATOM 2761 C CA . SER A 1 350 ? -13.209 -24.651 -6.216 1.00 47.88 350 SER A CA 1
ATOM 2762 C C . SER A 1 350 ? -13.863 -25.995 -5.851 1.00 47.88 350 SER A C 1
ATOM 2764 O O . SER A 1 350 ? -13.208 -27.038 -5.815 1.00 47.88 350 SER A O 1
ATOM 2766 N N . LYS A 1 351 ? -15.171 -25.987 -5.563 1.00 54.19 351 LYS A N 1
ATOM 2767 C CA . LYS A 1 351 ? -15.934 -27.187 -5.168 1.00 54.19 351 LYS A CA 1
ATOM 2768 C C . LYS A 1 351 ? -15.839 -28.345 -6.171 1.00 54.19 351 LYS A C 1
ATOM 2770 O O . LYS A 1 351 ? -15.901 -29.496 -5.748 1.00 54.19 351 LYS A O 1
ATOM 2775 N N . ASP A 1 352 ? -15.682 -28.039 -7.456 1.00 52.47 352 ASP A N 1
ATOM 2776 C CA . ASP A 1 352 ? -15.684 -29.028 -8.540 1.00 52.47 352 ASP A CA 1
ATOM 2777 C C . ASP A 1 352 ? -14.346 -29.783 -8.669 1.00 52.47 352 ASP A C 1
ATOM 2779 O O . ASP A 1 352 ? -14.320 -30.888 -9.205 1.00 52.47 352 ASP A O 1
ATOM 2783 N N . GLU A 1 353 ? -13.255 -29.240 -8.116 1.00 54.84 353 GLU A N 1
ATOM 2784 C CA . GLU A 1 353 ? -11.917 -29.858 -8.133 1.00 54.84 353 GLU A CA 1
ATOM 2785 C C . GLU A 1 353 ? -11.450 -30.371 -6.762 1.00 54.84 353 GLU A C 1
ATOM 2787 O O . GLU A 1 353 ? -10.548 -31.197 -6.674 1.00 54.84 353 GLU A O 1
ATOM 2792 N N . ALA A 1 354 ? -12.097 -29.918 -5.687 1.00 57.00 354 ALA A N 1
ATOM 2793 C CA . ALA A 1 354 ? -11.774 -30.248 -4.301 1.00 57.00 354 ALA A CA 1
ATOM 2794 C C . ALA A 1 354 ? -11.928 -31.738 -3.934 1.00 57.00 354 ALA A C 1
ATOM 2796 O O . ALA A 1 354 ? -11.364 -32.184 -2.940 1.00 5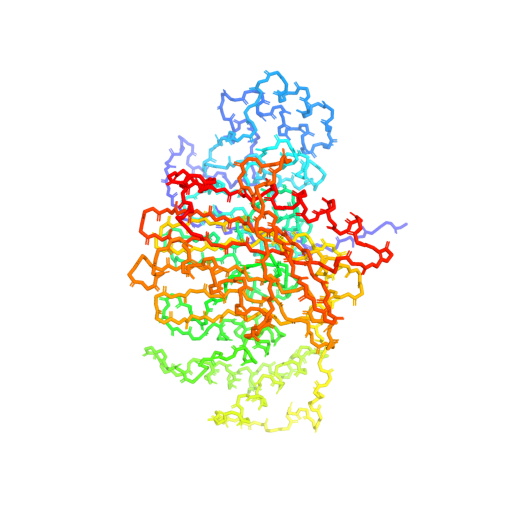7.00 354 ALA A O 1
ATOM 2797 N N . GLY A 1 355 ? -12.753 -32.501 -4.662 1.00 60.12 355 GLY A N 1
ATOM 2798 C CA . GLY A 1 355 ? -13.109 -33.875 -4.275 1.00 60.12 355 GLY A CA 1
ATOM 2799 C C . GLY A 1 355 ? -13.860 -33.981 -2.934 1.00 60.12 355 GLY A C 1
ATOM 2800 O O . GLY A 1 355 ? -14.034 -35.083 -2.424 1.00 60.12 355 GLY A O 1
ATOM 2801 N N . GLY A 1 356 ? -14.314 -32.856 -2.365 1.00 67.00 356 GLY A N 1
ATOM 2802 C CA . GLY A 1 356 ? -14.885 -32.759 -1.016 1.00 67.00 356 GLY A CA 1
ATOM 2803 C C . GLY A 1 356 ? -13.912 -32.161 0.009 1.00 67.00 356 GLY A C 1
ATOM 2804 O O . GLY A 1 356 ? -12.825 -31.707 -0.337 1.00 67.00 356 GLY A O 1
ATOM 2805 N N . VAL A 1 357 ? -14.312 -32.132 1.284 1.00 65.75 357 VAL A N 1
ATOM 2806 C CA . VAL A 1 357 ? -13.475 -31.599 2.380 1.00 65.75 357 VAL A CA 1
ATOM 2807 C C . VAL A 1 357 ? -12.220 -32.454 2.578 1.00 65.75 357 VAL A C 1
ATOM 2809 O O . VAL A 1 357 ? -11.128 -31.911 2.741 1.00 65.75 357 VAL A O 1
ATOM 2812 N N . ASP A 1 358 ? -12.366 -33.775 2.471 1.00 67.88 358 ASP A N 1
ATOM 2813 C CA . ASP A 1 358 ? -11.275 -34.735 2.658 1.00 67.88 358 ASP A CA 1
ATOM 2814 C C . ASP A 1 358 ? -10.207 -34.607 1.559 1.00 67.88 358 ASP A C 1
ATOM 2816 O O . ASP A 1 358 ? -9.015 -34.657 1.848 1.00 67.88 358 ASP A O 1
ATOM 2820 N N . GLY A 1 359 ? -10.606 -34.357 0.305 1.00 68.94 359 GLY A N 1
ATOM 2821 C CA . GLY A 1 359 ? -9.669 -34.151 -0.807 1.00 68.94 359 GLY A CA 1
ATOM 2822 C C . GLY A 1 359 ? -8.841 -32.871 -0.659 1.00 68.94 359 GLY A C 1
ATOM 2823 O O . GLY A 1 359 ? -7.627 -32.891 -0.855 1.00 68.94 359 GLY A O 1
ATOM 2824 N N . VAL A 1 360 ? -9.475 -31.782 -0.218 1.00 68.19 360 VAL A N 1
ATOM 2825 C CA . VAL A 1 360 ? -8.820 -30.497 0.094 1.00 68.19 360 VAL A CA 1
ATOM 2826 C C . VAL A 1 360 ? -7.816 -30.637 1.232 1.00 68.19 360 VAL A C 1
ATOM 2828 O O . VAL A 1 360 ? -6.715 -30.084 1.174 1.00 68.19 360 VAL A O 1
ATOM 2831 N N . LEU A 1 361 ? -8.195 -31.372 2.276 1.00 67.50 361 LEU A N 1
ATOM 2832 C CA . LEU A 1 361 ? -7.334 -31.653 3.416 1.00 67.50 361 LEU A CA 1
ATOM 2833 C C . LEU A 1 361 ? -6.134 -32.512 3.004 1.00 67.50 361 LEU A C 1
ATOM 2835 O O . LEU A 1 361 ? -4.994 -32.154 3.306 1.00 67.50 361 LEU A O 1
ATOM 2839 N N . LEU A 1 362 ? -6.389 -33.597 2.269 1.00 67.12 362 LEU A N 1
ATOM 2840 C CA . LEU A 1 362 ? -5.367 -34.515 1.778 1.00 67.12 362 LEU A CA 1
ATOM 2841 C C . LEU A 1 362 ? -4.353 -33.781 0.893 1.00 67.12 362 LEU A C 1
ATOM 2843 O O . LEU A 1 362 ? -3.158 -33.872 1.135 1.00 67.12 362 LEU A O 1
ATOM 2847 N N . ASP A 1 363 ? -4.802 -33.002 -0.087 1.00 66.44 363 ASP A N 1
ATOM 2848 C CA . ASP A 1 363 ? -3.908 -32.279 -0.996 1.00 66.44 363 ASP A CA 1
ATOM 2849 C C . ASP A 1 363 ? -3.127 -31.164 -0.273 1.00 66.44 363 ASP A C 1
ATOM 2851 O O . ASP A 1 363 ? -1.911 -31.029 -0.442 1.00 66.44 363 ASP A O 1
ATOM 2855 N N . SER A 1 364 ? -3.787 -30.416 0.622 1.00 65.69 364 SER A N 1
ATOM 2856 C CA . SER A 1 364 ? -3.127 -29.343 1.371 1.00 65.69 364 SER A CA 1
ATOM 2857 C C . SER A 1 364 ? -2.085 -29.862 2.359 1.00 65.69 364 SER A C 1
ATOM 2859 O O . SER A 1 364 ? -1.061 -29.205 2.522 1.00 65.69 364 SER A O 1
ATOM 2861 N N . VAL A 1 365 ? -2.322 -30.991 3.033 1.00 64.00 365 VAL A N 1
ATOM 2862 C CA . VAL A 1 365 ? -1.436 -31.506 4.093 1.00 64.00 365 VAL A CA 1
ATOM 2863 C C . VAL A 1 365 ? -0.476 -32.579 3.564 1.00 64.00 365 VAL A C 1
ATOM 2865 O O . VAL A 1 365 ? 0.721 -32.487 3.821 1.00 64.00 365 VAL A O 1
ATOM 2868 N N . MET A 1 366 ? -0.932 -33.550 2.764 1.00 62.16 366 MET A N 1
ATOM 2869 C CA . MET A 1 366 ? -0.070 -34.622 2.227 1.00 62.16 366 MET A CA 1
ATOM 2870 C C . MET A 1 366 ? 0.865 -34.123 1.119 1.00 62.16 366 MET A C 1
ATOM 2872 O O . MET A 1 366 ? 2.008 -34.575 1.025 1.00 62.16 366 MET A O 1
ATOM 2876 N N . GLY A 1 367 ? 0.426 -33.149 0.310 1.00 59.69 367 GLY A N 1
ATOM 2877 C CA . GLY A 1 367 ? 1.239 -32.557 -0.760 1.00 59.69 367 GLY A CA 1
ATOM 2878 C C . GLY A 1 367 ? 2.516 -31.855 -0.270 1.00 59.69 367 GLY A C 1
ATOM 2879 O O . GLY A 1 367 ? 3.360 -31.473 -1.083 1.00 59.69 367 GLY A O 1
ATOM 2880 N N . GLN A 1 368 ? 2.669 -31.676 1.048 1.00 58.31 368 GLN A N 1
ATOM 2881 C CA . GLN A 1 368 ? 3.839 -31.070 1.690 1.00 58.31 368 GLN A CA 1
ATOM 2882 C C . GLN A 1 368 ? 4.970 -32.062 1.979 1.00 58.31 368 GLN A C 1
ATOM 2884 O O . GLN A 1 368 ? 6.127 -31.648 1.995 1.00 58.31 368 GLN A O 1
ATOM 2889 N N . TYR A 1 369 ? 4.661 -33.344 2.201 1.00 58.66 369 TYR A N 1
ATOM 2890 C CA . TYR A 1 369 ? 5.603 -34.285 2.831 1.00 58.66 369 TYR A CA 1
ATOM 2891 C C . TYR A 1 369 ? 5.917 -35.529 1.989 1.00 58.66 369 TYR A C 1
ATOM 2893 O O . TYR A 1 369 ? 6.741 -36.348 2.391 1.00 58.66 369 TYR A O 1
ATOM 2901 N N . GLY A 1 370 ? 5.327 -35.628 0.794 1.00 53.22 370 GLY A N 1
ATOM 2902 C CA . GLY A 1 370 ? 5.526 -36.748 -0.126 1.00 53.22 370 GLY A CA 1
ATOM 2903 C C . GLY A 1 370 ? 4.682 -37.975 0.229 1.00 53.22 370 GLY A C 1
ATOM 2904 O O . GLY A 1 370 ? 4.096 -38.074 1.307 1.00 53.22 370 GLY A O 1
ATOM 2905 N N . GLU A 1 371 ? 4.587 -38.919 -0.707 1.00 53.62 371 GLU A N 1
ATOM 2906 C CA . GLU A 1 371 ? 3.843 -40.164 -0.497 1.00 53.62 371 GLU A CA 1
ATOM 2907 C C . GLU A 1 371 ? 4.494 -41.017 0.610 1.00 53.62 371 GLU A C 1
ATOM 2909 O O . GLU A 1 371 ? 5.700 -41.258 0.588 1.00 53.62 371 GLU A O 1
ATOM 2914 N N . GLY A 1 372 ? 3.692 -41.510 1.564 1.00 56.12 372 GLY A N 1
ATOM 2915 C CA . GLY A 1 372 ? 4.119 -42.511 2.554 1.00 56.12 372 GLY A CA 1
ATOM 2916 C C . GLY A 1 372 ? 4.344 -42.027 3.994 1.00 56.12 372 GLY A C 1
ATOM 2917 O O . GLY A 1 372 ? 4.676 -42.857 4.838 1.00 56.12 372 GLY A O 1
ATOM 2918 N N . VAL A 1 373 ? 4.137 -40.742 4.309 1.00 59.81 373 VAL A N 1
ATOM 2919 C CA . VAL A 1 373 ? 4.160 -40.240 5.700 1.00 59.81 373 VAL A CA 1
ATOM 2920 C C . VAL A 1 373 ? 2.803 -40.507 6.372 1.00 59.81 373 VAL A C 1
ATOM 2922 O O . VAL A 1 373 ? 1.797 -39.965 5.910 1.00 59.81 373 VAL A O 1
ATOM 2925 N N . PRO A 1 374 ? 2.722 -41.316 7.450 1.00 63.59 374 PRO A N 1
ATOM 2926 C CA . PRO A 1 374 ? 1.478 -41.513 8.186 1.00 63.59 374 PRO A CA 1
ATOM 2927 C C . PRO A 1 374 ? 1.134 -40.230 8.941 1.00 63.59 374 PRO A C 1
ATOM 2929 O O . PRO A 1 374 ? 1.910 -39.805 9.803 1.00 63.59 374 PRO A O 1
ATOM 2932 N N . LEU A 1 375 ? -0.017 -39.640 8.616 1.00 66.38 375 LEU A N 1
ATOM 2933 C CA . LEU A 1 375 ? -0.566 -38.452 9.263 1.00 66.38 375 LEU A CA 1
ATOM 2934 C C . LEU A 1 375 ? -1.786 -38.829 10.109 1.00 66.38 375 LEU A C 1
ATOM 2936 O O . LEU A 1 375 ? -2.706 -39.483 9.622 1.00 66.38 375 LEU A O 1
ATOM 2940 N N . GLN A 1 376 ? -1.788 -38.410 11.372 1.00 72.44 376 GLN A N 1
ATOM 2941 C CA . GLN A 1 376 ? -2.927 -38.519 12.282 1.00 72.44 376 GLN A CA 1
ATOM 2942 C C . GLN A 1 376 ? -3.513 -37.129 12.508 1.00 72.44 376 GLN A C 1
ATOM 2944 O O . GLN A 1 376 ? -2.771 -36.209 12.842 1.00 72.44 376 GLN A O 1
ATOM 2949 N N . LEU A 1 377 ? -4.824 -36.980 12.324 1.00 72.06 377 LEU A N 1
ATOM 2950 C CA . LEU A 1 377 ? -5.564 -35.744 12.574 1.00 72.06 377 LEU A CA 1
ATOM 2951 C C . LEU A 1 377 ? -6.372 -35.883 13.863 1.00 72.06 377 LEU A C 1
ATOM 2953 O O . LEU A 1 377 ? -7.073 -36.875 14.049 1.00 72.06 377 LEU A O 1
ATOM 2957 N N . GLU A 1 378 ? -6.296 -34.884 14.735 1.00 75.88 378 GLU A N 1
ATOM 2958 C CA . GLU A 1 378 ? -7.062 -34.839 15.982 1.00 75.88 378 GLU A CA 1
ATOM 2959 C C . GLU A 1 378 ? -7.722 -33.473 16.155 1.00 75.88 378 GLU A C 1
ATOM 2961 O O . GLU A 1 378 ? -7.147 -32.432 15.828 1.00 75.88 378 GLU A O 1
ATOM 2966 N N . TRP A 1 379 ? -8.944 -33.456 16.683 1.00 72.00 379 TRP A N 1
ATOM 2967 C CA . TRP A 1 379 ? -9.632 -32.203 16.962 1.00 72.00 379 TRP A CA 1
ATOM 2968 C C . TRP A 1 379 ? -8.950 -31.470 18.121 1.00 72.00 379 TRP A C 1
ATOM 2970 O O . TRP A 1 379 ? -8.782 -32.021 19.211 1.00 72.00 379 TRP A O 1
ATOM 2980 N N . SER A 1 380 ? -8.544 -30.216 17.902 1.00 66.94 380 SER A N 1
ATOM 2981 C CA . SER A 1 380 ? -7.824 -29.463 18.928 1.00 66.94 380 SER A CA 1
ATOM 2982 C C . SER A 1 380 ? -8.767 -29.044 20.058 1.00 66.94 380 SER A C 1
ATOM 2984 O O . SER A 1 380 ? -9.698 -28.260 19.858 1.00 66.94 380 SER A O 1
ATOM 2986 N N . SER A 1 381 ? -8.480 -29.486 21.286 1.00 55.94 381 SER A N 1
ATOM 2987 C CA . SER A 1 381 ? -9.222 -29.074 22.487 1.00 55.94 381 SER A CA 1
ATOM 2988 C C . SER A 1 381 ? -9.141 -27.567 22.770 1.00 55.94 381 SER A C 1
ATOM 2990 O O . SER A 1 381 ? -9.979 -27.028 23.494 1.00 55.94 381 SER A O 1
ATOM 2992 N N . GLU A 1 382 ? -8.152 -26.868 22.204 1.00 52.84 382 GLU A N 1
ATOM 2993 C CA . GLU A 1 382 ? -7.827 -25.472 22.525 1.00 52.84 382 GLU A CA 1
ATOM 2994 C C . GLU A 1 382 ? -8.405 -24.437 21.550 1.00 52.84 382 GLU A C 1
ATOM 2996 O O . GLU A 1 382 ? -8.251 -23.228 21.751 1.00 52.84 382 GLU A O 1
ATOM 3001 N N . GLY A 1 383 ? -9.103 -24.875 20.504 1.00 55.44 383 GLY A N 1
ATOM 3002 C CA . GLY A 1 383 ? -9.713 -23.978 19.534 1.00 55.44 383 GLY A CA 1
ATOM 3003 C C . GLY A 1 383 ? -10.661 -24.750 18.643 1.00 55.44 383 GLY A C 1
ATOM 3004 O O . GLY A 1 383 ? -10.206 -25.421 17.729 1.00 55.44 383 GLY A O 1
ATOM 3005 N N . LYS A 1 384 ? -11.971 -24.607 18.891 1.00 55.59 384 LYS A N 1
ATOM 3006 C CA . LYS A 1 384 ? -13.098 -25.368 18.303 1.00 55.59 384 LYS A CA 1
ATOM 3007 C C . LYS A 1 384 ? -13.254 -25.307 16.761 1.00 55.59 384 LYS A C 1
ATOM 3009 O O . LYS A 1 384 ? -14.358 -25.466 16.249 1.00 55.59 384 LYS A O 1
ATOM 3014 N N . ARG A 1 385 ? -12.200 -24.933 16.040 1.00 66.62 385 ARG A N 1
ATOM 3015 C CA . ARG A 1 385 ? -12.115 -24.564 14.621 1.00 66.62 385 ARG A CA 1
ATOM 3016 C C . ARG A 1 385 ? -10.805 -25.031 13.965 1.00 66.62 385 ARG A C 1
ATOM 3018 O O . ARG A 1 385 ? -10.550 -24.663 12.824 1.00 66.62 385 ARG A O 1
ATOM 3025 N N . LEU A 1 386 ? -9.951 -25.744 14.702 1.00 69.06 386 LEU A N 1
ATOM 3026 C CA . LEU A 1 386 ? -8.624 -26.169 14.265 1.00 69.06 386 LEU A CA 1
ATOM 3027 C C . LEU A 1 386 ? -8.474 -27.676 14.469 1.00 69.06 386 LEU A C 1
ATOM 3029 O O . LEU A 1 386 ? -8.890 -28.210 15.499 1.00 69.06 386 LEU A O 1
ATOM 3033 N N . PHE A 1 387 ? -7.818 -28.333 13.521 1.00 71.31 387 PHE A N 1
ATOM 3034 C CA . PHE A 1 387 ? -7.342 -29.702 13.682 1.00 71.31 387 PHE A CA 1
ATOM 3035 C C . PHE A 1 387 ? -5.837 -29.671 13.927 1.00 71.31 387 PHE A C 1
ATOM 3037 O O . PHE A 1 387 ? -5.118 -28.897 13.294 1.00 71.31 387 PHE A O 1
ATOM 3044 N N . SER A 1 388 ? -5.368 -30.503 14.845 1.00 75.25 388 SER A N 1
ATOM 3045 C CA . SER A 1 388 ? -3.953 -30.825 14.985 1.00 75.25 388 SER A CA 1
ATOM 3046 C C . SER A 1 388 ? -3.619 -31.961 14.025 1.00 75.25 388 SER A C 1
ATOM 3048 O O . SER A 1 388 ? -4.435 -32.866 13.855 1.00 75.25 388 SER A O 1
ATOM 3050 N N . PHE A 1 389 ? -2.436 -31.946 13.416 1.00 75.31 389 PHE A N 1
ATOM 3051 C CA . PHE A 1 389 ? -1.927 -33.104 12.681 1.00 75.31 389 PHE A CA 1
ATOM 3052 C C . PHE A 1 389 ? -0.542 -33.521 13.165 1.00 75.31 389 PHE A C 1
ATOM 3054 O O . PHE A 1 389 ? 0.261 -32.674 13.560 1.00 75.31 389 PHE A O 1
ATOM 3061 N N . TYR A 1 390 ? -0.280 -34.827 13.101 1.00 76.56 390 TYR A N 1
ATOM 3062 C CA . TYR A 1 390 ? 0.954 -35.463 13.557 1.00 76.56 390 TYR A CA 1
ATOM 3063 C C . TYR A 1 390 ? 1.485 -36.395 12.472 1.00 76.56 390 TYR A C 1
ATOM 3065 O O . TYR A 1 390 ? 0.805 -37.344 12.085 1.00 76.56 390 TYR A O 1
ATOM 3073 N N . GLY A 1 391 ? 2.688 -36.125 11.969 1.00 72.62 391 GLY A N 1
ATOM 3074 C CA . GLY A 1 391 ? 3.376 -36.952 10.979 1.00 72.62 391 GLY A CA 1
ATOM 3075 C C . GLY A 1 391 ? 4.508 -37.756 11.613 1.00 72.62 391 GLY A C 1
ATOM 3076 O O . GLY A 1 391 ? 5.356 -37.196 12.309 1.00 72.62 391 GLY A O 1
ATOM 3077 N N . SER A 1 392 ? 4.551 -39.064 11.351 1.00 65.25 392 SER A N 1
ATOM 3078 C CA . SER A 1 392 ? 5.620 -39.958 11.836 1.00 65.25 392 SER A CA 1
ATOM 3079 C C . SER A 1 392 ? 6.641 -40.293 10.735 1.00 65.25 392 SER A C 1
ATOM 3081 O O . SER A 1 392 ? 6.281 -40.457 9.574 1.00 65.25 392 SER A O 1
ATOM 3083 N N . GLY A 1 393 ? 7.937 -40.377 11.067 1.00 67.31 393 GLY A N 1
ATOM 3084 C CA . GLY A 1 393 ? 9.007 -40.659 10.095 1.00 67.31 393 GLY A CA 1
ATOM 3085 C C . GLY A 1 393 ? 10.404 -40.266 10.591 1.00 67.31 393 GLY A C 1
ATOM 3086 O O . GLY A 1 393 ? 10.575 -39.965 11.770 1.00 67.31 393 GLY A O 1
ATOM 3087 N N . GLU A 1 394 ? 11.403 -40.224 9.696 1.00 62.62 394 GLU A N 1
ATOM 3088 C CA . GLU A 1 394 ? 12.769 -39.736 10.017 1.00 62.62 394 GLU A CA 1
ATOM 3089 C C . GLU A 1 394 ? 12.781 -38.279 10.513 1.00 62.62 394 GLU A C 1
ATOM 3091 O O . GLU A 1 394 ? 13.712 -37.836 11.184 1.00 62.62 394 GLU A O 1
ATOM 3096 N N . LYS A 1 395 ? 11.724 -37.544 10.166 1.00 63.97 395 LYS A N 1
ATOM 3097 C CA . LYS A 1 395 ? 11.548 -36.111 10.331 1.00 63.97 395 LYS A CA 1
ATOM 3098 C C . LYS A 1 395 ? 10.119 -35.835 10.840 1.00 63.97 395 LYS A C 1
ATOM 3100 O O . LYS A 1 395 ? 9.262 -35.497 10.026 1.00 63.97 395 LYS A O 1
ATOM 3105 N N . PRO A 1 396 ? 9.813 -36.061 12.134 1.00 72.19 396 PRO A N 1
ATOM 3106 C CA . PRO A 1 396 ? 8.445 -35.959 12.636 1.00 72.19 396 PRO A CA 1
ATOM 3107 C C . PRO A 1 396 ? 7.967 -34.503 12.689 1.00 72.19 396 PRO A C 1
ATOM 3109 O O . PRO A 1 396 ? 8.745 -33.580 12.959 1.00 72.19 396 PRO A O 1
ATOM 3112 N N . ILE A 1 397 ? 6.680 -34.316 12.413 1.00 74.75 397 ILE A N 1
ATOM 3113 C CA . ILE A 1 397 ? 6.042 -33.004 12.276 1.00 74.75 397 ILE A CA 1
ATOM 3114 C C . ILE A 1 397 ? 4.751 -32.917 13.075 1.00 74.75 397 ILE A C 1
ATOM 3116 O O . ILE A 1 397 ? 3.934 -33.835 13.063 1.00 74.75 397 ILE A O 1
ATOM 3120 N N . ASP A 1 398 ? 4.558 -31.767 13.702 1.00 79.31 398 ASP A N 1
ATOM 3121 C CA . ASP A 1 398 ? 3.306 -31.361 14.319 1.00 79.31 398 ASP A CA 1
ATOM 3122 C C . ASP A 1 398 ? 2.774 -30.142 13.564 1.00 79.31 398 ASP A C 1
ATOM 3124 O O . ASP A 1 398 ? 3.532 -29.373 12.965 1.00 79.31 398 ASP A O 1
ATOM 3128 N N . GLY A 1 399 ? 1.469 -29.918 13.600 1.00 80.88 399 GLY A N 1
ATOM 3129 C CA . GLY A 1 399 ? 0.910 -28.719 13.000 1.00 80.88 399 GLY A CA 1
ATOM 3130 C C . GLY A 1 399 ? -0.549 -28.492 13.318 1.00 80.88 399 GLY A C 1
ATOM 3131 O O . GLY A 1 399 ? -1.207 -29.313 13.954 1.00 80.88 399 GLY A O 1
ATOM 3132 N N . TYR A 1 400 ? -1.042 -27.354 12.844 1.00 81.81 400 TYR A N 1
ATOM 3133 C CA . TYR A 1 400 ? -2.449 -26.990 12.912 1.00 81.81 400 TYR A CA 1
ATOM 3134 C C . TYR A 1 400 ? -2.982 -26.734 11.513 1.00 81.81 400 TYR A C 1
ATOM 3136 O O . TYR A 1 400 ? -2.312 -26.104 10.691 1.00 81.81 400 TYR A O 1
ATOM 3144 N N . VAL A 1 401 ? -4.209 -27.175 11.263 1.00 81.31 401 VAL A N 1
ATOM 3145 C CA . VAL A 1 401 ? -4.939 -26.903 10.031 1.00 81.31 401 VAL A CA 1
ATOM 3146 C C . VAL A 1 401 ? -6.306 -26.303 10.338 1.00 81.31 401 VAL A C 1
ATOM 3148 O O . VAL A 1 401 ? -7.021 -26.716 11.251 1.00 81.31 401 VAL A O 1
ATOM 3151 N N . PHE A 1 402 ? -6.645 -25.281 9.568 1.00 80.00 402 PHE A N 1
ATOM 3152 C CA . PHE A 1 402 ? -7.921 -24.596 9.558 1.00 80.00 402 PHE A CA 1
ATOM 3153 C C . PHE A 1 402 ? -8.607 -24.883 8.223 1.00 80.00 402 PHE A C 1
ATOM 3155 O O . PHE A 1 402 ? -8.010 -24.647 7.171 1.00 80.00 402 PHE A O 1
ATOM 3162 N N . ILE A 1 403 ? -9.853 -25.360 8.260 1.00 79.62 403 ILE A N 1
ATOM 3163 C CA . ILE A 1 403 ? -10.611 -25.721 7.058 1.00 79.62 403 ILE A CA 1
ATOM 3164 C C . ILE A 1 403 ? -12.013 -25.126 7.127 1.00 79.62 403 ILE A C 1
ATOM 3166 O O . ILE A 1 403 ? -12.693 -25.172 8.156 1.00 79.62 403 ILE A O 1
ATOM 3170 N N . GLY A 1 404 ? -12.480 -24.599 6.004 1.00 78.75 404 GLY A N 1
ATOM 3171 C CA . GLY A 1 404 ? -13.884 -24.265 5.843 1.00 78.75 404 GLY A CA 1
ATOM 3172 C C . GLY A 1 404 ? -14.233 -23.864 4.425 1.00 78.75 404 GLY A C 1
ATOM 3173 O O . GLY A 1 404 ? -13.519 -24.189 3.477 1.00 78.75 404 GLY A O 1
ATOM 3174 N N . SER A 1 405 ? -15.359 -23.174 4.274 1.00 74.94 405 SER A N 1
ATOM 3175 C CA . SER A 1 405 ? -15.867 -22.770 2.966 1.00 74.94 405 SER A CA 1
ATOM 3176 C C . SER A 1 405 ? -16.617 -21.443 2.984 1.00 74.94 405 SER A C 1
ATOM 3178 O O . SER A 1 405 ? -17.244 -21.087 3.979 1.00 74.94 405 SER A O 1
ATOM 3180 N N . VAL A 1 406 ? -16.601 -20.738 1.852 1.00 71.12 406 VAL A N 1
ATOM 3181 C CA . VAL A 1 406 ? -17.501 -19.613 1.539 1.00 71.12 406 VAL A CA 1
ATOM 3182 C C . VAL A 1 406 ? -18.151 -19.907 0.197 1.00 71.12 406 VAL A C 1
ATOM 3184 O O . VAL A 1 406 ? -17.454 -20.112 -0.795 1.00 71.12 406 VAL A O 1
ATOM 3187 N N . GLY A 1 407 ? -19.483 -19.939 0.143 1.00 71.31 407 GLY A N 1
ATOM 3188 C CA . GLY A 1 407 ? -20.194 -20.295 -1.087 1.00 71.31 407 GLY A CA 1
ATOM 3189 C C . GLY A 1 407 ? -19.771 -21.676 -1.610 1.00 71.31 407 GLY A C 1
ATOM 3190 O O . GLY A 1 407 ? -19.984 -22.681 -0.938 1.00 71.31 407 GLY A O 1
ATOM 3191 N N . ASN A 1 408 ? -19.163 -21.714 -2.801 1.00 66.88 408 ASN A N 1
ATOM 3192 C CA . ASN A 1 408 ? -18.641 -22.931 -3.442 1.00 66.88 408 ASN A CA 1
ATOM 3193 C C . ASN A 1 408 ? -17.101 -23.031 -3.386 1.00 66.88 408 ASN A C 1
ATOM 3195 O O . ASN A 1 408 ? -16.498 -23.723 -4.206 1.00 66.88 408 ASN A O 1
ATOM 3199 N N . THR A 1 409 ? -16.451 -22.334 -2.457 1.00 66.44 409 THR A N 1
ATOM 3200 C CA . THR A 1 409 ? -14.988 -22.314 -2.343 1.00 66.44 409 THR A CA 1
ATOM 3201 C C . THR A 1 409 ? -14.557 -22.870 -1.009 1.00 66.44 409 THR A C 1
ATOM 3203 O O . THR A 1 409 ? -15.005 -22.396 0.033 1.00 66.44 409 THR A O 1
ATOM 3206 N N . PHE A 1 410 ? -13.685 -23.871 -1.055 1.00 73.75 410 PHE A N 1
ATOM 3207 C CA . PHE A 1 410 ? -13.033 -24.439 0.110 1.00 73.75 410 PHE A CA 1
ATOM 3208 C C . PHE A 1 410 ? -11.731 -23.699 0.392 1.00 73.75 410 PHE A C 1
ATOM 3210 O O . PHE A 1 410 ? -11.001 -23.324 -0.524 1.00 73.75 410 PHE A O 1
ATOM 3217 N N . VAL A 1 411 ? -11.440 -23.504 1.670 1.00 73.00 411 VAL A N 1
ATOM 3218 C CA . VAL A 1 411 ? -10.245 -22.818 2.154 1.00 73.00 411 VAL A CA 1
ATOM 3219 C C . VAL A 1 411 ? -9.574 -23.725 3.169 1.00 73.00 411 VAL A C 1
ATOM 3221 O O . VAL A 1 411 ? -10.213 -24.126 4.143 1.00 73.00 411 VAL A O 1
ATOM 3224 N N . CYS A 1 412 ? -8.296 -24.018 2.947 1.00 76.94 412 CYS A N 1
ATOM 3225 C CA . CYS A 1 412 ? -7.448 -24.776 3.853 1.00 76.94 412 CYS A CA 1
ATOM 3226 C C . CYS A 1 412 ? -6.180 -23.974 4.161 1.00 76.94 412 CYS A C 1
ATOM 3228 O O . CYS A 1 412 ? -5.462 -23.538 3.258 1.00 76.94 412 CYS A O 1
ATOM 3230 N N . ILE A 1 413 ? -5.914 -23.747 5.444 1.00 75.44 413 ILE A N 1
ATOM 3231 C CA . ILE A 1 413 ? -4.709 -23.070 5.927 1.00 75.44 413 ILE A CA 1
ATOM 3232 C C . ILE A 1 413 ? -4.031 -24.014 6.902 1.00 75.44 413 ILE A C 1
ATOM 3234 O O . ILE A 1 413 ? -4.609 -24.337 7.934 1.00 75.44 413 ILE A O 1
ATOM 3238 N N . SER A 1 414 ? -2.802 -24.423 6.612 1.00 76.88 414 SER A N 1
ATOM 3239 C CA . SER A 1 414 ? -2.017 -25.267 7.516 1.00 76.88 414 SER A CA 1
ATOM 3240 C C . SER A 1 414 ? -0.683 -24.622 7.864 1.00 76.88 414 SER A C 1
ATOM 3242 O O . SER A 1 414 ? -0.029 -24.067 6.980 1.00 76.88 414 SER A O 1
ATOM 3244 N N . GLN A 1 415 ? -0.251 -24.761 9.117 1.00 76.75 415 GLN A N 1
ATOM 3245 C CA . GLN A 1 415 ? 1.129 -24.494 9.525 1.00 76.75 415 GLN A CA 1
ATOM 3246 C C . GLN A 1 415 ? 1.707 -25.700 10.256 1.00 76.75 415 GLN A C 1
ATOM 3248 O O . GLN A 1 415 ? 1.056 -26.241 11.151 1.00 76.75 415 GLN A O 1
ATOM 3253 N N . SER A 1 416 ? 2.944 -26.059 9.922 1.00 75.94 416 SER A N 1
ATOM 3254 C CA . SER A 1 416 ? 3.698 -27.127 10.576 1.00 75.94 416 SER A CA 1
ATOM 3255 C C . SER A 1 416 ? 4.937 -26.622 11.305 1.00 75.94 416 SER A C 1
ATOM 3257 O O . SER A 1 416 ? 5.491 -25.564 10.991 1.00 75.94 416 SER A O 1
ATOM 3259 N N . PHE A 1 417 ? 5.383 -27.419 12.267 1.00 72.69 417 PHE A N 1
ATOM 3260 C CA . PHE A 1 417 ? 6.594 -27.236 13.047 1.00 72.69 417 PHE A CA 1
ATOM 3261 C C . PHE A 1 417 ? 7.182 -28.605 13.446 1.00 72.69 417 PHE A C 1
ATOM 3263 O O . PHE A 1 417 ? 6.465 -29.607 13.453 1.00 72.69 417 PHE A O 1
ATOM 3270 N N . PRO A 1 418 ? 8.485 -28.693 13.769 1.00 71.94 418 PRO A N 1
ATOM 3271 C CA . PRO A 1 418 ? 9.094 -29.953 14.195 1.00 71.94 418 PRO A CA 1
ATOM 3272 C C . PRO A 1 418 ? 8.460 -30.489 15.486 1.00 71.94 418 PRO A C 1
ATOM 3274 O O . PRO A 1 418 ? 8.362 -29.750 16.472 1.00 71.94 418 PRO A O 1
ATOM 3277 N N . SER A 1 419 ? 8.112 -31.780 15.521 1.00 76.44 419 SER A N 1
ATOM 3278 C CA . SER A 1 419 ? 7.571 -32.433 16.731 1.00 76.44 419 SER A CA 1
ATOM 3279 C C . SER A 1 419 ? 8.588 -32.524 17.872 1.00 76.44 419 SER A C 1
ATOM 3281 O O . SER A 1 419 ? 8.236 -32.821 19.012 1.00 76.44 419 SER A O 1
ATOM 3283 N N . ASN A 1 420 ? 9.870 -32.323 17.576 1.00 72.56 420 ASN A N 1
ATOM 3284 C CA . ASN A 1 420 ? 10.973 -32.469 18.510 1.00 72.56 420 ASN A CA 1
ATOM 3285 C C . ASN A 1 420 ? 12.066 -31.416 18.262 1.00 72.56 420 ASN A C 1
ATOM 3287 O O . ASN A 1 420 ? 12.452 -31.138 17.130 1.00 72.56 420 ASN A O 1
ATOM 3291 N N . GLY A 1 421 ? 12.575 -30.825 19.346 1.00 72.81 421 GLY A N 1
ATOM 3292 C CA . GLY A 1 421 ? 13.555 -29.740 19.296 1.00 72.81 421 GLY A CA 1
ATOM 3293 C C . GLY A 1 421 ? 13.460 -28.815 20.510 1.00 72.81 421 GLY A C 1
ATOM 3294 O O . GLY A 1 421 ? 12.492 -28.863 21.268 1.00 72.81 421 GLY A O 1
ATOM 3295 N N . ALA A 1 422 ? 14.474 -27.966 20.703 1.00 67.69 422 ALA A N 1
ATOM 3296 C CA . ALA A 1 422 ? 14.517 -27.020 21.824 1.00 67.69 422 ALA A CA 1
ATOM 3297 C C . ALA A 1 422 ? 13.404 -25.954 21.752 1.00 67.69 422 ALA A C 1
ATOM 3299 O O . ALA A 1 422 ? 12.945 -25.477 22.786 1.00 67.69 422 ALA A O 1
ATOM 3300 N N . ASP A 1 423 ? 12.941 -25.627 20.541 1.00 66.88 423 ASP A N 1
ATOM 3301 C CA . ASP A 1 423 ? 11.948 -24.579 20.280 1.00 66.88 423 ASP A CA 1
ATOM 3302 C C . ASP A 1 423 ? 10.548 -25.116 19.933 1.00 66.88 423 ASP A C 1
ATOM 3304 O O . ASP A 1 423 ? 9.672 -24.336 19.550 1.00 66.88 423 ASP A O 1
ATOM 3308 N N . THR A 1 424 ? 10.310 -26.429 20.044 1.00 73.69 424 THR A N 1
ATOM 3309 C CA . THR A 1 424 ? 9.034 -27.052 19.646 1.00 73.69 424 THR A CA 1
ATOM 3310 C C . THR A 1 424 ? 7.853 -26.472 20.417 1.00 73.69 424 THR A C 1
ATOM 3312 O O . THR A 1 424 ? 6.880 -26.050 19.800 1.00 73.69 424 THR A O 1
ATOM 3315 N N . GLU A 1 425 ? 7.944 -26.379 21.745 1.00 76.69 425 GLU A N 1
ATOM 3316 C CA . GLU A 1 425 ? 6.811 -25.923 22.563 1.00 76.69 425 GLU A CA 1
ATOM 3317 C C . GLU A 1 425 ? 6.506 -24.437 22.348 1.00 76.69 425 GLU A C 1
ATOM 3319 O O . GLU A 1 425 ? 5.361 -24.034 22.173 1.00 76.69 425 GLU A O 1
ATOM 3324 N N . LYS A 1 426 ? 7.557 -23.626 22.214 1.00 70.06 426 LYS A N 1
ATOM 3325 C CA . LYS A 1 426 ? 7.432 -22.213 21.851 1.00 70.06 426 LYS A CA 1
ATOM 3326 C C . LYS A 1 426 ? 6.801 -22.035 20.465 1.00 70.06 426 LYS A C 1
ATOM 3328 O O . LYS A 1 426 ? 5.980 -21.144 20.266 1.00 70.06 426 LYS A O 1
ATOM 3333 N N . SER A 1 427 ? 7.177 -22.875 19.500 1.00 69.88 427 SER A N 1
ATOM 3334 C CA . SER A 1 427 ? 6.588 -22.854 18.156 1.00 69.88 427 SER A CA 1
ATOM 3335 C C . SER A 1 427 ? 5.118 -23.271 18.190 1.00 69.88 427 SER A C 1
ATOM 3337 O O . SER A 1 427 ? 4.295 -22.618 17.549 1.00 69.88 427 SER A O 1
ATOM 3339 N N . ARG A 1 428 ? 4.777 -24.293 18.988 1.00 79.44 428 ARG A N 1
ATOM 3340 C CA . ARG A 1 428 ? 3.405 -24.763 19.216 1.00 79.44 428 ARG A CA 1
ATOM 3341 C C . ARG A 1 428 ? 2.510 -23.638 19.735 1.00 79.44 428 ARG A C 1
ATOM 3343 O O . ARG A 1 428 ? 1.457 -23.403 19.146 1.00 79.44 428 ARG A O 1
ATOM 3350 N N . GLU A 1 429 ? 2.927 -22.943 20.793 1.00 75.94 429 GLU A N 1
ATOM 3351 C CA . GLU A 1 429 ? 2.151 -21.857 21.410 1.00 75.94 429 GLU A CA 1
ATOM 3352 C C . GLU A 1 429 ? 1.915 -20.698 20.435 1.00 75.94 429 GLU A C 1
ATOM 3354 O O . GLU A 1 429 ? 0.776 -20.268 20.235 1.00 75.94 429 GLU A O 1
ATOM 3359 N N . ILE A 1 430 ? 2.977 -20.221 19.777 1.00 67.12 430 ILE A N 1
ATOM 3360 C CA . ILE A 1 430 ? 2.879 -19.049 18.902 1.00 67.12 430 ILE A CA 1
ATOM 3361 C C . ILE A 1 430 ? 2.065 -19.365 17.642 1.00 67.12 430 ILE A C 1
ATOM 3363 O O . ILE A 1 430 ? 1.211 -18.570 17.248 1.00 67.12 430 ILE A O 1
ATOM 3367 N N . ILE A 1 431 ? 2.294 -20.519 17.004 1.00 73.56 431 ILE A N 1
ATOM 3368 C CA . ILE A 1 431 ? 1.530 -20.914 15.811 1.00 73.56 431 ILE A CA 1
ATOM 3369 C C . ILE A 1 431 ? 0.056 -21.088 16.175 1.00 73.56 431 ILE A C 1
ATOM 3371 O O . ILE A 1 431 ? -0.812 -20.646 15.424 1.00 73.56 431 ILE A O 1
ATOM 3375 N N . LEU A 1 432 ? -0.252 -21.669 17.335 1.00 77.69 432 LEU A N 1
ATOM 3376 C CA . LEU A 1 432 ? -1.630 -21.795 17.793 1.00 77.69 432 LEU A CA 1
ATOM 3377 C C . LEU A 1 432 ? -2.300 -20.425 17.980 1.00 77.69 432 LEU A C 1
ATOM 3379 O O . LEU A 1 432 ? -3.438 -20.235 17.548 1.00 77.69 432 LEU A O 1
ATOM 3383 N N . GLU A 1 433 ? -1.612 -19.461 18.594 1.00 71.38 433 GLU A N 1
ATOM 3384 C CA . GLU A 1 433 ? -2.119 -18.093 18.750 1.00 71.38 433 GLU A CA 1
ATOM 3385 C C . GLU A 1 433 ? -2.346 -17.411 17.390 1.00 71.38 433 GLU A C 1
ATOM 3387 O O . GLU A 1 433 ? -3.394 -16.806 17.157 1.00 71.38 433 GLU A O 1
ATOM 3392 N N . GLN A 1 434 ? -1.418 -17.575 16.446 1.00 70.00 434 GLN A N 1
ATOM 3393 C CA . GLN A 1 434 ? -1.556 -17.057 15.083 1.00 70.00 434 GLN A CA 1
ATOM 3394 C C . GLN A 1 434 ? -2.747 -17.679 14.347 1.00 70.00 434 GLN A C 1
ATOM 3396 O O . GLN A 1 434 ? -3.543 -16.963 13.740 1.00 70.00 434 GLN A O 1
ATOM 3401 N N . MET A 1 435 ? -2.905 -19.000 14.430 1.00 74.06 435 MET A N 1
ATOM 3402 C CA . MET A 1 435 ? -4.008 -19.726 13.798 1.00 74.06 435 MET A CA 1
ATOM 3403 C C . MET A 1 435 ? -5.368 -19.353 14.403 1.00 74.06 435 MET A C 1
ATOM 3405 O O . MET A 1 435 ? -6.364 -19.293 13.683 1.00 74.06 435 MET A O 1
ATOM 3409 N N . LYS A 1 436 ? -5.423 -19.006 15.697 1.00 73.00 436 LYS A N 1
ATOM 3410 C CA . LYS A 1 436 ? -6.625 -18.448 16.348 1.00 73.00 436 LYS A CA 1
ATOM 3411 C C . LYS A 1 436 ? -7.007 -17.058 15.817 1.00 73.00 436 LYS A C 1
ATOM 3413 O O . LYS A 1 436 ? -8.180 -16.697 15.882 1.00 73.00 436 LYS A O 1
ATOM 3418 N N . ASN A 1 437 ? -6.051 -16.307 15.267 1.00 66.56 437 ASN A N 1
ATOM 3419 C CA . ASN A 1 437 ? -6.249 -14.954 14.738 1.00 66.56 437 ASN A CA 1
ATOM 3420 C C . ASN A 1 437 ? -6.678 -14.909 13.261 1.00 66.56 437 ASN A C 1
ATOM 3422 O O . ASN A 1 437 ? -6.805 -13.814 12.707 1.00 66.56 437 ASN A O 1
ATOM 3426 N N . ILE A 1 438 ? -6.926 -16.057 12.618 1.00 69.25 438 ILE A N 1
ATOM 3427 C CA . ILE A 1 438 ? -7.495 -16.100 11.265 1.00 69.25 438 ILE A CA 1
ATOM 3428 C C . ILE A 1 438 ? -8.849 -15.380 11.281 1.00 69.25 438 ILE A C 1
ATOM 3430 O O . ILE A 1 438 ? -9.806 -15.811 11.932 1.00 69.25 438 ILE A O 1
ATOM 3434 N N . LYS A 1 439 ? -8.920 -14.255 10.561 1.00 62.25 439 LYS A N 1
ATOM 3435 C CA . LYS A 1 439 ? -10.147 -13.468 10.409 1.00 62.25 439 LYS A CA 1
ATOM 3436 C C . LYS A 1 439 ? -10.860 -13.876 9.137 1.00 62.25 439 LYS A C 1
ATOM 3438 O O . LYS A 1 439 ? -10.249 -14.091 8.090 1.00 62.25 439 LYS A O 1
ATOM 3443 N N . ILE A 1 440 ? -12.175 -13.957 9.260 1.00 64.25 440 ILE A N 1
ATOM 3444 C CA . ILE A 1 440 ? -13.037 -14.505 8.236 1.00 64.25 440 ILE A CA 1
ATOM 3445 C C . ILE A 1 440 ? -14.258 -13.603 8.099 1.00 64.25 440 ILE A C 1
ATOM 3447 O O . ILE A 1 440 ? -14.873 -13.246 9.105 1.00 64.25 440 ILE A O 1
ATOM 3451 N N . GLU A 1 441 ? -14.593 -13.213 6.871 1.00 57.22 441 GLU A N 1
ATOM 3452 C CA . GLU A 1 441 ? -15.762 -12.372 6.607 1.00 57.22 441 GLU A CA 1
ATOM 3453 C C . GLU A 1 441 ? -17.093 -13.147 6.698 1.00 57.22 441 GLU A C 1
ATOM 3455 O O . GLU A 1 441 ? -17.138 -14.378 6.782 1.00 57.22 441 GLU A O 1
ATOM 3460 N N . ASN A 1 442 ? -18.204 -12.402 6.717 1.00 54.12 442 ASN A N 1
ATOM 3461 C CA . ASN A 1 442 ? -19.556 -12.946 6.853 1.00 54.12 442 ASN A CA 1
ATOM 3462 C C . ASN A 1 442 ? -19.878 -13.982 5.759 1.00 54.12 442 ASN A C 1
ATOM 3464 O O . ASN A 1 442 ? -19.716 -13.709 4.574 1.00 54.12 442 ASN A O 1
ATOM 3468 N N . GLY A 1 443 ? -20.409 -15.143 6.163 1.00 59.19 443 GLY A N 1
ATOM 3469 C CA . GLY A 1 443 ? -20.836 -16.219 5.253 1.00 59.19 443 GLY A CA 1
ATOM 3470 C C . GLY A 1 443 ? -19.904 -17.432 5.191 1.00 59.19 443 GLY A C 1
ATOM 3471 O O . GLY A 1 443 ? -20.218 -18.398 4.498 1.00 59.19 443 GLY A O 1
ATOM 3472 N N . PHE A 1 444 ? -18.793 -17.420 5.930 1.00 69.81 444 PHE A N 1
ATOM 3473 C CA . PHE A 1 444 ? -17.896 -18.569 6.016 1.00 69.81 444 PHE A CA 1
ATOM 3474 C C . PHE A 1 444 ? -18.404 -19.642 6.982 1.00 69.81 444 PHE A C 1
ATOM 3476 O O . PHE A 1 444 ? -18.712 -19.369 8.146 1.00 69.81 444 PHE A O 1
ATOM 3483 N N . ARG A 1 445 ? -18.425 -20.888 6.511 1.00 77.62 445 ARG A N 1
ATOM 3484 C CA . ARG A 1 445 ? -18.706 -22.084 7.302 1.00 77.62 445 ARG A CA 1
ATOM 3485 C C . ARG A 1 445 ? -17.393 -22.781 7.642 1.00 77.62 445 ARG A C 1
ATOM 3487 O O . ARG A 1 445 ? -16.744 -23.338 6.762 1.00 77.62 445 ARG A O 1
ATOM 3494 N N . VAL A 1 446 ? -17.019 -22.748 8.918 1.00 75.94 446 VAL A N 1
ATOM 3495 C CA . VAL A 1 446 ? -15.892 -23.524 9.456 1.00 75.94 446 VAL A CA 1
ATOM 3496 C C . VAL A 1 446 ? -16.323 -24.979 9.610 1.00 75.94 446 VAL A C 1
ATOM 3498 O O . VAL A 1 446 ? -17.436 -25.215 10.082 1.00 75.94 446 VAL A O 1
ATOM 3501 N N . PHE A 1 447 ? -15.465 -25.923 9.226 1.00 75.06 447 PHE A N 1
ATOM 3502 C CA . PHE A 1 447 ? -15.746 -27.349 9.395 1.00 75.06 447 PHE A CA 1
ATOM 3503 C C . PHE A 1 447 ? -15.302 -27.866 10.760 1.00 75.06 447 PHE A C 1
ATOM 3505 O O . PHE A 1 447 ? -14.280 -27.436 11.299 1.00 75.06 447 PHE A O 1
ATOM 3512 N N . GLY A 1 448 ? -16.113 -28.760 11.325 1.00 72.38 448 GLY A N 1
ATOM 3513 C CA . GLY A 1 448 ? -15.843 -29.465 12.577 1.00 72.38 448 GLY A CA 1
ATOM 3514 C C . GLY A 1 448 ? -15.549 -30.949 12.365 1.00 72.38 448 GLY A C 1
ATOM 3515 O O . GLY A 1 448 ? -15.456 -31.416 11.236 1.00 72.38 448 GLY A O 1
ATOM 3516 N N . GLU A 1 449 ? -15.417 -31.690 13.467 1.00 70.44 449 GLU A N 1
ATOM 3517 C CA . GLU A 1 449 ? -15.183 -33.143 13.457 1.00 70.44 449 GLU A CA 1
ATOM 3518 C C . GLU A 1 449 ? -16.256 -33.897 12.651 1.00 70.44 449 GLU A C 1
ATOM 3520 O O . GLU A 1 449 ? -15.919 -34.721 11.812 1.00 70.44 449 GLU A O 1
ATOM 3525 N N . ASP A 1 450 ? -17.531 -33.524 12.808 1.00 71.50 450 ASP A N 1
ATOM 3526 C CA . ASP A 1 450 ? -18.667 -34.154 12.114 1.00 71.50 450 ASP A CA 1
ATOM 3527 C C . ASP A 1 450 ? -18.706 -33.899 10.592 1.00 71.50 450 ASP A C 1
ATOM 3529 O O . ASP A 1 450 ? -19.510 -34.505 9.881 1.00 71.50 450 ASP A O 1
ATOM 3533 N N . ASP A 1 451 ? -17.893 -32.965 10.087 1.00 70.38 451 ASP A N 1
ATOM 3534 C CA . ASP A 1 451 ? -17.820 -32.625 8.662 1.00 70.38 451 ASP A CA 1
ATOM 3535 C C . ASP A 1 451 ? -16.771 -33.454 7.897 1.00 70.38 451 ASP A C 1
ATOM 3537 O O . ASP A 1 451 ? -16.772 -33.428 6.664 1.00 70.38 451 ASP A O 1
ATOM 3541 N N . LEU A 1 452 ? -15.888 -34.169 8.606 1.00 65.69 452 LEU A N 1
ATOM 3542 C CA . LEU A 1 452 ? -14.891 -35.072 8.027 1.00 65.69 452 LEU A CA 1
ATOM 3543 C C . LEU A 1 452 ? -15.478 -36.482 7.966 1.00 65.69 452 LEU A C 1
ATOM 3545 O O . LEU A 1 452 ? -15.952 -37.007 8.973 1.00 65.69 452 LEU A O 1
ATOM 3549 N N . VAL A 1 453 ? -15.502 -37.089 6.778 1.00 56.84 453 VAL A N 1
ATOM 3550 C CA . VAL A 1 453 ? -16.223 -38.357 6.579 1.00 56.84 453 VAL A CA 1
ATOM 3551 C C . VAL A 1 453 ? -15.299 -39.571 6.718 1.00 56.84 453 VAL A C 1
ATOM 3553 O O . VAL A 1 453 ? -15.804 -40.651 7.032 1.00 56.84 453 VAL A O 1
ATOM 3556 N N . HIS A 1 454 ? -13.973 -39.417 6.574 1.00 51.47 454 HIS A N 1
ATOM 3557 C CA . HIS A 1 454 ? -13.005 -40.518 6.672 1.00 51.47 454 HIS A CA 1
ATOM 3558 C C . HIS A 1 454 ? -11.622 -40.123 7.189 1.00 51.47 454 HIS A C 1
ATOM 3560 O O . HIS A 1 454 ? -11.010 -39.202 6.606 1.00 51.47 454 HIS A O 1
#

pLDDT: mean 71.77, std 17.5, range [25.12, 97.94]

Secondary structure (DSSP, 8-state):
------HHHHHHHHHHHHGGGSS-----TTS----GGGS-HHHHSTT-HHHHHHHHHHHHT-HHHHHHHHHTT--TT-B-GGG-BHHHHHHHTT-HHHHHHHHHTT--TTS-SBTTB-HHHHHHHTHHHH-HHHHHHHHHTS---TT---TTT---GGGGGGSTT-HHHHHHHHHTTPPPPSB-TTS-BTHHHHHHTT-HHHHHHHHHTT--TT--BTTB-HHHHHHHHIIIIIGGG--THHHHHHHHHHHHHHHTT-----S-GGGS-S---S-PPPGGGGS------EEEEEETTEEEEEEPPGGGGSTTTTTSEEEEEEEETTEEEEEEEESS---S----EEEEEETTTS-SHHHHHHHHHHTTT-TT--EEEEE-TT-TT-EEEEE-SSS-EEEEEEEEEETTEEEEEEEEEESSSTTHHHHHHHHHHHHHT-EE-TTEEE--GGG---

Solvent-accessible surface area (backbone atoms only — not comparable to full-atom values): 25957 Å² total; per-residue (Å²): 140,79,85,81,74,61,75,62,63,60,51,52,48,50,53,65,55,52,60,73,70,69,83,85,90,79,88,62,101,78,84,67,89,72,49,75,82,73,52,50,60,60,71,35,30,65,97,35,71,52,46,37,51,30,50,56,24,24,52,71,54,37,57,70,56,30,52,54,35,44,74,73,65,30,58,60,74,42,65,28,56,75,37,37,32,56,66,52,50,32,71,68,46,75,25,70,68,21,38,46,49,43,23,72,72,63,22,61,46,73,57,57,23,38,89,86,38,44,51,59,33,52,34,28,56,38,19,90,75,77,38,56,64,58,41,48,36,32,50,75,58,27,68,34,62,41,65,51,63,38,79,85,67,62,52,34,25,56,66,38,20,32,44,57,86,22,57,55,48,33,45,52,31,46,71,56,61,27,74,82,65,57,45,44,89,80,62,35,34,40,51,35,54,12,54,75,39,63,19,24,64,58,25,39,50,48,55,74,71,68,49,67,64,74,53,58,32,101,89,39,45,56,46,58,54,54,48,39,49,39,58,62,75,45,46,91,73,46,57,78,64,59,39,50,32,44,52,45,38,52,50,53,41,42,79,70,74,48,89,80,79,68,88,59,73,86,80,59,69,96,71,70,71,86,82,61,79,62,73,72,74,70,59,87,87,81,72,83,53,56,48,76,46,80,54,94,89,34,55,41,37,40,59,56,56,72,66,60,59,36,92,89,41,63,88,38,63,44,78,46,75,46,81,49,93,63,31,42,37,41,36,47,42,59,64,76,75,52,94,76,52,59,52,33,38,41,36,38,29,32,59,90,73,22,76,50,68,64,41,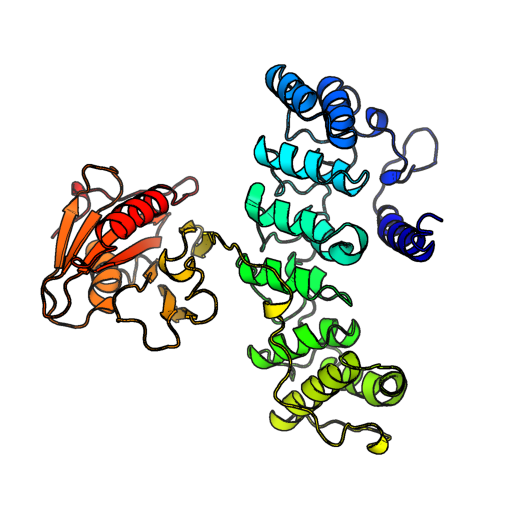44,49,45,52,59,58,46,72,73,73,53,93,88,58,56,70,48,78,44,80,34,92,88,41,95,54,36,33,32,38,40,36,55,66,103,72,40,33,30,33,43,35,35,45,31,33,29,92,64,31,38,40,37,41,35,45,42,38,48,64,69,64,96,57,29,67,64,49,52,55,52,50,50,55,44,64,69,61,50,47,72,54,94,74,58,46,72,49,52,77,90,67,58,92,128

Organism: NCBI:txid2718620

Sequence (454 aa):
MGMIVSPLRNIALLFAILILCACSGGPGEDGQNKPLYRMSVEEMFPNQPLEQQLLKAAVAGDLKKVDALIENGANINARGAYGVTLPVWLTLHPNIEGFKHLLMRGADPNIPWDKDKSLIAWCTLFAPELGIEYLKAILEIGNGNPNMVHPEDGSRPLDYASARDNVEAFVLLYNAGAEIDFYDKYGNPYVDDLISAHNFEVARFVLGSGVDFKKEGPLGSMVKFVTEIKANELSQYFKGEERKWFWSCVRYMEENGMEFNFSQEADRPAIISDDLPDIFNKSYKKVVYSKVMYMHGAKVTCPTPLWTQRAEDFDDFIVNNKEEPGRIVVKYVPRRGGDGYSMIISSCYSKDEAGGVDGVLLDSVMGQYGEGVPLQLEWSSEGKRLFSFYGSGEKPIDGYVFIGSVGNTFVCISQSFPSNGADTEKSREIILEQMKNIKIENGFRVFGEDDLVH

Nearest PDB structures (foldseek):
  5ooy-assembly2_E  TM=8.343E-01  e=1.483E-06  synthetic construct
  1k1b-assembly1_A  TM=7.584E-01  e=3.148E-05  Homo sapiens
  7tcd-assembly1_A  TM=7.825E-01  e=1.910E-04  synthetic construct
  7ykr-assembly1_A  TM=7.390E-01  e=4.054E-03  Drosophila melanogaster
  7uzu-assembly1_A  TM=3.217E-01  e=2.709E-05  Homo sapiens

Foldseek 3Di:
DDDPPDPVLVVVVVVLQVVQPPDDDDDDPPPDDDRPLPDQLCQFAPPQVLLSQLLVCLLVVVLVSVVVSVVVPRDLQDAGPLQQHSLNVCLSSPDLNSNLSSLQVAHAQLPARHLFRGNLLSCLLCCVNSPCSNNVSCVPRRVHDQQRARVPFRDGSLLSCLAPPSLVSNLSSVLQVRDDDLAGSQRAGSLLSNLVRLVLLVSLVSLVVDRPQLDQGPVGNSSQVSLQCCQAPPLVVQDDVSNLSSLSSVVSVVVVPDDHDHPDPPSRDPDSDPPDDDSNVVDDDQDFYWHWDDDPRWTKTATDWPQCRDPVQVPFWDFDFDDDVFKTWTWTGGRPCPVLWWIKTWMKGFLVPQVFQVSVVCCRPVVSPDPDWDKDWAQDPVAQFKIWIWTDDPFIKIKIWGWWDADRMIIIIITIDGPDDPCNVVSVVVRVVSRNPIDTDPRIDGDGPVRDDD

Mean predicted aligned error: 16.83 Å

InterPro domains:
  IPR002110 Ankyrin repeat [PS50088] (153-185)
  IPR002110 Ankyrin repeat [SM00248] (49-78)
  IPR002110 Ankyrin repeat [SM00248] (82-111)
  IPR002110 Ankyrin repeat [SM00248] (153-182)
  IPR002110 Ankyrin repeat [SM00248] (186-215)
  IPR036770 Ankyrin repeat-containing domain superfamily [G3DSA:1.25.40.20] (35-125)
  IPR036770 Ankyrin repeat-containing domain superfamily [G3DSA:1.25.40.20] (129-266)
  IPR036770 Ankyrin repeat-containing domain superfamily [SSF48403] (52-216)